Protein AF-A0A558FEP1-F1 (afdb_monomer)

Structure (mmCIF, N/CA/C/O backbone):
data_AF-A0A558FEP1-F1
#
_entry.id   AF-A0A558FEP1-F1
#
loop_
_atom_site.group_PDB
_atom_site.id
_atom_site.type_symbol
_atom_site.label_atom_id
_atom_site.label_alt_id
_atom_site.label_comp_id
_atom_site.label_asym_id
_atom_site.label_entity_id
_atom_site.label_seq_id
_atom_site.pdbx_PDB_ins_code
_atom_site.Cartn_x
_atom_site.Cartn_y
_atom_site.Cartn_z
_atom_site.occupancy
_atom_site.B_iso_or_equiv
_atom_site.auth_seq_id
_atom_site.auth_comp_id
_atom_site.auth_asym_id
_atom_site.auth_atom_id
_atom_site.pdbx_PDB_model_num
ATOM 1 N N . MET A 1 1 ? 17.254 -4.199 7.929 1.00 70.56 1 MET A N 1
ATOM 2 C CA . MET A 1 1 ? 17.731 -4.988 6.774 1.00 70.56 1 MET A CA 1
ATOM 3 C C . MET A 1 1 ? 17.198 -4.313 5.528 1.00 70.56 1 MET A C 1
ATOM 5 O O . MET A 1 1 ? 16.102 -3.773 5.611 1.00 70.56 1 MET A O 1
ATOM 9 N N . SER A 1 2 ? 17.965 -4.272 4.441 1.00 87.31 2 SER A N 1
ATOM 10 C CA . SER A 1 2 ? 17.446 -3.744 3.177 1.00 87.31 2 SER A CA 1
ATOM 11 C C . SER A 1 2 ? 16.485 -4.750 2.550 1.00 87.31 2 SER A C 1
ATOM 13 O O . SER A 1 2 ? 16.811 -5.934 2.494 1.00 87.31 2 SER A O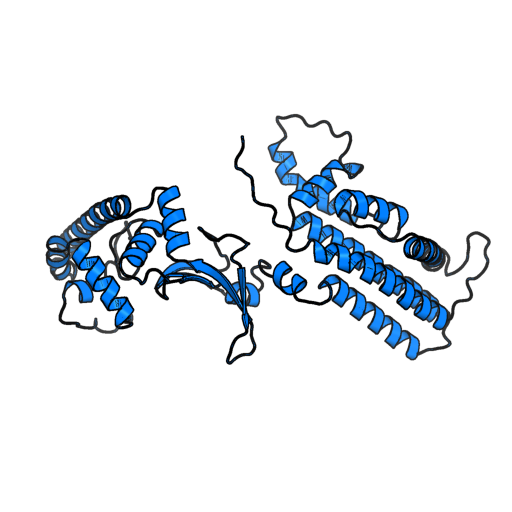 1
ATOM 15 N N . SER A 1 3 ? 15.340 -4.272 2.077 1.00 92.25 3 SER A N 1
ATOM 16 C CA . SER A 1 3 ? 14.379 -5.047 1.289 1.00 92.25 3 SER A CA 1
ATOM 17 C C . SER A 1 3 ? 14.343 -4.504 -0.138 1.00 92.25 3 SER A C 1
ATOM 19 O O . SER A 1 3 ? 14.584 -3.316 -0.347 1.00 92.25 3 SER A O 1
ATOM 21 N N . TRP A 1 4 ? 14.036 -5.351 -1.114 1.00 93.75 4 TRP A N 1
ATOM 22 C CA . TRP A 1 4 ? 13.991 -4.973 -2.526 1.00 93.75 4 TRP A CA 1
ATOM 23 C C . TRP A 1 4 ? 12.617 -5.262 -3.125 1.00 93.75 4 TRP A C 1
ATOM 25 O O . TRP A 1 4 ? 11.918 -6.164 -2.664 1.00 93.75 4 TRP A O 1
ATOM 35 N N . ALA A 1 5 ? 12.247 -4.485 -4.136 1.00 94.88 5 ALA A N 1
ATOM 36 C CA . ALA A 1 5 ? 11.126 -4.752 -5.024 1.00 94.88 5 ALA A CA 1
ATOM 37 C C . ALA A 1 5 ? 11.610 -4.642 -6.470 1.00 94.88 5 ALA A C 1
ATOM 39 O O . ALA A 1 5 ? 12.464 -3.805 -6.772 1.00 94.88 5 ALA A O 1
ATOM 40 N N . ALA A 1 6 ? 11.059 -5.476 -7.345 1.00 94.75 6 ALA A N 1
ATOM 41 C CA . ALA A 1 6 ? 11.411 -5.499 -8.757 1.00 94.75 6 ALA A CA 1
ATOM 42 C C . ALA A 1 6 ? 10.152 -5.530 -9.621 1.00 94.75 6 ALA A C 1
ATOM 44 O O . ALA A 1 6 ? 9.182 -6.220 -9.297 1.00 94.75 6 ALA A O 1
ATOM 45 N N . ILE A 1 7 ? 10.180 -4.768 -10.712 1.00 96.81 7 ILE A N 1
ATOM 46 C CA . ILE A 1 7 ? 9.229 -4.881 -11.814 1.00 96.81 7 ILE A CA 1
ATOM 47 C C . ILE A 1 7 ? 9.850 -5.812 -12.839 1.00 96.81 7 ILE A C 1
ATOM 49 O O . ILE A 1 7 ? 10.879 -5.489 -13.430 1.00 96.81 7 ILE A O 1
ATOM 53 N N . GLU A 1 8 ? 9.195 -6.935 -13.083 1.00 96.12 8 GLU A N 1
ATOM 54 C CA . GLU A 1 8 ? 9.642 -7.953 -14.016 1.00 96.12 8 GLU A CA 1
ATOM 55 C C . GLU A 1 8 ? 8.620 -8.146 -15.131 1.00 96.12 8 GLU A C 1
ATOM 57 O O . GLU A 1 8 ? 7.404 -8.070 -14.930 1.00 96.12 8 GLU A O 1
ATOM 62 N N . LEU A 1 9 ? 9.108 -8.441 -16.330 1.00 95.62 9 LEU A N 1
ATOM 63 C CA . LEU A 1 9 ? 8.271 -8.837 -17.453 1.00 95.62 9 LEU A CA 1
ATOM 64 C C . LEU A 1 9 ? 8.764 -10.168 -17.988 1.00 95.62 9 LEU A C 1
ATOM 66 O O . LEU A 1 9 ? 9.838 -10.249 -18.579 1.00 95.62 9 LEU A O 1
ATOM 70 N N . GLY A 1 10 ? 7.971 -11.214 -17.739 1.00 88.19 10 GLY A N 1
ATOM 71 C CA . GLY A 1 10 ? 8.393 -12.584 -17.987 1.00 88.19 10 GLY A CA 1
ATOM 72 C C . GLY A 1 10 ? 9.762 -12.832 -17.365 1.00 88.19 10 GLY A C 1
ATOM 73 O O . GLY A 1 10 ? 10.696 -13.056 -18.114 1.00 88.19 10 GLY A O 1
ATOM 74 N N . GLY A 1 11 ? 9.888 -12.706 -16.038 1.00 87.06 11 GLY A N 1
ATOM 75 C CA . GLY A 1 11 ? 11.096 -13.014 -15.255 1.00 87.06 11 GLY A CA 1
ATOM 76 C C . GLY A 1 11 ? 12.373 -12.248 -15.616 1.00 87.06 11 GLY A C 1
ATOM 77 O O . GLY A 1 11 ? 13.446 -12.652 -15.188 1.00 87.06 11 GLY A O 1
ATOM 78 N N . MET A 1 12 ? 12.286 -11.194 -16.430 1.00 91.75 12 MET A N 1
ATOM 79 C CA . MET A 1 12 ? 13.390 -10.268 -16.677 1.00 91.75 12 MET A CA 1
ATOM 80 C C . MET A 1 12 ? 13.102 -8.949 -15.968 1.00 91.75 12 MET A C 1
ATOM 82 O O . MET A 1 12 ? 12.062 -8.332 -16.215 1.00 91.75 12 MET A O 1
ATOM 86 N N . SER A 1 13 ? 14.028 -8.532 -15.107 1.00 93.25 13 SER A N 1
ATOM 87 C CA . SER A 1 13 ? 13.945 -7.293 -14.330 1.00 93.25 13 SER A CA 1
ATOM 88 C C . SER A 1 13 ? 14.042 -6.059 -15.232 1.00 93.25 13 SER A C 1
ATOM 90 O O . SER A 1 13 ? 14.907 -5.985 -16.106 1.00 93.25 13 SER A O 1
ATOM 92 N N . ILE A 1 14 ? 13.124 -5.109 -15.045 1.00 94.88 14 ILE A N 1
ATOM 93 C CA . ILE A 1 14 ? 13.068 -3.815 -15.742 1.00 94.88 14 ILE A CA 1
ATOM 94 C C . ILE A 1 14 ? 13.498 -2.696 -14.788 1.00 94.88 14 ILE A C 1
ATOM 96 O O . ILE A 1 14 ? 14.306 -1.845 -15.150 1.00 94.88 14 ILE A O 1
ATOM 100 N N . ILE A 1 15 ? 12.934 -2.676 -13.577 1.00 94.12 15 ILE A N 1
ATOM 101 C CA . ILE A 1 15 ? 13.206 -1.667 -12.546 1.00 94.12 15 ILE A CA 1
ATOM 102 C C . ILE A 1 15 ? 13.380 -2.385 -11.216 1.00 94.12 15 ILE A C 1
ATOM 104 O O . ILE A 1 15 ? 12.524 -3.182 -10.840 1.00 94.12 15 ILE A O 1
ATOM 108 N N . GLU A 1 16 ? 14.422 -2.026 -10.471 1.00 92.81 16 GLU A N 1
ATOM 109 C CA . GLU A 1 16 ? 14.648 -2.491 -9.103 1.00 92.81 16 GLU A CA 1
ATOM 110 C C . GLU A 1 16 ? 14.740 -1.306 -8.150 1.00 92.81 16 GLU A C 1
ATOM 112 O O . GLU A 1 16 ? 15.388 -0.297 -8.436 1.00 92.81 16 GLU A O 1
ATOM 117 N N . THR A 1 17 ? 14.093 -1.426 -6.996 1.00 93.19 17 THR A N 1
ATOM 118 C CA . THR A 1 17 ? 14.078 -0.386 -5.969 1.00 93.19 17 THR A CA 1
ATOM 119 C C . THR A 1 17 ? 14.386 -0.968 -4.599 1.00 93.19 17 THR A C 1
ATOM 121 O O . THR A 1 17 ? 13.957 -2.069 -4.250 1.00 93.19 17 THR A O 1
ATOM 124 N N . GLN A 1 18 ? 15.124 -0.204 -3.792 1.00 93.94 18 GLN A N 1
ATOM 125 C CA . GLN A 1 18 ? 15.519 -0.598 -2.443 1.00 93.94 18 GLN A CA 1
ATOM 126 C C . GLN A 1 18 ? 14.685 0.153 -1.401 1.00 93.94 18 GLN A C 1
ATOM 128 O O . GLN A 1 18 ? 14.630 1.379 -1.410 1.00 93.94 18 GLN A O 1
ATOM 133 N N . ASN A 1 19 ? 14.083 -0.577 -0.461 1.00 90.38 19 ASN A N 1
ATOM 134 C CA . ASN A 1 19 ? 13.304 -0.073 0.681 1.00 90.38 19 ASN A CA 1
ATOM 135 C C . ASN A 1 19 ? 12.057 0.762 0.330 1.00 90.38 19 ASN A C 1
ATOM 137 O O . ASN A 1 19 ? 11.382 1.270 1.221 1.00 90.38 19 ASN A O 1
ATOM 141 N N . HIS A 1 20 ? 11.729 0.892 -0.951 1.00 92.00 20 HIS A N 1
ATOM 142 C CA . HIS A 1 20 ? 10.491 1.472 -1.452 1.00 92.00 20 HIS A CA 1
ATOM 143 C C . HIS A 1 20 ? 10.098 0.758 -2.746 1.00 92.00 20 HIS A C 1
ATOM 145 O O . HIS A 1 20 ? 10.881 -0.020 -3.293 1.00 92.00 20 HIS A O 1
ATOM 151 N N . PHE A 1 21 ? 8.901 1.045 -3.252 1.00 93.19 21 PHE A N 1
ATOM 152 C CA . PHE A 1 21 ? 8.484 0.649 -4.593 1.00 93.19 21 PHE A CA 1
ATOM 153 C C . PHE A 1 21 ? 7.853 1.833 -5.316 1.00 93.19 21 PHE A C 1
ATOM 155 O O . PHE A 1 21 ? 7.385 2.788 -4.695 1.00 93.19 21 PHE A O 1
ATOM 162 N N . TYR A 1 22 ? 7.857 1.764 -6.638 1.00 88.75 22 TYR A N 1
ATOM 163 C CA . TYR A 1 22 ? 7.111 2.660 -7.504 1.00 88.75 22 TYR A CA 1
ATOM 164 C C . TYR A 1 22 ? 6.142 1.807 -8.315 1.00 88.75 22 TYR A C 1
ATOM 166 O O . TYR A 1 22 ? 6.547 0.820 -8.919 1.00 88.75 22 TYR A O 1
ATOM 174 N N . MET A 1 23 ? 4.856 2.163 -8.306 1.00 90.94 23 MET A N 1
ATOM 175 C CA . MET A 1 23 ? 3.837 1.401 -9.033 1.00 90.94 23 MET A CA 1
ATOM 176 C C . MET A 1 23 ? 4.028 1.456 -10.550 1.00 90.94 23 MET A C 1
ATOM 178 O O . MET A 1 23 ? 3.497 0.595 -11.238 1.00 90.94 23 MET A O 1
ATOM 182 N N . TRP A 1 24 ? 4.773 2.433 -11.082 1.00 94.69 24 TRP A N 1
ATOM 183 C CA . TRP A 1 24 ? 4.966 2.594 -12.524 1.00 94.69 24 TRP A CA 1
ATOM 184 C C . TRP A 1 24 ? 3.616 2.608 -13.261 1.00 94.69 24 TRP A C 1
ATOM 186 O O . TRP A 1 24 ? 2.741 3.392 -12.896 1.00 94.69 24 TRP A O 1
ATOM 196 N N . TYR A 1 25 ? 3.407 1.734 -14.247 1.00 95.50 25 TYR A N 1
ATOM 197 C CA . TYR A 1 25 ? 2.122 1.603 -14.939 1.00 95.50 25 TYR A CA 1
ATOM 198 C C . TYR A 1 25 ? 1.085 0.736 -14.211 1.00 95.50 25 TYR A C 1
ATOM 200 O O . TYR A 1 25 ? -0.017 0.598 -14.742 1.00 95.50 25 TYR A O 1
ATOM 208 N N . PHE A 1 26 ? 1.379 0.134 -13.054 1.00 96.44 26 PHE A N 1
ATOM 209 C CA . PHE A 1 26 ? 0.401 -0.654 -12.294 1.00 96.44 26 PHE A CA 1
ATOM 210 C C . PHE A 1 26 ? -0.663 0.223 -11.626 1.00 96.44 26 PHE A C 1
ATOM 212 O O . PHE A 1 26 ? -0.430 1.372 -11.253 1.00 96.44 26 PHE A O 1
ATOM 219 N N . ARG A 1 27 ? -1.844 -0.356 -11.413 1.00 93.12 27 ARG A N 1
ATOM 220 C CA . ARG A 1 27 ? -2.956 0.243 -10.662 1.00 93.12 27 ARG A CA 1
ATOM 221 C C . ARG A 1 27 ? -3.219 -0.527 -9.374 1.00 93.12 27 ARG A C 1
ATOM 223 O O . ARG A 1 27 ? -2.927 -1.713 -9.275 1.00 93.12 27 ARG A O 1
ATOM 230 N N . LYS A 1 28 ? -3.845 0.117 -8.382 1.00 89.50 28 LYS A N 1
ATOM 231 C CA . LYS A 1 28 ? -4.227 -0.551 -7.120 1.00 89.50 28 LYS A CA 1
ATOM 232 C C . LYS A 1 28 ? -5.170 -1.739 -7.335 1.00 89.50 28 LYS A C 1
ATOM 234 O O . LYS A 1 28 ? -5.109 -2.701 -6.574 1.00 89.50 28 LYS A O 1
ATOM 239 N N . SER A 1 29 ? -5.992 -1.686 -8.381 1.00 89.00 29 SER A N 1
ATOM 240 C CA . SER A 1 29 ? -6.892 -2.764 -8.803 1.00 89.00 29 SER A CA 1
ATOM 241 C C . SER A 1 29 ? -6.156 -4.037 -9.251 1.00 89.00 29 SER A C 1
ATOM 243 O O . SER A 1 29 ? -6.759 -5.097 -9.353 1.00 89.00 29 SER A O 1
ATOM 245 N N . GLU A 1 30 ? -4.854 -3.944 -9.541 1.00 94.44 30 GLU A N 1
ATOM 246 C CA . GLU A 1 30 ? -4.020 -5.040 -10.054 1.00 94.44 30 GLU A CA 1
ATOM 247 C C . GLU A 1 30 ? -3.250 -5.765 -8.943 1.00 94.44 30 GLU A C 1
ATOM 249 O O . GLU A 1 30 ? -2.398 -6.606 -9.224 1.00 94.44 30 GLU A O 1
ATOM 254 N N . ARG A 1 31 ? -3.548 -5.452 -7.676 1.00 94.44 31 ARG A N 1
ATOM 255 C CA . ARG A 1 31 ? -3.013 -6.154 -6.507 1.00 94.44 31 ARG A CA 1
ATOM 256 C C . ARG A 1 31 ? -3.566 -7.573 -6.430 1.00 94.44 31 ARG A C 1
ATOM 258 O O . ARG A 1 31 ? -4.775 -7.789 -6.468 1.00 94.44 31 ARG A O 1
ATOM 265 N N . VAL A 1 32 ? -2.675 -8.538 -6.247 1.00 93.81 32 VAL A N 1
ATOM 266 C CA . VAL A 1 32 ? -2.989 -9.956 -6.082 1.00 93.81 32 VAL A CA 1
ATOM 267 C C . VAL A 1 32 ? -2.199 -10.502 -4.897 1.00 93.81 32 VAL A C 1
ATOM 269 O O . VAL A 1 32 ? -0.994 -10.285 -4.782 1.00 93.81 32 VAL A O 1
ATOM 272 N N . ILE A 1 33 ? -2.889 -11.237 -4.023 1.00 92.56 33 ILE A N 1
ATOM 273 C CA . ILE A 1 33 ? -2.266 -12.019 -2.952 1.00 92.56 33 ILE A CA 1
ATOM 274 C C . ILE A 1 33 ? -2.265 -13.475 -3.405 1.00 92.56 33 ILE A C 1
ATOM 276 O O . ILE A 1 33 ? -3.328 -14.074 -3.581 1.00 92.56 33 ILE A O 1
ATOM 280 N N . VAL A 1 34 ? -1.080 -14.041 -3.609 1.00 89.19 34 VAL A N 1
ATOM 281 C CA . VAL A 1 34 ? -0.913 -15.447 -3.997 1.00 89.19 34 VAL A CA 1
ATOM 282 C C . VAL A 1 34 ? -0.415 -16.218 -2.783 1.00 89.19 34 VAL A C 1
ATOM 284 O O . VAL A 1 34 ? 0.594 -15.850 -2.187 1.00 89.19 34 VAL A O 1
ATOM 287 N N . LYS A 1 35 ? -1.124 -17.281 -2.395 1.00 80.62 35 LYS A N 1
ATOM 288 C CA . LYS A 1 35 ? -0.682 -18.167 -1.310 1.00 80.62 35 LYS A CA 1
ATOM 289 C C . LYS A 1 35 ? 0.515 -18.989 -1.788 1.00 80.62 35 LYS A C 1
ATOM 291 O O . LYS A 1 35 ? 0.410 -19.635 -2.831 1.00 80.62 35 LYS A O 1
ATOM 296 N N . GLY A 1 36 ? 1.624 -18.954 -1.050 1.00 69.38 36 GLY A N 1
ATOM 297 C CA . GLY A 1 36 ? 2.808 -19.751 -1.363 1.00 69.38 36 GLY A CA 1
ATOM 298 C C . GLY A 1 36 ? 2.502 -21.251 -1.324 1.00 69.38 36 GLY A C 1
ATOM 299 O O . GLY A 1 36 ? 1.775 -21.716 -0.450 1.00 69.38 36 GLY A O 1
ATOM 300 N N . SER A 1 37 ? 3.043 -22.011 -2.279 1.00 57.25 37 SER A N 1
ATOM 301 C CA . SER A 1 37 ? 2.887 -23.472 -2.333 1.00 57.25 37 SER A CA 1
ATOM 302 C C . SER A 1 37 ? 3.743 -24.213 -1.303 1.00 57.25 37 SER A C 1
ATOM 304 O O . SER A 1 37 ? 3.353 -25.302 -0.891 1.00 57.25 37 SER A O 1
ATOM 306 N N . ASP A 1 38 ? 4.875 -23.627 -0.884 1.00 57.66 38 ASP A N 1
ATOM 307 C CA . ASP A 1 38 ? 5.911 -24.329 -0.105 1.00 57.66 38 ASP A CA 1
ATOM 308 C C . ASP A 1 38 ? 6.181 -23.748 1.294 1.00 57.66 38 ASP A C 1
ATOM 310 O O . ASP A 1 38 ? 6.537 -24.496 2.202 1.00 57.66 38 ASP A O 1
ATOM 314 N N . THR A 1 39 ? 6.018 -22.436 1.501 1.00 59.97 39 THR A N 1
ATOM 315 C CA . THR A 1 39 ? 6.348 -21.763 2.777 1.00 59.97 39 THR A CA 1
ATOM 316 C C . THR A 1 39 ? 5.126 -21.343 3.594 1.00 59.97 39 THR A C 1
ATOM 318 O O . THR A 1 39 ? 5.291 -20.850 4.705 1.00 59.97 39 THR A O 1
ATOM 321 N N . ASP A 1 40 ? 3.912 -21.512 3.056 1.00 66.94 40 ASP A N 1
ATOM 322 C CA . ASP A 1 40 ? 2.640 -20.974 3.585 1.00 66.94 40 ASP A CA 1
ATOM 323 C C . ASP A 1 40 ? 2.624 -19.431 3.748 1.00 66.94 40 ASP A C 1
ATOM 325 O O . ASP A 1 40 ? 1.617 -18.841 4.144 1.00 66.94 40 ASP A O 1
ATOM 329 N N . GLU A 1 41 ? 3.718 -18.746 3.386 1.00 79.00 41 GLU A N 1
ATOM 330 C CA . GLU A 1 41 ? 3.804 -17.291 3.375 1.00 79.00 41 GLU A CA 1
ATOM 331 C C . GLU A 1 41 ? 3.156 -16.738 2.093 1.00 79.00 41 GLU A C 1
ATOM 333 O O . GLU A 1 41 ? 3.464 -17.188 0.982 1.00 79.00 41 GLU A O 1
ATOM 338 N N . PRO A 1 42 ? 2.225 -15.776 2.210 1.00 87.50 42 PRO A N 1
ATOM 339 C CA . PRO A 1 42 ? 1.620 -15.138 1.052 1.00 87.50 42 PRO A CA 1
ATOM 340 C C . PRO A 1 42 ? 2.628 -14.234 0.334 1.00 87.50 42 PRO A C 1
ATOM 342 O O . PRO A 1 42 ? 3.363 -13.477 0.964 1.00 87.50 42 PRO A O 1
ATOM 345 N N . THR A 1 43 ? 2.601 -14.264 -0.996 1.00 91.25 43 THR A N 1
ATOM 346 C CA . THR A 1 43 ? 3.298 -13.287 -1.843 1.00 91.25 43 THR A CA 1
ATOM 347 C C . THR A 1 43 ? 2.339 -12.186 -2.278 1.00 91.25 43 THR A C 1
ATOM 349 O O . THR A 1 43 ? 1.178 -12.454 -2.613 1.00 91.25 43 THR A O 1
ATOM 352 N N . TYR A 1 44 ? 2.837 -10.955 -2.293 1.00 94.38 44 TYR A N 1
ATOM 353 C CA . TYR A 1 44 ? 2.072 -9.744 -2.557 1.00 94.38 44 TYR A CA 1
ATOM 354 C C . TYR A 1 44 ? 2.587 -9.083 -3.830 1.00 94.38 44 TYR A C 1
ATOM 356 O O . TYR A 1 44 ? 3.705 -8.563 -3.867 1.00 94.38 44 TYR A O 1
ATOM 364 N N . LYS A 1 45 ? 1.766 -9.120 -4.882 1.00 95.62 45 LYS A N 1
ATOM 365 C CA . LYS A 1 45 ? 2.177 -8.714 -6.227 1.00 95.62 45 LYS A CA 1
ATOM 366 C C . LYS A 1 45 ? 1.190 -7.751 -6.864 1.00 95.62 45 LYS A C 1
ATOM 368 O O . LYS A 1 45 ? -0.015 -7.883 -6.663 1.00 95.62 45 LYS A O 1
ATOM 373 N N . PHE A 1 46 ? 1.680 -6.837 -7.692 1.00 96.38 46 PHE A N 1
ATOM 374 C CA . PHE A 1 46 ? 0.859 -6.219 -8.733 1.00 96.38 46 PHE A CA 1
ATOM 375 C C . PHE A 1 46 ? 1.054 -6.993 -10.031 1.00 96.38 46 PHE A C 1
ATOM 377 O O . PHE A 1 46 ? 2.184 -7.344 -10.363 1.00 96.38 46 PHE A O 1
ATOM 384 N N . VAL A 1 47 ? -0.028 -7.289 -10.752 1.00 96.56 47 VAL A N 1
ATOM 385 C CA . VAL A 1 47 ? 0.027 -8.122 -11.961 1.00 96.56 47 VAL A CA 1
ATOM 386 C C . VAL A 1 47 ? -0.834 -7.526 -13.068 1.00 96.56 47 VAL A C 1
ATOM 388 O O . VAL A 1 47 ? -2.034 -7.327 -12.894 1.00 96.56 47 VAL A O 1
ATOM 391 N N . MET A 1 48 ? -0.240 -7.313 -14.243 1.00 96.00 48 MET A N 1
ATOM 392 C CA . MET A 1 48 ? -0.951 -6.919 -15.461 1.00 96.00 48 MET A CA 1
ATOM 393 C C . MET A 1 48 ? -0.502 -7.772 -16.652 1.00 96.00 48 MET A C 1
ATOM 395 O O . MET A 1 48 ? 0.580 -8.359 -16.645 1.00 96.00 48 MET A O 1
ATOM 399 N N . SER A 1 49 ? -1.331 -7.849 -17.694 1.00 96.19 49 SER A N 1
ATOM 400 C CA . SER A 1 49 ? -0.937 -8.525 -18.937 1.00 96.19 49 SER A CA 1
ATOM 401 C C . SER A 1 49 ? 0.041 -7.671 -19.751 1.00 96.19 49 SER A C 1
ATOM 403 O O . SER A 1 49 ? -0.015 -6.439 -19.705 1.00 96.19 49 SER A O 1
ATOM 405 N N . GLY A 1 50 ? 0.887 -8.311 -20.558 1.00 96.25 50 GLY A N 1
ATOM 406 C CA . GLY A 1 50 ? 1.773 -7.628 -21.499 1.00 96.25 50 GLY A CA 1
ATOM 407 C C . GLY A 1 50 ? 1.011 -6.769 -22.514 1.00 96.25 50 GLY A C 1
ATOM 408 O O . GLY A 1 50 ? 1.479 -5.696 -22.881 1.00 96.25 50 GLY A O 1
ATOM 409 N N . GLU A 1 51 ? -0.202 -7.170 -22.914 1.00 95.88 51 GLU A N 1
ATOM 410 C CA . GLU A 1 51 ? -1.081 -6.354 -23.766 1.00 95.88 51 GLU A CA 1
ATOM 411 C C . GLU A 1 51 ? -1.540 -5.070 -23.057 1.00 95.88 51 GLU A C 1
ATOM 413 O O . GLU A 1 51 ? -1.523 -3.986 -23.645 1.00 95.88 51 GLU A O 1
ATOM 418 N N . THR A 1 52 ? -1.901 -5.169 -21.774 1.00 96.62 52 THR A N 1
ATOM 419 C CA . THR A 1 52 ? -2.253 -4.008 -20.947 1.00 96.62 52 THR A CA 1
ATOM 420 C C . THR A 1 52 ? -1.067 -3.061 -20.797 1.00 96.62 52 THR A C 1
ATOM 422 O O . THR A 1 52 ? -1.233 -1.858 -21.008 1.00 96.62 52 THR A O 1
ATOM 425 N N . LEU A 1 53 ? 0.120 -3.593 -20.489 1.00 97.31 53 LEU A N 1
ATOM 426 C CA . LEU A 1 53 ? 1.345 -2.803 -20.382 1.00 97.31 53 LEU A CA 1
ATOM 427 C C . LEU A 1 53 ? 1.668 -2.105 -21.708 1.00 97.31 53 LEU A C 1
ATOM 429 O O . LEU A 1 53 ? 1.850 -0.891 -21.728 1.00 97.31 53 LEU A O 1
ATOM 433 N N . ARG A 1 54 ? 1.651 -2.846 -22.825 1.00 97.31 54 ARG A N 1
ATOM 434 C CA . ARG A 1 54 ? 1.888 -2.312 -24.174 1.00 97.31 54 ARG A CA 1
ATOM 435 C C . ARG A 1 54 ? 0.963 -1.144 -24.487 1.00 97.31 54 ARG A C 1
ATOM 437 O O . ARG A 1 54 ? 1.424 -0.108 -24.948 1.00 97.31 54 ARG A O 1
ATOM 444 N N . ARG A 1 55 ? -0.334 -1.291 -24.203 1.00 97.00 55 ARG A N 1
ATOM 445 C CA . ARG A 1 55 ? -1.314 -0.220 -24.408 1.00 97.00 55 ARG A CA 1
ATOM 446 C C . ARG A 1 55 ? -0.996 1.018 -23.565 1.00 97.00 55 ARG A C 1
ATOM 448 O O . ARG A 1 55 ? -1.166 2.127 -24.059 1.00 97.00 55 ARG A O 1
ATOM 455 N N . ARG A 1 56 ? -0.596 0.848 -22.301 1.00 97.56 56 ARG A N 1
ATOM 456 C CA . ARG A 1 56 ? -0.268 1.967 -21.398 1.00 97.56 56 ARG A CA 1
ATOM 457 C C . ARG A 1 56 ? 0.990 2.704 -21.856 1.00 97.56 56 ARG A C 1
ATOM 459 O O . ARG A 1 56 ? 0.941 3.922 -21.963 1.00 97.56 56 ARG A O 1
ATOM 466 N N . LEU A 1 57 ? 2.038 1.965 -22.217 1.00 97.88 57 LEU A N 1
ATOM 467 C CA . LEU A 1 57 ? 3.259 2.509 -22.817 1.00 97.88 57 LEU A CA 1
ATOM 468 C C . LEU A 1 57 ? 2.948 3.292 -24.098 1.00 97.88 57 LEU A C 1
ATOM 470 O O . LEU A 1 57 ? 3.386 4.427 -24.251 1.00 97.88 57 LEU A O 1
ATOM 474 N N . GLU A 1 58 ? 2.129 2.728 -24.989 1.00 97.31 58 GLU A N 1
ATOM 475 C CA . GLU A 1 58 ? 1.785 3.374 -26.259 1.00 97.31 58 GLU A CA 1
ATOM 476 C C . GLU A 1 58 ? 0.983 4.669 -26.062 1.00 97.31 58 GLU A C 1
ATOM 478 O O . GLU A 1 58 ? 1.219 5.648 -26.771 1.00 97.31 58 GLU A O 1
ATOM 483 N N . LEU A 1 59 ? 0.081 4.709 -25.074 1.00 97.19 59 LEU A N 1
ATOM 484 C CA . LEU A 1 59 ? -0.642 5.929 -24.693 1.00 97.19 59 LEU A CA 1
ATOM 485 C C . LEU A 1 59 ? 0.279 7.019 -24.129 1.00 97.19 59 LEU A C 1
ATOM 487 O O . LEU A 1 59 ? -0.036 8.197 -24.280 1.00 97.19 59 LEU A O 1
ATOM 491 N N . ASP A 1 60 ? 1.398 6.629 -23.522 1.00 96.25 60 ASP A N 1
ATOM 492 C CA . ASP A 1 60 ? 2.417 7.530 -22.976 1.00 96.25 60 ASP A CA 1
ATOM 493 C C . ASP A 1 60 ? 3.521 7.873 -24.002 1.00 96.25 60 ASP A C 1
ATOM 495 O O . ASP A 1 60 ? 4.462 8.606 -23.719 1.00 96.25 60 ASP A O 1
ATOM 499 N N . GLY A 1 61 ? 3.395 7.372 -25.238 1.00 96.31 61 GLY A N 1
ATOM 500 C CA . GLY A 1 61 ? 4.308 7.666 -26.347 1.00 96.31 61 GLY A CA 1
ATOM 501 C C . GLY A 1 61 ? 5.459 6.671 -26.526 1.00 96.31 61 GLY A C 1
ATOM 502 O O . GLY A 1 61 ? 6.266 6.846 -27.443 1.00 96.31 61 GLY A O 1
ATOM 503 N N . HIS A 1 62 ? 5.510 5.604 -25.729 1.00 97.62 62 HIS A N 1
ATOM 504 C CA . HIS A 1 62 ? 6.518 4.551 -25.822 1.00 97.62 62 HIS A CA 1
ATOM 505 C C . HIS A 1 62 ? 6.037 3.401 -26.713 1.00 97.62 62 HIS A C 1
ATOM 507 O O . HIS A 1 62 ? 5.052 2.720 -26.437 1.00 97.62 62 HIS A O 1
ATOM 513 N N . ASN A 1 63 ? 6.736 3.173 -27.820 1.00 96.94 63 ASN A N 1
ATOM 514 C CA . ASN A 1 63 ? 6.413 2.141 -28.800 1.00 96.94 63 ASN A CA 1
ATOM 515 C C . ASN A 1 63 ? 7.679 1.690 -29.545 1.00 96.94 63 ASN A C 1
ATOM 517 O O . ASN A 1 63 ? 8.788 2.138 -29.266 1.00 96.94 63 ASN A O 1
ATOM 521 N N . ILE A 1 64 ? 7.529 0.800 -30.527 1.00 96.75 64 ILE A N 1
ATOM 522 C CA . ILE A 1 64 ? 8.674 0.264 -31.275 1.00 96.75 64 ILE A CA 1
ATOM 523 C C . ILE A 1 64 ? 9.485 1.346 -32.013 1.00 96.75 64 ILE A C 1
ATOM 525 O O . ILE A 1 64 ? 10.692 1.197 -32.193 1.00 96.75 64 ILE A O 1
ATOM 529 N N . ALA A 1 65 ? 8.853 2.450 -32.427 1.00 97.56 65 ALA A N 1
ATOM 530 C CA . ALA A 1 65 ? 9.545 3.547 -33.094 1.00 97.56 65 ALA A CA 1
ATOM 531 C C . ALA A 1 65 ? 10.348 4.401 -32.102 1.00 97.56 65 ALA A C 1
ATOM 533 O O . ALA A 1 65 ? 11.478 4.774 -32.419 1.00 97.56 65 ALA A O 1
ATOM 534 N N . SER A 1 66 ? 9.808 4.669 -30.906 1.00 97.38 66 SER A N 1
ATOM 535 C CA . SER A 1 66 ? 10.554 5.368 -29.851 1.00 97.38 66 SER A CA 1
ATOM 536 C C . SER A 1 66 ? 11.717 4.516 -29.339 1.00 97.38 66 SER A C 1
ATOM 538 O O . SER A 1 66 ? 12.832 5.019 -29.246 1.00 97.38 66 SER A O 1
ATOM 540 N N . LEU A 1 67 ? 11.499 3.210 -29.131 1.00 97.81 67 LEU A N 1
ATOM 541 C CA . LEU A 1 67 ? 12.564 2.264 -28.797 1.00 97.81 67 LEU A CA 1
ATOM 542 C C . LEU A 1 67 ? 13.670 2.293 -29.854 1.00 97.81 67 LEU A C 1
ATOM 544 O O . LEU A 1 67 ? 14.846 2.329 -29.515 1.00 97.81 67 LEU A O 1
ATOM 548 N N . ARG A 1 68 ? 13.320 2.300 -31.144 1.00 98.06 68 ARG A N 1
ATOM 549 C CA . ARG A 1 68 ? 14.336 2.345 -32.197 1.00 98.06 68 ARG A CA 1
ATOM 550 C C . ARG A 1 68 ? 15.191 3.610 -32.131 1.00 98.06 68 ARG A C 1
ATOM 552 O O . ARG A 1 68 ? 16.399 3.524 -32.325 1.00 98.06 68 ARG A O 1
ATOM 559 N N . LEU A 1 69 ? 14.579 4.756 -31.842 1.00 97.44 69 LEU A N 1
ATOM 560 C CA . LEU A 1 69 ? 15.308 6.008 -31.662 1.00 97.44 69 LEU A CA 1
ATOM 561 C C . LEU A 1 69 ? 16.263 5.936 -30.462 1.00 97.44 69 LEU A C 1
ATOM 563 O O . LEU A 1 69 ? 17.434 6.279 -30.611 1.00 97.44 69 LEU A O 1
ATOM 567 N N . GLU A 1 70 ? 15.783 5.463 -29.309 1.00 96.62 70 GLU A N 1
ATOM 568 C CA . GLU A 1 70 ? 16.619 5.269 -28.116 1.00 96.62 70 GLU A CA 1
ATOM 569 C C . GLU A 1 70 ? 17.764 4.289 -28.378 1.00 96.62 70 GLU A C 1
ATOM 571 O O . GLU A 1 70 ? 18.897 4.536 -27.974 1.00 96.62 70 GLU A O 1
ATOM 576 N N . PHE A 1 71 ? 17.480 3.197 -29.086 1.00 97.69 71 PHE A N 1
ATOM 577 C CA . PHE A 1 71 ? 18.464 2.188 -29.445 1.00 97.69 71 PHE A CA 1
ATOM 578 C C . PHE A 1 71 ? 19.562 2.767 -30.329 1.00 97.69 71 PHE A C 1
ATOM 580 O O . PHE A 1 71 ? 20.740 2.585 -30.033 1.00 97.69 71 PHE A O 1
ATOM 587 N N . ASP A 1 72 ? 19.202 3.495 -31.387 1.00 97.25 72 ASP A N 1
ATOM 588 C CA . ASP A 1 72 ? 20.185 4.087 -32.295 1.00 97.25 72 ASP A CA 1
ATOM 589 C C . ASP A 1 72 ? 21.064 5.118 -31.559 1.00 97.25 72 ASP A C 1
ATOM 591 O O . ASP A 1 72 ? 22.279 5.162 -31.769 1.00 97.25 72 ASP A O 1
ATOM 595 N N . GLN A 1 73 ? 20.471 5.910 -30.657 1.00 96.19 73 GLN A N 1
ATOM 596 C CA . GLN A 1 73 ? 21.191 6.877 -29.823 1.00 96.19 73 GLN A CA 1
ATOM 597 C C . GLN A 1 73 ? 22.133 6.191 -28.831 1.00 96.19 73 GLN A C 1
ATOM 599 O O . GLN A 1 73 ? 23.315 6.535 -28.771 1.00 96.19 73 GLN A O 1
ATOM 604 N N . GLN A 1 74 ? 21.640 5.199 -28.088 1.00 95.25 74 GLN A N 1
ATOM 605 C CA . GLN A 1 74 ? 22.435 4.503 -27.083 1.00 95.25 74 GLN A CA 1
ATOM 606 C C . GLN A 1 74 ? 23.529 3.652 -27.724 1.00 95.25 74 GLN A C 1
ATOM 608 O O . GLN A 1 74 ? 24.661 3.663 -27.255 1.00 95.25 74 GLN A O 1
ATOM 613 N N . LEU A 1 75 ? 23.254 2.987 -28.847 1.00 95.00 75 LEU A N 1
ATOM 614 C CA . LEU A 1 75 ? 24.263 2.239 -29.593 1.00 95.00 75 LEU A CA 1
ATOM 615 C C . LEU A 1 75 ? 25.355 3.167 -30.151 1.00 95.00 75 LEU A C 1
ATOM 617 O O . LEU A 1 75 ? 26.529 2.795 -30.168 1.00 95.00 75 LEU A O 1
ATOM 621 N N . ALA A 1 76 ? 25.000 4.376 -30.603 1.00 95.19 76 ALA A N 1
ATOM 622 C CA . ALA A 1 76 ? 25.980 5.379 -31.020 1.00 95.19 76 ALA A CA 1
ATOM 623 C C . ALA A 1 76 ? 26.841 5.859 -29.842 1.00 95.19 76 ALA A C 1
ATOM 625 O O . ALA A 1 76 ? 28.058 5.985 -29.994 1.00 95.19 76 ALA A O 1
ATOM 626 N N . GLN A 1 77 ? 26.230 6.066 -28.672 1.00 93.44 77 GLN A N 1
ATOM 627 C CA . GLN A 1 77 ? 26.953 6.403 -27.449 1.00 93.44 77 GLN A CA 1
ATOM 628 C C . GLN A 1 77 ? 27.905 5.272 -27.041 1.00 93.44 77 GLN A C 1
ATOM 630 O O . GLN A 1 77 ? 29.081 5.530 -26.819 1.00 93.44 77 GLN A O 1
ATOM 635 N N . MET A 1 78 ? 27.446 4.017 -27.076 1.00 92.38 78 MET A N 1
ATOM 636 C CA . MET A 1 78 ? 28.268 2.833 -26.806 1.00 92.38 78 MET A CA 1
ATOM 637 C C . MET A 1 78 ? 29.489 2.744 -27.734 1.00 92.38 78 MET A C 1
ATOM 639 O O . MET A 1 78 ? 30.610 2.479 -27.307 1.00 92.38 78 MET A O 1
ATOM 643 N N . LYS A 1 79 ? 29.310 3.015 -29.030 1.00 92.88 79 LYS A N 1
ATOM 644 C CA . LYS A 1 79 ? 30.431 3.041 -29.986 1.00 92.88 79 LYS A CA 1
ATOM 645 C C . LYS A 1 79 ? 31.456 4.117 -29.634 1.00 92.88 79 LYS A C 1
ATOM 647 O O . LYS A 1 79 ? 32.656 3.856 -29.706 1.00 92.88 79 LYS A O 1
ATOM 652 N N . LYS A 1 80 ? 30.988 5.311 -29.261 1.00 92.81 80 LYS A N 1
ATOM 653 C CA . LYS A 1 80 ? 31.846 6.425 -28.845 1.00 92.81 80 LYS A CA 1
ATOM 654 C C . LYS A 1 80 ? 32.635 6.073 -27.578 1.00 92.81 80 LYS A C 1
ATOM 656 O O . LYS A 1 80 ? 33.854 6.170 -27.593 1.00 92.81 80 LYS A O 1
ATOM 661 N N . ASP A 1 81 ? 31.948 5.536 -26.579 1.00 90.19 81 ASP A N 1
ATOM 662 C CA . ASP A 1 81 ? 32.482 4.815 -25.425 1.00 90.19 81 ASP A CA 1
ATOM 663 C C . ASP A 1 81 ? 33.727 3.979 -25.690 1.00 90.19 81 ASP A C 1
ATOM 665 O O . ASP A 1 81 ? 34.813 4.170 -25.143 1.00 90.19 81 ASP A O 1
ATOM 669 N N . CYS A 1 82 ? 33.530 3.000 -26.577 1.00 90.62 82 CYS A N 1
ATOM 670 C CA . CYS A 1 82 ? 34.575 2.072 -26.966 1.00 90.62 82 CYS A CA 1
ATOM 671 C C . CYS A 1 82 ? 35.744 2.793 -27.642 1.00 90.62 82 CYS A C 1
ATOM 673 O O . CYS A 1 82 ? 36.889 2.462 -27.355 1.00 90.62 82 CYS A O 1
ATOM 675 N N . LEU A 1 83 ? 35.484 3.771 -28.515 1.00 92.50 83 LEU A N 1
ATOM 676 C CA . LEU A 1 83 ? 36.539 4.554 -29.166 1.00 92.50 83 LEU A CA 1
ATOM 677 C C . LEU A 1 83 ? 37.363 5.357 -28.153 1.00 92.50 83 LEU A C 1
ATOM 679 O O . LEU A 1 83 ? 38.594 5.336 -28.225 1.00 92.50 83 LEU A O 1
ATOM 683 N N . ASP A 1 84 ? 36.700 6.019 -27.206 1.00 90.88 84 ASP A N 1
ATOM 684 C CA . ASP A 1 84 ? 37.351 6.802 -26.156 1.00 90.88 84 ASP A CA 1
ATOM 685 C C . ASP A 1 84 ? 38.186 5.884 -25.241 1.00 90.88 84 ASP A C 1
ATOM 687 O O . ASP A 1 84 ? 39.342 6.191 -24.940 1.00 90.88 84 ASP A O 1
ATOM 691 N N . MET A 1 85 ? 37.670 4.698 -24.892 1.00 89.56 85 MET A N 1
ATOM 692 C CA . MET A 1 85 ? 38.409 3.705 -24.103 1.00 89.56 85 MET A CA 1
ATOM 693 C C . MET A 1 85 ? 39.622 3.139 -24.853 1.00 89.56 85 MET A C 1
ATOM 695 O O . MET A 1 85 ? 40.700 3.040 -24.276 1.00 89.56 85 MET A O 1
ATOM 699 N N . ILE A 1 86 ? 39.490 2.820 -26.145 1.00 90.81 86 ILE A N 1
ATOM 700 C CA . ILE A 1 86 ? 40.609 2.349 -26.982 1.00 90.81 86 ILE A CA 1
ATOM 701 C C . ILE A 1 86 ? 41.702 3.422 -27.093 1.00 90.81 86 ILE A C 1
ATOM 703 O O . ILE A 1 86 ? 42.886 3.093 -27.168 1.00 90.81 86 ILE A O 1
ATOM 707 N N . ALA A 1 87 ? 41.332 4.706 -27.108 1.00 91.75 87 ALA A N 1
ATOM 708 C CA . ALA A 1 87 ? 42.298 5.801 -27.142 1.00 91.75 87 ALA A CA 1
ATOM 709 C C . ALA A 1 87 ? 43.114 5.913 -25.840 1.00 91.75 87 ALA A C 1
ATOM 711 O O . ALA A 1 87 ? 44.274 6.329 -25.885 1.00 91.75 87 ALA A O 1
ATOM 712 N N . ILE A 1 88 ? 42.524 5.539 -24.700 1.00 90.31 88 ILE A N 1
ATOM 713 C CA . ILE A 1 88 ? 43.178 5.525 -23.383 1.00 90.31 88 ILE A CA 1
ATOM 714 C C . ILE A 1 88 ? 43.991 4.237 -23.187 1.00 90.31 88 ILE A C 1
ATOM 716 O O . ILE A 1 88 ? 45.144 4.298 -22.761 1.00 90.31 88 ILE A O 1
ATOM 720 N N . ASP A 1 89 ? 43.401 3.087 -23.516 1.00 89.12 89 ASP A N 1
ATOM 721 C CA . ASP A 1 89 ? 43.989 1.750 -23.417 1.00 89.12 89 ASP A CA 1
ATOM 722 C C . ASP A 1 89 ? 43.752 0.949 -24.719 1.00 89.12 89 ASP A C 1
ATOM 724 O O . ASP A 1 89 ? 42.700 0.314 -24.894 1.00 89.12 89 ASP A O 1
ATOM 728 N N . PRO A 1 90 ? 44.733 0.951 -25.645 1.00 88.88 90 PRO A N 1
ATOM 729 C CA . PRO A 1 90 ? 44.625 0.285 -26.946 1.00 88.88 90 PRO A CA 1
ATOM 730 C C . PRO A 1 90 ? 44.456 -1.240 -26.902 1.00 88.88 90 PRO A C 1
ATOM 732 O O . PRO A 1 90 ? 44.060 -1.830 -27.916 1.00 88.88 90 PRO A O 1
ATOM 735 N N . ASP A 1 91 ? 44.773 -1.870 -25.768 1.00 86.44 91 ASP A N 1
ATOM 736 C CA . ASP A 1 91 ? 44.671 -3.318 -25.562 1.00 86.44 91 ASP A CA 1
ATOM 737 C C . ASP A 1 91 ? 43.421 -3.710 -24.749 1.00 86.44 91 ASP A C 1
ATOM 739 O O . ASP A 1 91 ? 43.205 -4.891 -24.467 1.00 86.44 91 ASP A O 1
ATOM 743 N N . SER A 1 92 ? 42.555 -2.742 -24.427 1.00 85.50 92 SER A N 1
ATOM 744 C CA . SER A 1 92 ? 41.293 -2.981 -23.724 1.00 85.50 92 SER A CA 1
ATOM 745 C C . SER A 1 92 ? 40.312 -3.855 -24.523 1.00 85.50 92 SER A C 1
ATOM 747 O O . SER A 1 92 ? 40.289 -3.870 -25.761 1.00 85.50 92 SER A O 1
ATOM 749 N N . LYS A 1 93 ? 39.405 -4.540 -23.806 1.00 83.50 93 LYS A N 1
ATOM 750 C CA . LYS A 1 93 ? 38.309 -5.329 -24.405 1.00 83.50 93 LYS A CA 1
ATOM 751 C C . LYS A 1 93 ? 37.377 -4.496 -25.300 1.00 83.50 93 LYS A C 1
ATOM 753 O O . LYS A 1 93 ? 36.750 -5.045 -26.199 1.00 83.50 93 LYS A O 1
ATOM 758 N N . ALA A 1 94 ? 37.335 -3.170 -25.152 1.00 86.81 94 ALA A N 1
ATOM 759 C CA . ALA A 1 94 ? 36.554 -2.292 -26.029 1.00 86.81 94 ALA A CA 1
ATOM 760 C C . ALA A 1 94 ? 36.884 -2.487 -27.525 1.00 86.81 94 ALA A C 1
ATOM 762 O O . ALA A 1 94 ? 36.003 -2.379 -28.380 1.00 86.81 94 ALA A O 1
ATOM 763 N N . LYS A 1 95 ? 38.130 -2.864 -27.847 1.00 88.38 95 LYS A N 1
ATOM 764 C CA . LYS A 1 95 ? 38.572 -3.179 -29.214 1.00 88.38 95 LYS A CA 1
ATOM 765 C C . LYS A 1 95 ? 37.886 -4.407 -29.816 1.00 88.38 95 LYS A C 1
ATOM 767 O O . LYS A 1 95 ? 37.723 -4.464 -31.033 1.00 88.38 95 LYS A O 1
ATOM 772 N N . THR A 1 96 ? 37.498 -5.387 -28.998 1.00 88.31 96 THR A N 1
ATOM 773 C CA . THR A 1 96 ? 36.755 -6.567 -29.466 1.00 88.31 96 THR A CA 1
ATOM 774 C C . THR A 1 96 ? 35.257 -6.286 -29.560 1.00 88.31 96 THR A C 1
ATOM 776 O O . THR A 1 96 ? 34.593 -6.849 -30.427 1.00 88.31 96 THR A O 1
ATOM 779 N N . PHE A 1 97 ? 34.734 -5.377 -28.732 1.00 89.25 97 PHE A N 1
ATOM 780 C CA . PHE A 1 97 ? 33.320 -4.999 -28.722 1.00 89.25 97 PHE A CA 1
ATOM 781 C C . PHE A 1 97 ? 32.931 -4.051 -29.860 1.00 89.25 97 PHE A C 1
ATOM 783 O O . PHE A 1 97 ? 31.873 -4.230 -30.463 1.00 89.25 97 PHE A O 1
ATOM 790 N N . LEU A 1 98 ? 33.780 -3.077 -30.208 1.00 91.69 98 LEU A N 1
ATOM 791 C CA . LEU A 1 98 ? 33.449 -2.052 -31.204 1.00 91.69 98 LEU A CA 1
ATOM 792 C C . LEU A 1 98 ? 32.964 -2.632 -32.557 1.00 91.69 98 LEU A C 1
ATOM 794 O O . LEU A 1 98 ? 31.880 -2.236 -32.993 1.00 91.69 98 LEU A O 1
ATOM 798 N N . PRO A 1 99 ? 33.644 -3.613 -33.191 1.00 94.44 99 PRO A N 1
ATOM 799 C CA . PRO A 1 99 ? 33.169 -4.194 -34.454 1.00 94.44 99 PR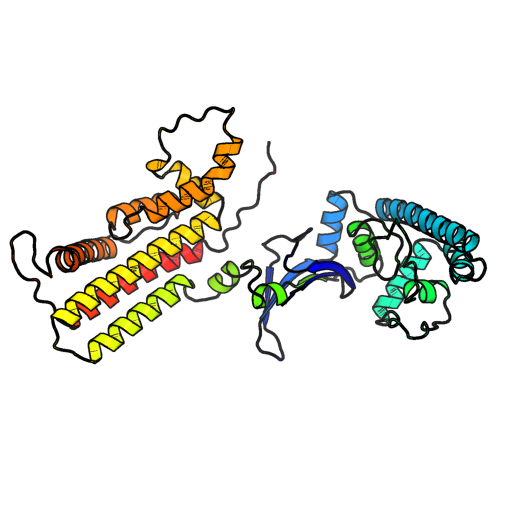O A CA 1
ATOM 800 C C . PRO A 1 99 ? 31.817 -4.920 -34.331 1.00 94.44 99 PRO A C 1
ATOM 802 O O . PRO A 1 99 ? 31.027 -4.954 -35.280 1.00 94.44 99 PRO A O 1
ATOM 805 N N . VAL A 1 100 ? 31.532 -5.500 -33.159 1.00 93.44 100 VAL A N 1
ATOM 806 C CA . VAL A 1 100 ? 30.253 -6.166 -32.866 1.00 93.44 100 VAL A CA 1
ATOM 807 C C . VAL A 1 100 ? 29.133 -5.126 -32.803 1.00 93.44 100 VAL A C 1
ATOM 809 O O . VAL A 1 100 ? 28.105 -5.285 -33.458 1.00 93.44 100 VAL A O 1
ATOM 812 N N . LEU A 1 101 ? 29.359 -4.011 -32.102 1.00 93.50 101 LEU A N 1
ATOM 813 C CA . LEU A 1 101 ? 28.396 -2.910 -32.016 1.00 93.50 101 LEU A CA 1
ATOM 814 C C . LEU A 1 101 ? 28.159 -2.246 -33.382 1.00 93.50 101 LEU A C 1
ATOM 816 O O . LEU A 1 101 ? 27.023 -1.907 -33.721 1.00 93.50 101 LEU A O 1
ATOM 820 N N . GLU A 1 102 ? 29.210 -2.053 -34.184 1.00 94.62 102 GLU A N 1
ATOM 821 C CA . GLU A 1 102 ? 29.140 -1.451 -35.525 1.00 94.62 102 GLU A CA 1
ATOM 822 C C . GLU A 1 102 ? 28.292 -2.252 -36.510 1.00 94.62 102 GLU A C 1
ATOM 824 O O . GLU A 1 102 ? 27.561 -1.653 -37.299 1.00 94.62 102 GLU A O 1
ATOM 829 N N . SER A 1 103 ? 28.366 -3.580 -36.439 1.00 94.44 103 SER A N 1
ATOM 830 C CA . SER A 1 103 ? 27.658 -4.486 -37.349 1.00 94.44 103 SER A CA 1
ATOM 831 C C . SER A 1 103 ? 26.257 -4.890 -36.878 1.00 94.44 103 SER A C 1
ATOM 833 O O . SER A 1 103 ? 25.493 -5.441 -37.669 1.00 94.44 103 SER A O 1
ATOM 835 N N . SER A 1 104 ? 25.903 -4.608 -35.622 1.00 95.88 104 SER A N 1
ATOM 836 C CA . SER A 1 104 ? 24.621 -5.008 -35.031 1.00 95.88 104 SER A CA 1
ATOM 837 C C . SER A 1 104 ? 23.450 -4.079 -35.381 1.00 95.88 104 SER A C 1
ATOM 839 O O . SER A 1 104 ? 23.605 -2.865 -35.526 1.00 95.88 104 SER A O 1
ATOM 841 N N . THR A 1 105 ? 22.246 -4.651 -35.461 1.00 97.31 105 THR A N 1
ATOM 842 C CA . THR A 1 105 ? 20.975 -3.929 -35.640 1.00 97.31 105 THR A CA 1
ATOM 843 C C . THR A 1 105 ? 19.992 -4.250 -34.517 1.00 97.31 105 THR A C 1
ATOM 845 O O . THR A 1 105 ? 20.090 -5.308 -33.905 1.00 97.31 105 THR A O 1
ATOM 848 N N . LEU A 1 106 ? 18.974 -3.412 -34.291 1.00 97.50 106 LEU A N 1
ATOM 849 C CA . LEU A 1 106 ? 17.926 -3.690 -33.294 1.00 97.50 106 LEU A CA 1
ATOM 850 C C . LEU A 1 106 ? 17.337 -5.110 -33.423 1.00 97.50 106 LEU A C 1
ATOM 852 O O . LEU A 1 106 ? 17.123 -5.785 -32.422 1.00 97.50 106 LEU A O 1
ATOM 856 N N . SER A 1 107 ? 17.132 -5.602 -34.650 1.00 97.81 107 SER A N 1
ATOM 857 C CA . SER A 1 107 ? 16.627 -6.962 -34.884 1.00 97.81 107 SER A CA 1
ATOM 858 C C . SER A 1 107 ? 17.588 -8.045 -34.384 1.00 97.81 107 SER A C 1
ATOM 860 O O . SER A 1 107 ? 17.136 -9.079 -33.886 1.00 97.81 107 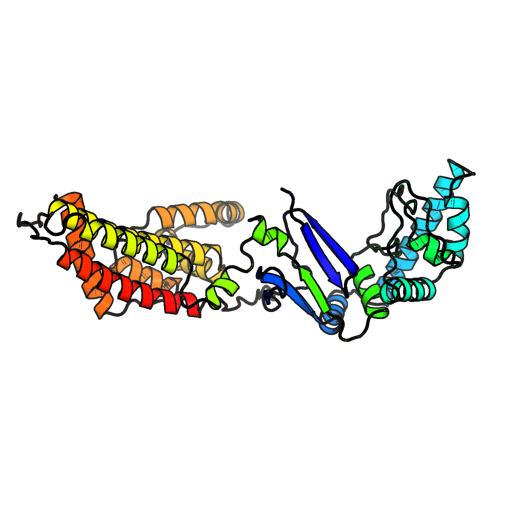SER A O 1
ATOM 862 N N . ASP A 1 108 ? 18.900 -7.830 -34.510 1.00 97.75 108 ASP A N 1
ATOM 863 C CA . ASP A 1 108 ? 19.906 -8.760 -33.997 1.00 97.75 108 ASP A CA 1
ATOM 864 C C . ASP A 1 108 ? 19.834 -8.836 -32.476 1.00 97.75 108 ASP A C 1
ATOM 866 O O . ASP A 1 108 ? 19.771 -9.937 -31.930 1.00 97.75 108 ASP A O 1
ATOM 870 N N . TRP A 1 109 ? 19.760 -7.680 -31.8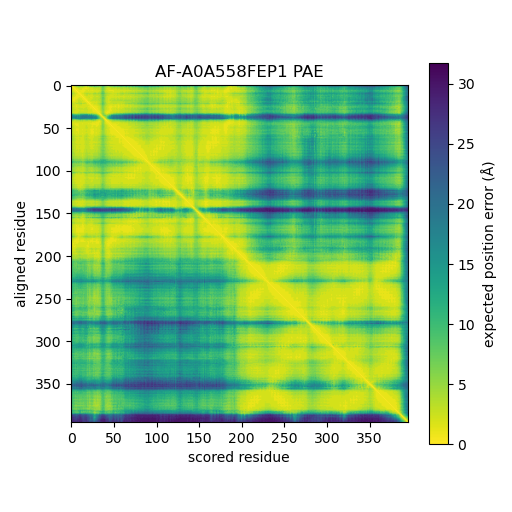14 1.00 97.69 109 TRP A N 1
ATOM 871 C CA . TRP A 1 109 ? 19.650 -7.577 -30.360 1.00 97.69 109 TRP A CA 1
ATOM 872 C C . TRP A 1 109 ? 18.363 -8.207 -29.831 1.00 97.69 109 TRP A C 1
ATOM 874 O O . TRP A 1 109 ? 18.428 -9.015 -28.912 1.00 97.69 109 TRP A O 1
ATOM 884 N N . LEU A 1 110 ? 17.207 -7.931 -30.444 1.00 97.88 110 LEU A N 1
ATOM 885 C CA . LEU A 1 110 ? 15.935 -8.563 -30.063 1.00 97.88 110 LEU A CA 1
ATOM 886 C C . LEU A 1 110 ? 15.990 -10.091 -30.219 1.00 97.88 110 LEU A C 1
ATOM 888 O O . LEU A 1 110 ? 15.488 -10.828 -29.373 1.00 97.88 110 LEU A O 1
ATOM 892 N N . THR A 1 111 ? 16.649 -10.593 -31.265 1.00 97.62 111 THR A N 1
ATOM 893 C CA . THR A 1 111 ? 16.819 -12.042 -31.458 1.00 97.62 111 THR A CA 1
ATOM 894 C C . THR A 1 111 ? 17.632 -12.670 -30.322 1.00 97.62 111 THR A C 1
ATOM 896 O O . THR A 1 111 ? 17.284 -13.748 -29.843 1.00 97.62 111 THR A O 1
ATOM 899 N N . ARG A 1 112 ? 18.697 -12.001 -29.857 1.00 96.69 112 ARG A N 1
ATOM 900 C CA . ARG A 1 112 ? 19.536 -12.510 -28.759 1.00 96.69 112 ARG A CA 1
ATOM 901 C C . ARG A 1 112 ? 18.865 -12.323 -27.407 1.00 96.69 112 ARG A C 1
ATOM 903 O O . ARG A 1 112 ? 18.950 -13.226 -26.591 1.00 96.69 112 ARG A O 1
ATOM 910 N N . LEU A 1 113 ? 18.126 -11.236 -27.207 1.00 96.12 113 LEU A N 1
ATOM 911 C CA . LEU A 1 113 ? 17.319 -11.018 -26.008 1.00 96.12 113 LEU A CA 1
ATOM 912 C C . LEU A 1 113 ? 16.263 -12.120 -25.839 1.00 96.12 113 LEU A C 1
ATOM 914 O O . LEU A 1 113 ? 16.104 -12.659 -24.747 1.00 96.12 113 LEU A O 1
ATOM 918 N N . ARG A 1 114 ? 15.606 -12.529 -26.936 1.00 95.94 114 ARG A N 1
ATOM 919 C CA . ARG A 1 114 ? 14.725 -13.706 -26.934 1.00 95.94 114 ARG A CA 1
ATOM 920 C C . ARG A 1 114 ? 15.473 -14.963 -26.500 1.00 95.94 114 ARG A C 1
ATOM 922 O O . ARG A 1 114 ? 14.997 -15.680 -25.634 1.00 95.94 114 ARG A O 1
ATOM 929 N N . ARG A 1 115 ? 16.645 -15.211 -27.090 1.00 95.38 115 ARG A N 1
ATOM 930 C CA . ARG A 1 115 ? 17.467 -16.386 -26.781 1.00 95.38 115 ARG A CA 1
ATOM 931 C C . ARG A 1 115 ? 17.899 -16.421 -25.314 1.00 95.38 115 ARG A C 1
ATOM 933 O O . ARG A 1 115 ? 17.792 -17.471 -24.696 1.00 95.38 115 ARG A O 1
ATOM 940 N N . ILE A 1 116 ? 18.343 -15.287 -24.767 1.00 94.25 116 ILE A N 1
ATOM 941 C CA . ILE A 1 116 ? 18.690 -15.137 -23.345 1.00 94.25 116 ILE A CA 1
ATOM 942 C C . ILE A 1 116 ? 17.522 -15.589 -22.480 1.00 94.25 116 ILE A C 1
ATOM 944 O O . ILE A 1 116 ? 17.719 -16.355 -21.542 1.00 94.25 116 ILE A O 1
ATOM 948 N N . ARG A 1 117 ? 16.303 -15.168 -22.828 1.00 93.19 117 ARG A N 1
ATOM 949 C CA . ARG A 1 117 ? 15.121 -15.567 -22.079 1.00 93.19 117 ARG A CA 1
ATOM 950 C C . ARG A 1 117 ? 14.766 -17.044 -22.249 1.00 93.19 117 ARG A C 1
ATOM 952 O O . ARG A 1 117 ? 14.538 -17.714 -21.251 1.00 93.19 117 ARG A O 1
ATOM 959 N N . ASP A 1 118 ? 14.684 -17.527 -23.484 1.00 92.81 118 ASP A N 1
ATOM 960 C CA . ASP A 1 118 ? 14.236 -18.891 -23.797 1.00 92.81 118 ASP A CA 1
ATOM 961 C C . ASP A 1 118 ? 15.193 -19.961 -23.241 1.00 92.81 118 ASP A C 1
ATOM 963 O O . ASP A 1 118 ? 14.755 -21.049 -22.870 1.00 92.81 118 ASP A O 1
ATOM 967 N N . GLU A 1 119 ? 16.494 -19.659 -23.191 1.00 93.50 119 GLU A N 1
ATOM 968 C CA . GLU A 1 119 ? 17.541 -20.540 -22.656 1.00 93.50 119 GLU A CA 1
ATOM 969 C C . GLU A 1 119 ? 17.907 -20.225 -21.188 1.00 93.50 119 GLU A C 1
ATOM 971 O O . GLU A 1 119 ? 18.790 -20.889 -20.648 1.00 93.50 119 GLU A O 1
ATOM 976 N N . GLU A 1 120 ? 17.257 -19.238 -20.551 1.00 91.38 120 GLU A N 1
ATOM 977 C CA . GLU A 1 120 ? 17.550 -18.759 -19.182 1.00 91.38 120 GLU A CA 1
ATOM 978 C C . GLU A 1 120 ? 19.052 -18.484 -18.959 1.00 91.38 120 GLU A C 1
ATOM 980 O O . GLU A 1 120 ? 19.689 -18.965 -18.019 1.00 91.38 120 GLU A O 1
ATOM 985 N N . LEU A 1 121 ? 19.657 -17.738 -19.889 1.00 91.38 121 LEU A N 1
ATOM 986 C CA . LEU A 1 121 ? 21.090 -17.459 -19.868 1.00 91.38 121 LEU A CA 1
ATOM 987 C C . LEU A 1 121 ? 21.422 -16.353 -18.868 1.00 91.38 121 LEU A C 1
ATOM 989 O O . LEU A 1 121 ? 21.109 -15.188 -19.089 1.00 91.38 121 LEU A O 1
ATOM 993 N N . GLU A 1 122 ? 22.155 -16.716 -17.823 1.00 84.94 122 GLU A N 1
ATOM 994 C CA . GLU A 1 122 ? 22.642 -15.762 -16.828 1.00 84.94 122 GLU A CA 1
ATOM 995 C C . GLU A 1 122 ? 23.968 -15.101 -17.248 1.00 84.94 122 GLU A C 1
ATOM 997 O O . GLU A 1 122 ? 24.855 -15.800 -17.783 1.00 84.94 122 GLU A O 1
ATOM 1002 N N . PRO A 1 123 ? 24.165 -13.802 -16.932 1.00 81.50 123 PRO A N 1
ATOM 1003 C CA . PRO A 1 123 ? 25.460 -13.136 -17.037 1.00 81.50 123 PRO A CA 1
ATOM 1004 C C . PRO A 1 123 ? 26.576 -13.917 -16.324 1.00 81.50 123 PRO A C 1
ATOM 1006 O O . PRO A 1 123 ? 26.338 -14.830 -15.525 1.00 81.50 123 PRO A O 1
ATOM 1009 N N . GLY A 1 124 ? 27.832 -13.613 -16.644 1.00 73.50 124 GLY A N 1
ATOM 1010 C CA . GLY A 1 124 ? 28.947 -14.150 -15.859 1.00 73.50 124 GLY A CA 1
ATOM 1011 C C . GLY A 1 124 ? 29.030 -13.529 -14.451 1.00 73.50 124 GLY A C 1
ATOM 1012 O O . GLY A 1 124 ? 28.433 -12.489 -14.174 1.00 73.50 124 GLY A O 1
ATOM 1013 N N . ASP A 1 125 ? 29.843 -14.132 -13.584 1.00 76.25 125 ASP A N 1
ATOM 1014 C CA . ASP A 1 125 ? 30.116 -13.614 -12.240 1.00 76.25 125 ASP A CA 1
ATOM 1015 C C . ASP A 1 125 ? 31.366 -12.726 -12.209 1.00 76.25 125 ASP A C 1
ATOM 1017 O O . ASP A 1 125 ? 32.375 -13.017 -12.858 1.00 76.25 125 ASP A O 1
ATOM 1021 N N . PHE A 1 126 ? 31.350 -11.674 -11.384 1.00 73.12 126 PHE A N 1
ATOM 1022 C CA . PHE A 1 126 ? 32.522 -10.813 -11.203 1.00 73.12 126 PHE A CA 1
ATOM 1023 C C . PHE A 1 126 ? 33.733 -11.619 -10.715 1.00 73.12 126 PHE A C 1
ATOM 1025 O O . PHE A 1 126 ? 33.672 -12.326 -9.709 1.00 73.12 126 PHE A O 1
ATOM 1032 N N . GLY A 1 127 ? 34.853 -11.496 -11.432 1.00 71.44 127 GLY A N 1
ATOM 1033 C CA . GLY A 1 127 ? 36.080 -12.244 -11.152 1.00 71.44 127 GLY A CA 1
ATOM 1034 C C . GLY A 1 127 ? 36.137 -13.646 -11.770 1.00 71.44 127 GLY A C 1
ATO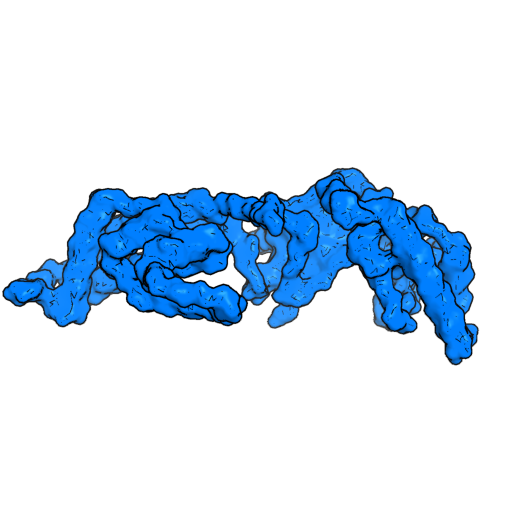M 1035 O O . GLY A 1 127 ? 37.132 -14.343 -11.564 1.00 71.44 127 GLY A O 1
ATOM 1036 N N . GLN A 1 128 ? 35.125 -14.058 -12.540 1.00 76.44 128 GLN A N 1
ATOM 1037 C CA . GLN A 1 128 ? 35.167 -15.261 -13.373 1.00 76.44 128 GLN A CA 1
ATOM 1038 C C . GLN A 1 128 ? 35.340 -14.904 -14.859 1.00 76.44 128 GLN A C 1
ATOM 1040 O O . GLN A 1 128 ? 34.946 -13.816 -15.280 1.00 76.44 128 GLN A O 1
ATOM 1045 N N . PRO A 1 129 ? 35.953 -15.787 -15.672 1.00 74.38 129 PRO A N 1
ATOM 1046 C CA . PRO A 1 129 ? 36.038 -15.571 -17.112 1.00 74.38 129 PRO A CA 1
ATOM 1047 C C . PRO A 1 129 ? 34.643 -15.541 -17.750 1.00 74.38 129 PRO A C 1
ATOM 1049 O O . PRO A 1 129 ? 33.777 -16.341 -17.390 1.00 74.38 129 PRO A O 1
ATOM 1052 N N . ASP A 1 130 ? 34.454 -14.640 -18.720 1.00 74.50 130 ASP A N 1
ATOM 1053 C CA . ASP A 1 130 ? 33.210 -14.528 -19.485 1.00 74.50 130 ASP A CA 1
ATOM 1054 C C . ASP A 1 130 ? 32.859 -15.867 -20.162 1.00 74.50 130 ASP A C 1
ATOM 1056 O O . ASP A 1 130 ? 33.729 -16.599 -20.649 1.00 74.50 130 ASP A O 1
ATOM 1060 N N . LYS A 1 131 ? 31.562 -16.186 -20.199 1.00 79.81 131 LYS A N 1
ATOM 1061 C CA . LYS A 1 131 ? 31.041 -17.372 -20.891 1.00 79.81 131 LYS A CA 1
ATOM 1062 C C . LYS A 1 131 ? 31.079 -17.145 -22.410 1.00 79.81 131 LYS A C 1
ATOM 1064 O O . LYS A 1 131 ? 30.792 -16.053 -22.890 1.00 79.81 131 LYS A O 1
ATOM 1069 N N . GLU A 1 132 ? 31.395 -18.197 -23.161 1.00 83.88 132 GLU A N 1
ATOM 1070 C CA . GLU A 1 132 ? 31.488 -18.179 -24.627 1.00 83.88 132 GLU A CA 1
ATOM 1071 C C . GLU A 1 132 ? 30.330 -18.960 -25.259 1.00 83.88 132 GLU A C 1
ATOM 1073 O O . GLU A 1 132 ? 30.184 -20.165 -25.043 1.00 83.88 132 GLU A O 1
ATOM 1078 N N . PHE A 1 133 ? 29.524 -18.279 -26.073 1.00 86.31 133 PHE A N 1
ATOM 1079 C CA . PHE A 1 133 ? 28.315 -18.821 -26.701 1.00 86.31 133 PHE A CA 1
ATOM 1080 C C . PHE A 1 133 ? 28.420 -18.948 -28.227 1.00 86.31 133 PHE A C 1
ATOM 1082 O O . PHE A 1 133 ? 27.425 -19.258 -28.889 1.00 86.31 133 PHE A O 1
ATOM 1089 N N . GLY A 1 134 ? 29.601 -18.688 -28.804 1.00 87.81 134 GLY A N 1
ATOM 1090 C CA . GLY A 1 134 ? 29.828 -18.718 -30.255 1.00 87.81 134 GLY A CA 1
ATOM 1091 C C . GLY A 1 134 ? 29.093 -17.618 -31.032 1.00 87.81 134 GLY A C 1
ATOM 1092 O O . GLY A 1 134 ? 29.053 -17.656 -32.261 1.00 87.81 134 GLY A O 1
ATOM 1093 N N . ASP A 1 135 ? 28.517 -16.645 -30.328 1.00 92.69 135 ASP A N 1
ATOM 1094 C CA . ASP A 1 135 ? 27.832 -15.482 -30.880 1.00 92.69 135 ASP A CA 1
ATOM 1095 C C . ASP A 1 135 ? 28.437 -14.226 -30.230 1.00 92.69 135 ASP A C 1
ATOM 1097 O O . ASP A 1 135 ? 28.202 -13.987 -29.043 1.00 92.69 135 ASP A O 1
ATOM 1101 N N . PRO A 1 136 ? 29.230 -13.429 -30.973 1.00 92.12 136 PRO A N 1
ATOM 1102 C CA . PRO A 1 136 ? 29.931 -12.278 -30.409 1.00 92.12 136 PRO A CA 1
ATOM 1103 C C . PRO A 1 136 ? 29.011 -11.240 -29.760 1.00 92.12 136 PRO A C 1
ATOM 1105 O O . PRO A 1 136 ? 29.403 -10.611 -28.780 1.00 92.12 136 PRO A O 1
ATOM 1108 N N . LEU A 1 137 ? 27.792 -11.064 -30.284 1.00 93.62 137 LEU A N 1
ATOM 1109 C CA . LEU A 1 137 ? 26.830 -10.123 -29.718 1.00 93.62 137 LEU A CA 1
ATOM 1110 C C . LEU A 1 137 ? 26.212 -10.678 -28.435 1.00 93.62 137 LEU A C 1
ATOM 1112 O O . LEU A 1 137 ? 26.083 -9.952 -27.457 1.00 93.62 137 LEU A O 1
ATOM 1116 N N . LEU A 1 138 ? 25.875 -11.968 -28.408 1.00 93.50 138 LEU A N 1
ATOM 1117 C CA . LEU A 1 138 ? 25.379 -12.603 -27.187 1.00 93.50 138 LEU A CA 1
ATOM 1118 C C . LEU A 1 138 ? 26.438 -12.607 -26.076 1.00 93.50 138 LEU A C 1
ATOM 1120 O O . LEU A 1 138 ? 26.118 -12.315 -24.927 1.00 93.50 138 LEU A O 1
ATOM 1124 N N . ASN A 1 139 ? 27.697 -12.884 -26.426 1.00 90.56 139 ASN A N 1
ATOM 1125 C CA . ASN A 1 139 ? 28.820 -12.784 -25.495 1.00 90.56 139 ASN A CA 1
ATOM 1126 C C . ASN A 1 139 ? 28.929 -11.366 -24.925 1.00 90.56 139 ASN A C 1
ATOM 1128 O O . ASN A 1 139 ? 29.123 -11.211 -23.725 1.00 90.56 139 ASN A O 1
ATOM 1132 N N . PHE A 1 140 ? 28.762 -10.334 -25.763 1.00 90.06 140 PHE A N 1
ATOM 1133 C CA . PHE A 1 140 ? 28.720 -8.946 -25.301 1.00 90.06 140 PHE A CA 1
ATOM 1134 C C . PHE A 1 140 ? 27.570 -8.718 -24.307 1.00 90.06 140 PHE A C 1
ATOM 1136 O O . PHE A 1 140 ? 27.812 -8.229 -23.205 1.00 90.06 140 PHE A O 1
ATOM 1143 N N . MET A 1 141 ? 26.345 -9.125 -24.654 1.00 91.25 141 MET A N 1
ATOM 1144 C CA . MET A 1 141 ? 25.146 -8.945 -23.818 1.00 91.25 141 MET A CA 1
ATOM 1145 C C . MET A 1 141 ? 25.237 -9.623 -22.441 1.00 91.25 141 MET A C 1
ATOM 1147 O O . MET A 1 141 ? 24.651 -9.133 -21.480 1.00 91.25 141 MET A O 1
ATOM 1151 N N . LEU A 1 142 ? 25.972 -10.734 -22.335 1.00 89.62 142 LEU A N 1
ATOM 1152 C CA . LEU A 1 142 ? 26.138 -11.511 -21.097 1.00 89.62 142 LEU A CA 1
ATOM 1153 C C . LEU A 1 142 ? 27.484 -11.287 -20.394 1.00 89.62 142 LEU A C 1
ATOM 1155 O O . LEU A 1 142 ? 27.757 -11.920 -19.370 1.00 89.62 142 LEU A O 1
ATOM 1159 N N . SER A 1 143 ? 28.334 -10.413 -20.936 1.00 86.06 143 SER A N 1
ATOM 1160 C CA . SER A 1 143 ? 29.654 -10.150 -20.368 1.00 86.06 143 SER A CA 1
ATOM 1161 C C . SER A 1 143 ? 29.569 -9.424 -19.026 1.00 86.06 143 SER A C 1
ATOM 1163 O O . SER A 1 143 ? 28.782 -8.487 -18.844 1.00 86.06 143 SER A O 1
ATOM 1165 N N . VAL A 1 144 ? 30.423 -9.845 -18.089 1.00 73.50 144 VAL A N 1
ATOM 1166 C CA . VAL A 1 144 ? 30.528 -9.237 -16.751 1.00 73.50 144 VAL A CA 1
ATOM 1167 C C . VAL A 1 144 ? 31.281 -7.927 -16.827 1.00 73.50 144 VAL A C 1
ATOM 1169 O O . VAL A 1 144 ? 30.892 -6.934 -16.230 1.00 73.50 144 VAL A O 1
ATOM 1172 N N . GLU A 1 145 ? 32.350 -7.929 -17.620 1.00 60.75 145 GLU A N 1
ATOM 1173 C CA . GLU A 1 145 ? 33.118 -6.743 -17.995 1.00 60.75 145 GLU A CA 1
ATOM 1174 C C . GLU A 1 145 ? 32.540 -6.059 -19.235 1.00 60.75 145 GLU A C 1
ATOM 1176 O O . GLU A 1 145 ? 33.256 -5.358 -19.957 1.00 60.75 145 GLU A O 1
ATOM 1181 N N . GLY A 1 146 ? 31.238 -6.222 -19.483 1.00 56.25 146 GLY A N 1
ATOM 1182 C CA . GLY A 1 146 ? 30.523 -5.285 -20.333 1.00 56.25 146 GLY A CA 1
ATOM 1183 C C . GLY A 1 146 ? 30.725 -3.850 -19.837 1.00 56.25 146 GLY A C 1
ATOM 1184 O O . GLY A 1 146 ? 31.475 -3.579 -18.904 1.00 56.25 146 GLY A O 1
ATOM 1185 N N . TYR A 1 147 ? 30.075 -2.900 -20.488 1.00 55.31 147 TYR A N 1
ATOM 1186 C CA . TYR A 1 147 ? 30.360 -1.468 -20.412 1.00 55.31 147 TYR A CA 1
ATOM 1187 C C . TYR A 1 147 ? 30.229 -0.826 -19.002 1.00 55.31 147 TYR A C 1
ATOM 1189 O O . TYR A 1 147 ? 29.320 -0.052 -18.727 1.00 55.31 147 TYR A O 1
ATOM 1197 N N . TYR A 1 148 ? 31.159 -1.121 -18.092 1.00 56.28 148 TYR A N 1
ATOM 1198 C CA . TYR A 1 148 ? 31.133 -0.728 -16.679 1.00 56.28 148 TYR A CA 1
ATOM 1199 C C . TYR A 1 148 ? 31.659 0.692 -16.439 1.00 56.28 148 TYR A C 1
ATOM 1201 O O . TYR A 1 148 ? 31.509 1.234 -15.347 1.00 56.28 148 TYR A O 1
ATOM 1209 N N . PHE A 1 149 ? 32.259 1.309 -17.458 1.00 59.34 149 PHE A N 1
ATOM 1210 C CA . PHE A 1 149 ? 32.868 2.635 -17.383 1.00 59.34 149 PHE A CA 1
ATOM 1211 C C . PHE A 1 149 ? 32.268 3.579 -18.434 1.00 59.34 149 PHE A C 1
ATOM 1213 O O . PHE A 1 149 ? 32.995 4.179 -19.220 1.00 59.34 149 PHE A O 1
ATOM 1220 N N . SER A 1 150 ? 30.933 3.682 -18.470 1.00 71.94 150 SER A N 1
ATOM 1221 C CA . SER A 1 150 ? 30.254 4.804 -19.130 1.00 71.94 150 SER A CA 1
ATOM 1222 C C . SER A 1 150 ? 29.833 5.836 -18.099 1.00 71.94 150 SER A C 1
ATOM 1224 O O . SER A 1 150 ? 29.235 5.475 -17.087 1.00 71.94 150 SER A O 1
ATOM 1226 N N . ASP A 1 151 ? 29.988 7.113 -18.433 1.00 78.31 151 ASP A N 1
ATOM 1227 C CA . ASP A 1 151 ? 29.236 8.190 -17.778 1.00 78.31 151 ASP A CA 1
ATOM 1228 C C . ASP A 1 151 ? 27.770 8.258 -18.278 1.00 78.31 151 ASP A C 1
ATOM 1230 O O . ASP A 1 151 ? 26.979 9.094 -17.833 1.00 78.31 151 ASP A O 1
ATOM 1234 N N . HIS A 1 152 ? 27.395 7.379 -19.215 1.00 81.94 152 HIS A N 1
ATOM 1235 C CA . HIS A 1 152 ? 26.100 7.313 -19.894 1.00 81.94 152 HIS A CA 1
ATOM 1236 C C . HIS A 1 152 ? 25.529 5.878 -19.917 1.00 81.94 152 HIS A C 1
ATOM 1238 O O . HIS A 1 152 ? 25.273 5.329 -20.998 1.00 81.94 152 HIS A O 1
ATOM 1244 N N . PRO A 1 153 ? 25.335 5.234 -18.747 1.00 82.81 153 PRO A N 1
ATOM 1245 C CA . PRO A 1 153 ? 24.787 3.884 -18.687 1.00 82.81 153 PRO A CA 1
ATOM 1246 C C . PRO A 1 153 ? 23.384 3.831 -19.308 1.00 82.81 153 PRO A C 1
ATOM 1248 O O . PRO A 1 153 ? 22.585 4.755 -19.150 1.00 82.81 153 PRO A O 1
ATOM 1251 N N . GLY A 1 154 ? 23.097 2.743 -20.023 1.00 84.88 154 GLY A N 1
ATOM 1252 C CA . GLY A 1 154 ? 21.754 2.466 -20.528 1.00 84.88 154 GLY A CA 1
ATOM 1253 C C . GLY A 1 154 ? 20.812 1.994 -19.417 1.00 84.88 154 GLY A C 1
ATOM 1254 O O . GLY A 1 154 ? 21.240 1.708 -18.300 1.00 84.88 154 GLY A O 1
ATOM 1255 N N . ALA A 1 155 ? 19.529 1.875 -19.746 1.00 86.12 155 ALA A N 1
ATOM 1256 C CA . ALA A 1 155 ? 18.494 1.378 -18.834 1.00 86.12 155 ALA A CA 1
ATOM 1257 C C . ALA A 1 155 ? 18.102 -0.090 -19.088 1.00 86.12 155 ALA A C 1
ATOM 1259 O O . ALA A 1 155 ? 17.277 -0.643 -18.367 1.00 86.12 155 ALA A O 1
ATOM 1260 N N . GLY A 1 156 ? 18.656 -0.716 -20.130 1.00 83.56 156 GLY A N 1
ATOM 1261 C CA . GLY A 1 156 ? 18.334 -2.087 -20.505 1.00 83.56 156 GLY A CA 1
ATOM 1262 C C . GLY A 1 156 ? 19.181 -3.117 -19.768 1.00 83.56 156 GLY A C 1
ATOM 1263 O O . GLY A 1 156 ? 20.408 -3.008 -19.720 1.00 83.56 156 GLY A O 1
ATOM 1264 N N . GLY A 1 157 ? 18.537 -4.167 -19.258 1.00 87.94 157 GLY A N 1
ATOM 1265 C CA . GLY A 1 157 ? 19.242 -5.364 -18.798 1.00 87.94 157 GLY A CA 1
ATOM 1266 C C . GLY A 1 157 ? 20.052 -6.014 -19.929 1.00 87.94 157 GLY A C 1
ATOM 1267 O O . GLY A 1 157 ? 19.763 -5.816 -21.112 1.00 87.94 157 GLY A O 1
ATOM 1268 N N . HIS A 1 158 ? 21.070 -6.804 -19.573 1.00 89.88 158 HIS A N 1
ATOM 1269 C CA . HIS A 1 158 ? 21.937 -7.508 -20.537 1.00 89.88 158 HIS A CA 1
ATOM 1270 C C . HIS A 1 158 ? 22.611 -6.569 -21.557 1.00 89.88 158 HIS A C 1
ATOM 1272 O O . HIS A 1 158 ? 22.756 -6.898 -22.737 1.00 89.88 158 HIS A O 1
ATOM 1278 N N . HIS A 1 159 ? 22.966 -5.359 -21.108 1.00 90.06 159 HIS A N 1
ATOM 1279 C CA . HIS A 1 159 ? 23.556 -4.287 -21.922 1.00 90.06 159 HIS A CA 1
ATOM 1280 C C . HIS A 1 159 ? 22.714 -3.880 -23.139 1.00 90.06 159 HIS A C 1
ATOM 1282 O O . HIS A 1 159 ? 23.254 -3.361 -24.119 1.00 90.06 159 HIS A O 1
ATOM 1288 N N . PHE A 1 160 ? 21.401 -4.127 -23.110 1.00 94.25 160 PHE A N 1
ATOM 1289 C CA . PHE A 1 160 ? 20.527 -3.782 -24.222 1.00 94.25 160 PHE A CA 1
ATOM 1290 C C . PHE A 1 160 ? 20.533 -2.252 -24.451 1.00 94.25 160 PHE A C 1
ATOM 1292 O O . PHE A 1 160 ? 20.283 -1.502 -23.502 1.00 94.25 160 PHE A O 1
ATOM 1299 N N . PRO A 1 161 ? 20.790 -1.751 -25.680 1.00 94.62 161 PRO A N 1
ATOM 1300 C CA . PRO A 1 161 ? 20.892 -0.323 -25.943 1.00 94.62 161 PRO A CA 1
ATOM 1301 C C . PRO A 1 161 ? 19.511 0.332 -25.879 1.00 94.62 161 PRO A C 1
ATOM 1303 O O . PRO A 1 161 ? 18.747 0.320 -26.839 1.00 94.62 161 PRO A O 1
ATOM 1306 N N . CYS A 1 162 ? 19.183 0.907 -24.732 1.00 94.38 162 CYS A N 1
ATOM 1307 C CA . CYS A 1 162 ? 18.070 1.831 -24.552 1.00 94.38 162 CYS A CA 1
ATOM 1308 C C . CYS A 1 162 ? 18.378 2.776 -23.390 1.00 94.38 162 CYS A C 1
ATOM 1310 O O . CYS A 1 162 ? 19.273 2.516 -22.579 1.00 94.38 162 CYS A O 1
ATOM 1312 N N . GLN A 1 163 ? 17.655 3.888 -23.323 1.00 92.94 163 GLN A N 1
ATOM 1313 C CA . GLN A 1 163 ? 17.908 4.951 -22.348 1.00 92.94 163 GLN A CA 1
ATOM 1314 C C . GLN A 1 163 ? 16.871 4.964 -21.231 1.00 92.94 163 GLN A C 1
ATOM 1316 O O . GLN A 1 163 ? 17.129 5.522 -20.168 1.00 92.94 163 GLN A O 1
ATOM 1321 N N . SER A 1 164 ? 15.717 4.338 -21.465 1.00 95.56 164 SER A N 1
ATOM 1322 C CA . SER A 1 164 ? 14.615 4.283 -20.516 1.00 95.56 164 SER A CA 1
ATOM 1323 C C . SER A 1 164 ? 14.210 2.842 -20.158 1.00 95.56 164 SER A C 1
ATOM 1325 O O . SER A 1 164 ? 14.353 1.927 -20.986 1.00 95.56 164 SER A O 1
ATOM 1327 N N . PRO A 1 165 ? 13.684 2.619 -18.937 1.00 95.88 165 PRO A N 1
ATOM 1328 C CA . PRO A 1 165 ? 13.009 1.374 -18.576 1.00 95.88 165 PRO A CA 1
ATOM 1329 C C . PRO A 1 165 ? 11.844 1.043 -19.518 1.00 95.88 165 PRO A C 1
ATOM 1331 O O . PRO A 1 165 ? 11.618 -0.118 -19.847 1.00 95.88 165 PRO A O 1
ATOM 1334 N N . GLU A 1 166 ? 11.129 2.059 -20.003 1.00 97.56 166 GLU A N 1
ATOM 1335 C CA . GLU A 1 166 ? 10.033 1.932 -20.963 1.00 97.56 166 GLU A CA 1
ATOM 1336 C C . GLU A 1 166 ? 10.520 1.370 -22.302 1.00 97.56 166 GLU A C 1
ATOM 1338 O O . GLU A 1 166 ? 9.906 0.454 -22.853 1.00 97.56 166 GLU A O 1
ATOM 1343 N N . GLY A 1 167 ? 11.652 1.870 -22.806 1.00 97.44 167 GLY A N 1
ATOM 1344 C CA . GLY A 1 167 ? 12.317 1.345 -23.993 1.00 97.44 167 GLY A CA 1
ATOM 1345 C C . GLY A 1 167 ? 12.666 -0.132 -23.821 1.00 97.44 167 GLY A C 1
ATOM 1346 O O . GLY A 1 167 ? 12.314 -0.956 -24.672 1.00 97.44 167 GLY A O 1
ATOM 1347 N N . TYR A 1 168 ? 13.270 -0.497 -22.687 1.00 97.44 168 TYR A N 1
ATOM 1348 C CA . TYR A 1 168 ? 13.576 -1.897 -22.396 1.00 97.44 168 TYR A CA 1
ATOM 1349 C C . TYR A 1 168 ? 12.307 -2.754 -22.313 1.00 97.44 168 TYR A C 1
ATOM 1351 O O . TYR A 1 168 ? 12.242 -3.817 -22.926 1.00 97.44 168 TYR A O 1
ATOM 1359 N N . ALA A 1 169 ? 11.254 -2.270 -21.653 1.00 97.62 169 ALA A N 1
ATOM 1360 C CA . ALA A 1 169 ? 9.978 -2.970 -21.569 1.00 97.62 169 ALA A CA 1
ATOM 1361 C C . ALA A 1 169 ? 9.362 -3.226 -22.955 1.00 97.62 169 ALA A C 1
ATOM 1363 O O . ALA A 1 169 ? 8.879 -4.329 -23.210 1.00 97.62 169 ALA A O 1
ATOM 1364 N N . ILE A 1 170 ? 9.427 -2.259 -23.882 1.00 98.06 170 ILE A N 1
ATOM 1365 C CA . ILE A 1 170 ? 9.009 -2.470 -25.277 1.00 98.06 170 ILE A CA 1
ATOM 1366 C C . ILE A 1 170 ? 9.859 -3.560 -25.939 1.00 98.06 170 ILE A C 1
ATOM 1368 O O . ILE A 1 170 ? 9.296 -4.438 -26.592 1.00 98.06 170 ILE A O 1
ATOM 1372 N N . ALA A 1 171 ? 11.183 -3.556 -25.751 1.00 97.81 171 ALA A N 1
ATOM 1373 C CA . ALA A 1 171 ? 12.062 -4.580 -26.320 1.00 97.81 171 ALA A CA 1
ATOM 1374 C C . ALA A 1 171 ? 11.683 -5.986 -25.827 1.00 97.81 171 ALA A C 1
ATOM 1376 O O . ALA A 1 171 ? 11.557 -6.912 -26.630 1.00 97.81 171 ALA A O 1
ATOM 1377 N N . LEU A 1 172 ? 11.418 -6.128 -24.527 1.00 97.44 172 LEU A N 1
ATOM 1378 C CA . LEU A 1 172 ? 10.943 -7.376 -23.932 1.00 97.44 172 LEU A CA 1
ATOM 1379 C C . LEU A 1 172 ? 9.570 -7.787 -24.497 1.00 97.44 172 LEU A C 1
ATOM 1381 O O . LEU A 1 172 ? 9.374 -8.942 -24.872 1.00 97.44 172 LEU A O 1
ATOM 1385 N N . LEU A 1 173 ? 8.629 -6.848 -24.639 1.00 97.50 173 LEU A N 1
ATOM 1386 C CA . LEU A 1 173 ? 7.301 -7.108 -25.211 1.00 97.50 173 LEU A CA 1
ATOM 1387 C C . LEU A 1 173 ? 7.337 -7.554 -26.684 1.00 97.50 173 LEU A C 1
ATOM 1389 O O . LEU A 1 173 ? 6.379 -8.183 -27.137 1.00 97.50 173 LEU A O 1
ATOM 1393 N N . GLU A 1 174 ? 8.381 -7.217 -27.449 1.00 96.81 174 GLU A N 1
ATOM 1394 C CA . GLU A 1 174 ? 8.571 -7.702 -28.828 1.00 96.81 174 GLU A CA 1
ATOM 1395 C C . GLU A 1 174 ? 9.095 -9.143 -28.893 1.00 96.81 174 GLU A C 1
ATOM 1397 O O . GLU A 1 174 ? 8.881 -9.854 -29.883 1.00 96.81 174 GLU A O 1
ATOM 1402 N N . VAL A 1 175 ? 9.805 -9.592 -27.856 1.00 96.19 175 VAL A N 1
ATOM 1403 C CA . VAL A 1 175 ? 10.435 -10.919 -27.844 1.00 96.19 175 VAL A CA 1
ATOM 1404 C C . VAL A 1 175 ? 9.625 -11.956 -27.079 1.00 96.19 175 VAL A C 1
ATOM 1406 O O . VAL A 1 175 ? 9.713 -13.137 -27.413 1.00 96.19 175 VAL A O 1
ATOM 1409 N N . LEU A 1 176 ? 8.818 -11.521 -26.112 1.00 95.56 176 LEU A N 1
ATOM 1410 C CA . LEU A 1 176 ? 8.014 -12.375 -25.244 1.00 95.56 176 LEU A CA 1
ATOM 1411 C C . LEU A 1 176 ? 6.644 -12.737 -25.855 1.00 95.56 176 LEU A C 1
ATOM 1413 O O . LEU A 1 176 ? 6.127 -12.028 -26.725 1.00 95.56 176 LEU A O 1
ATOM 1417 N N . PRO A 1 177 ? 6.012 -13.834 -25.392 1.00 93.12 177 PRO A N 1
ATOM 1418 C CA . PRO A 1 177 ? 4.639 -14.182 -25.753 1.00 93.12 177 PRO A CA 1
ATOM 1419 C C . PRO A 1 177 ? 3.630 -13.079 -25.403 1.00 93.12 177 PRO A C 1
ATOM 1421 O O . PRO A 1 177 ? 3.808 -12.332 -24.445 1.00 93.12 177 PRO A O 1
ATOM 1424 N N . LYS A 1 178 ? 2.517 -13.000 -26.144 1.00 87.81 178 LYS A N 1
ATOM 1425 C CA . LYS A 1 178 ? 1.488 -11.961 -25.930 1.00 87.81 178 LYS A CA 1
ATOM 1426 C C . LYS A 1 178 ? 0.793 -12.047 -24.568 1.00 87.81 178 LYS A C 1
ATOM 1428 O O . LYS A 1 178 ? 0.343 -11.031 -24.051 1.00 87.81 178 LYS A O 1
ATOM 1433 N N . ASP A 1 179 ? 0.683 -13.250 -24.019 1.00 90.19 179 ASP A N 1
ATOM 1434 C CA . ASP A 1 179 ? 0.058 -13.554 -22.731 1.00 90.19 179 ASP A CA 1
ATOM 1435 C C . ASP A 1 179 ? 1.028 -13.436 -21.546 1.00 90.19 179 ASP A C 1
ATOM 1437 O O . ASP A 1 179 ? 0.657 -13.754 -20.413 1.00 90.19 179 ASP A O 1
ATOM 1441 N N . VAL A 1 180 ? 2.255 -12.954 -21.782 1.00 95.81 180 VAL A N 1
ATOM 1442 C CA . VAL A 1 180 ? 3.228 -12.713 -20.718 1.00 95.81 180 VAL A CA 1
ATOM 1443 C C . VAL A 1 180 ? 2.664 -11.757 -19.667 1.00 95.81 180 VAL A C 1
ATOM 1445 O O . VAL A 1 180 ? 1.931 -10.815 -19.977 1.00 95.81 180 VAL A O 1
ATOM 1448 N N . LYS A 1 181 ? 3.013 -11.995 -18.404 1.00 96.25 181 LYS A N 1
ATOM 1449 C CA . LYS A 1 181 ? 2.644 -11.128 -17.286 1.00 96.25 181 LYS A CA 1
ATOM 1450 C C . LYS A 1 181 ? 3.783 -10.175 -16.959 1.00 96.25 181 LYS A C 1
ATOM 1452 O O . LYS A 1 181 ? 4.946 -10.582 -16.935 1.00 96.25 181 LYS A O 1
ATOM 1457 N N . CYS A 1 182 ? 3.419 -8.927 -16.691 1.00 97.19 182 CYS A N 1
ATOM 1458 C CA . CYS A 1 182 ? 4.265 -7.997 -15.964 1.00 97.19 182 CYS A CA 1
ATOM 1459 C C . CYS A 1 182 ? 3.890 -8.090 -14.488 1.00 97.19 182 CYS A C 1
ATOM 1461 O O . CYS A 1 182 ? 2.707 -7.974 -14.151 1.00 97.19 182 CYS A O 1
ATOM 1463 N N . GLU A 1 183 ? 4.878 -8.308 -13.630 1.00 97.25 183 GLU A N 1
ATOM 1464 C CA . GLU A 1 183 ? 4.692 -8.471 -12.195 1.00 97.25 183 GLU A CA 1
ATOM 1465 C C . GLU A 1 183 ? 5.573 -7.480 -11.436 1.00 97.25 183 GLU A C 1
ATOM 1467 O O . GLU A 1 183 ? 6.718 -7.246 -11.806 1.00 97.25 183 GLU A O 1
ATOM 1472 N N . LEU A 1 184 ? 5.035 -6.902 -10.369 1.00 97.00 184 LEU A N 1
ATOM 1473 C CA . LEU A 1 184 ? 5.801 -6.177 -9.363 1.00 97.00 184 LEU A CA 1
ATOM 1474 C C . LEU A 1 184 ? 5.638 -6.911 -8.040 1.00 97.00 184 LEU A C 1
ATOM 1476 O O . LEU A 1 184 ? 4.547 -6.891 -7.465 1.00 97.00 184 LEU A O 1
ATOM 1480 N N . ASP A 1 185 ? 6.701 -7.560 -7.572 1.00 95.00 185 ASP A N 1
ATOM 1481 C CA . ASP A 1 185 ? 6.716 -8.250 -6.281 1.00 95.00 185 ASP A CA 1
ATOM 1482 C C . ASP A 1 185 ? 7.217 -7.308 -5.182 1.00 95.00 185 ASP A C 1
ATOM 1484 O O . ASP A 1 185 ? 8.329 -6.779 -5.252 1.00 95.00 185 ASP A O 1
ATOM 1488 N N . ILE A 1 186 ? 6.381 -7.087 -4.163 1.00 94.88 186 ILE A N 1
ATOM 1489 C CA . ILE A 1 186 ? 6.716 -6.246 -3.007 1.00 94.88 186 ILE A CA 1
ATOM 1490 C C . ILE A 1 186 ? 6.702 -7.021 -1.686 1.00 94.88 186 ILE A C 1
ATOM 1492 O O . ILE A 1 186 ? 6.694 -6.416 -0.611 1.00 94.88 186 ILE A O 1
ATOM 1496 N N . SER A 1 187 ? 6.713 -8.354 -1.736 1.00 93.44 187 SER A N 1
ATOM 1497 C CA . SER A 1 187 ? 6.594 -9.214 -0.552 1.00 93.44 187 SER A CA 1
ATOM 1498 C C . SER A 1 187 ? 7.680 -8.906 0.483 1.00 93.44 187 SER A C 1
ATOM 1500 O O . SER A 1 187 ? 7.391 -8.760 1.669 1.00 93.44 187 SER A O 1
ATOM 1502 N N . ALA A 1 188 ? 8.922 -8.693 0.035 1.00 91.62 188 ALA A N 1
ATOM 1503 C CA . ALA A 1 188 ? 10.036 -8.344 0.916 1.00 91.62 188 ALA A CA 1
ATOM 1504 C C . ALA A 1 188 ? 9.875 -6.969 1.594 1.00 91.62 188 ALA A C 1
ATOM 1506 O O . ALA A 1 188 ? 10.398 -6.763 2.694 1.00 91.62 188 ALA A O 1
ATOM 1507 N N . LEU A 1 189 ? 9.173 -6.021 0.960 1.00 92.06 189 LEU A N 1
ATOM 1508 C CA . LEU A 1 189 ? 8.879 -4.714 1.552 1.00 92.06 189 LEU A CA 1
ATOM 1509 C C . LEU A 1 189 ? 7.826 -4.833 2.656 1.00 92.06 189 LEU A C 1
ATOM 1511 O O . LEU A 1 189 ? 8.011 -4.249 3.722 1.00 92.06 189 LEU A O 1
ATOM 1515 N N . ILE A 1 190 ? 6.774 -5.622 2.431 1.00 90.50 190 ILE A N 1
ATOM 1516 C CA . ILE A 1 190 ? 5.728 -5.881 3.432 1.00 90.50 190 ILE A CA 1
ATOM 1517 C C . ILE A 1 190 ? 6.316 -6.623 4.633 1.00 90.50 190 ILE A C 1
ATOM 1519 O O . ILE A 1 190 ? 6.205 -6.145 5.759 1.00 90.50 190 ILE A O 1
ATOM 1523 N N . SER A 1 191 ? 7.035 -7.728 4.408 1.00 88.50 191 SER A N 1
ATOM 1524 C CA . SER A 1 191 ? 7.695 -8.477 5.489 1.00 88.50 191 SER A CA 1
ATOM 1525 C C . SER A 1 191 ? 8.742 -7.639 6.232 1.00 88.50 191 SER A C 1
ATOM 1527 O O . SER A 1 191 ? 8.978 -7.841 7.422 1.00 88.50 191 SER A O 1
ATOM 1529 N N . GLY A 1 192 ? 9.362 -6.675 5.544 1.00 87.50 192 GLY A N 1
ATOM 1530 C CA . GLY A 1 192 ? 10.289 -5.709 6.132 1.00 87.50 192 GLY A CA 1
ATOM 1531 C C . GLY A 1 192 ? 9.624 -4.544 6.876 1.00 87.50 192 GLY A C 1
ATOM 1532 O O . GLY A 1 192 ? 10.341 -3.748 7.479 1.00 87.50 192 GLY A O 1
ATOM 1533 N N . GLY A 1 193 ? 8.292 -4.424 6.840 1.00 86.75 193 GLY A N 1
ATOM 1534 C CA . GLY A 1 193 ? 7.544 -3.321 7.451 1.00 86.75 193 GLY A CA 1
ATOM 1535 C C . GLY A 1 193 ? 7.711 -1.974 6.739 1.00 86.75 193 GLY A C 1
ATOM 1536 O O . GLY A 1 193 ? 7.480 -0.930 7.345 1.00 86.75 193 GLY A O 1
ATOM 1537 N N . TRP A 1 194 ? 8.139 -1.976 5.473 1.00 87.62 194 TRP A N 1
ATOM 1538 C CA . TRP A 1 194 ? 8.353 -0.759 4.683 1.00 87.62 194 TRP A CA 1
ATOM 1539 C C . TRP A 1 194 ? 7.057 -0.177 4.111 1.00 87.62 194 TRP A C 1
ATOM 1541 O O . TRP A 1 194 ? 7.025 0.995 3.739 1.00 87.62 194 TRP A O 1
ATOM 1551 N N . THR A 1 195 ? 5.998 -0.980 3.997 1.00 88.50 195 THR A N 1
ATOM 1552 C CA . THR A 1 195 ? 4.724 -0.559 3.406 1.00 88.50 195 THR A CA 1
ATOM 1553 C C . THR A 1 195 ? 3.553 -1.410 3.894 1.00 88.50 195 THR A C 1
ATOM 1555 O O . THR A 1 195 ? 3.722 -2.588 4.193 1.00 88.50 195 THR A O 1
ATOM 1558 N N . ASP A 1 196 ? 2.369 -0.800 3.913 1.00 88.00 196 ASP A N 1
ATOM 1559 C CA . ASP A 1 196 ? 1.049 -1.357 4.229 1.00 88.00 196 ASP A CA 1
ATOM 1560 C C . ASP A 1 196 ? 0.152 -1.457 2.974 1.00 88.00 196 ASP A C 1
ATOM 1562 O O . ASP A 1 196 ? -1.072 -1.547 3.060 1.00 88.00 196 ASP A O 1
ATOM 1566 N N . ALA A 1 197 ? 0.748 -1.441 1.773 1.00 88.38 197 ALA A N 1
ATOM 1567 C CA . ALA A 1 197 ? 0.040 -1.325 0.493 1.00 88.38 197 ALA A CA 1
ATOM 1568 C C . ALA A 1 197 ? -0.964 -2.455 0.177 1.00 88.38 197 ALA A C 1
ATOM 1570 O O . ALA A 1 197 ? -1.674 -2.367 -0.828 1.00 88.38 197 ALA A O 1
ATOM 1571 N N . PHE A 1 198 ? -1.013 -3.515 0.986 1.00 91.25 198 PHE A N 1
ATOM 1572 C CA . PHE A 1 198 ? -1.951 -4.634 0.866 1.00 91.25 198 PHE A CA 1
ATOM 1573 C C . PHE A 1 198 ? -2.806 -4.840 2.123 1.00 91.25 198 PHE A C 1
ATOM 1575 O O . PHE A 1 198 ? -3.646 -5.740 2.120 1.00 91.25 198 PHE A O 1
ATOM 1582 N N . ASP A 1 199 ? -2.637 -4.034 3.175 1.00 87.75 199 ASP A N 1
ATOM 1583 C CA . ASP A 1 199 ? -3.344 -4.212 4.449 1.00 87.75 199 ASP A CA 1
ATOM 1584 C C . ASP A 1 199 ? -4.862 -4.139 4.268 1.00 87.75 199 ASP A C 1
ATOM 1586 O O . ASP A 1 199 ? -5.596 -4.927 4.854 1.00 87.75 199 ASP A O 1
ATOM 1590 N N . ASP A 1 200 ? -5.345 -3.238 3.412 1.00 86.75 200 ASP A N 1
ATOM 1591 C CA . ASP A 1 200 ? -6.758 -3.128 3.040 1.00 86.75 200 ASP A CA 1
ATOM 1592 C C . ASP A 1 200 ? -7.280 -4.397 2.348 1.00 86.75 200 ASP A C 1
ATOM 1594 O O . ASP A 1 200 ? -8.370 -4.874 2.666 1.00 86.75 200 ASP A O 1
ATOM 1598 N N . LEU A 1 201 ? -6.497 -4.974 1.433 1.00 87.62 201 LEU A N 1
ATOM 1599 C CA . LEU A 1 201 ? -6.849 -6.202 0.728 1.00 87.62 201 LEU A CA 1
ATOM 1600 C C . LEU A 1 201 ? -6.825 -7.411 1.668 1.00 87.62 201 LEU A C 1
ATOM 1602 O O . LEU A 1 201 ? -7.748 -8.224 1.626 1.00 87.62 201 LEU A O 1
ATOM 1606 N N . VAL A 1 202 ? -5.836 -7.503 2.558 1.00 87.12 202 VAL A N 1
ATOM 1607 C CA . VAL A 1 202 ? -5.773 -8.534 3.604 1.00 87.12 202 VAL A CA 1
ATOM 1608 C C . VAL A 1 202 ? -6.972 -8.409 4.546 1.00 87.12 202 VAL A C 1
ATOM 1610 O O . VAL A 1 202 ? -7.684 -9.389 4.764 1.00 87.12 202 VAL A O 1
ATOM 1613 N N . GLU A 1 203 ? -7.253 -7.209 5.057 1.00 85.88 203 GLU A N 1
ATOM 1614 C CA . GLU A 1 203 ? -8.388 -6.944 5.951 1.00 85.88 203 GLU A CA 1
ATOM 1615 C C . GLU A 1 203 ? -9.735 -7.232 5.280 1.00 85.88 203 GLU A C 1
ATOM 1617 O O . GLU A 1 203 ? -10.640 -7.775 5.915 1.00 85.88 203 GLU A O 1
ATOM 1622 N N . SER A 1 204 ? -9.872 -6.942 3.982 1.00 84.81 204 SER A N 1
ATOM 1623 C CA . SER A 1 204 ? -11.102 -7.230 3.235 1.00 84.81 204 SER A CA 1
ATOM 1624 C C . SER A 1 204 ? -11.430 -8.730 3.175 1.00 84.81 204 SER A C 1
ATOM 1626 O O . SER A 1 204 ? -12.605 -9.104 3.165 1.00 84.81 204 SER A O 1
ATOM 1628 N N . GLN A 1 205 ? -10.403 -9.590 3.187 1.00 85.81 205 GLN A N 1
ATOM 1629 C CA . GLN A 1 205 ? -10.538 -11.049 3.132 1.00 85.81 205 GLN A CA 1
ATOM 1630 C C . GLN A 1 205 ? -10.813 -11.683 4.504 1.00 85.81 205 GLN A C 1
ATOM 1632 O O . GLN A 1 205 ? -11.271 -12.826 4.567 1.00 85.81 205 GLN A O 1
ATOM 1637 N N . GLN A 1 206 ? -10.553 -10.969 5.602 1.00 86.69 206 GLN A N 1
ATOM 1638 C CA . GLN A 1 206 ? -10.876 -11.427 6.958 1.00 86.69 206 GLN A CA 1
ATOM 1639 C C . GLN A 1 206 ? -12.360 -11.223 7.270 1.00 86.69 206 GLN A C 1
ATOM 1641 O O . GLN A 1 206 ? -13.063 -10.585 6.503 1.00 86.69 206 GLN A O 1
ATOM 1646 N N . GLU A 1 207 ? -12.895 -11.764 8.371 1.00 87.50 207 GLU A N 1
ATOM 1647 C CA . GLU A 1 207 ? -14.294 -11.488 8.751 1.00 87.50 207 GLU A CA 1
ATOM 1648 C C . GLU A 1 207 ? -14.470 -10.033 9.225 1.00 87.50 207 GLU A C 1
ATOM 1650 O O . GLU A 1 207 ? -15.457 -9.390 8.855 1.00 87.50 207 GLU A O 1
ATOM 1655 N N . PHE A 1 208 ? -13.479 -9.515 9.954 1.00 91.06 208 PHE A N 1
ATOM 1656 C CA . PHE A 1 208 ? -13.454 -8.211 10.622 1.00 91.06 208 PHE A CA 1
ATOM 1657 C C . PHE A 1 208 ? -12.124 -7.482 10.369 1.00 91.06 208 PHE A C 1
ATOM 1659 O O . PHE A 1 208 ? -11.162 -8.105 9.925 1.00 91.06 208 PHE A O 1
ATOM 1666 N N . THR A 1 209 ? -12.058 -6.183 10.670 1.00 92.69 209 THR A N 1
ATOM 1667 C CA . THR A 1 209 ? -10.821 -5.390 10.528 1.00 92.69 209 THR A CA 1
ATOM 1668 C C . THR A 1 209 ? -9.775 -5.716 11.606 1.00 92.69 209 THR A C 1
ATOM 1670 O O . THR A 1 209 ? -10.085 -6.274 12.664 1.00 92.69 209 THR A O 1
ATOM 1673 N N . SER A 1 210 ? -8.520 -5.309 11.382 1.00 90.62 210 SER A N 1
ATOM 1674 C CA . SER A 1 210 ? -7.426 -5.489 12.351 1.00 90.62 210 SER A CA 1
ATOM 1675 C C . SER A 1 210 ? -7.696 -4.799 13.694 1.00 90.62 210 SER A C 1
ATOM 1677 O O . SER A 1 210 ? -7.477 -5.391 14.754 1.00 90.62 210 SER A O 1
ATOM 1679 N N . PHE A 1 211 ? -8.249 -3.582 13.684 1.00 93.81 211 PHE A N 1
ATOM 1680 C CA . PHE A 1 211 ? -8.615 -2.883 14.918 1.00 93.81 211 PHE A CA 1
ATOM 1681 C C . PHE A 1 211 ? -9.741 -3.582 15.670 1.00 93.81 211 PHE A C 1
ATOM 1683 O O . PHE A 1 211 ? -9.735 -3.579 16.902 1.00 93.81 211 PHE A O 1
ATOM 1690 N N . TYR A 1 212 ? -10.677 -4.222 14.966 1.00 96.31 212 TYR A N 1
ATOM 1691 C CA . TYR A 1 212 ? -11.684 -5.047 15.623 1.00 96.31 212 TYR A CA 1
ATOM 1692 C C . TYR A 1 212 ? -11.047 -6.247 16.329 1.00 96.31 212 TYR A C 1
ATOM 1694 O O . TYR A 1 212 ? -11.417 -6.549 17.463 1.00 96.31 212 TYR A O 1
ATOM 1702 N N . ALA A 1 213 ? -10.064 -6.901 15.704 1.00 93.88 213 ALA A N 1
ATOM 1703 C CA . ALA A 1 213 ? -9.340 -8.009 16.325 1.00 93.88 213 ALA A CA 1
ATOM 1704 C C . ALA A 1 213 ? -8.598 -7.569 17.604 1.00 93.88 213 ALA A C 1
ATOM 1706 O O . ALA A 1 213 ? -8.715 -8.229 18.637 1.00 93.88 213 ALA A O 1
ATOM 1707 N N . LEU A 1 214 ? -7.914 -6.416 17.577 1.00 94.19 214 LEU A N 1
ATOM 1708 C CA . LEU A 1 214 ? -7.257 -5.838 18.760 1.00 94.19 214 LEU A CA 1
ATOM 1709 C C . LEU A 1 214 ? -8.260 -5.499 19.870 1.00 94.19 214 LEU A C 1
ATOM 1711 O O . LEU A 1 214 ? -8.056 -5.844 21.036 1.00 94.19 214 LEU A O 1
ATOM 1715 N N . PHE A 1 215 ? -9.377 -4.871 19.504 1.00 97.88 215 PHE A N 1
ATOM 1716 C CA . PHE A 1 215 ? -10.481 -4.600 20.418 1.00 97.88 215 PHE A CA 1
ATOM 1717 C C . PHE A 1 215 ? -11.019 -5.891 21.050 1.00 97.88 215 PHE A C 1
ATOM 1719 O O . PHE A 1 215 ? -11.207 -5.952 22.266 1.00 97.88 215 PHE A O 1
ATOM 1726 N N . LYS A 1 216 ? -11.218 -6.944 20.249 1.00 97.31 216 LYS A N 1
ATOM 1727 C CA . LYS A 1 216 ? -11.731 -8.229 20.726 1.00 97.31 216 LYS A CA 1
ATOM 1728 C C . LYS A 1 216 ? -10.771 -8.895 21.713 1.00 97.31 216 LYS A C 1
ATOM 1730 O O . LYS A 1 216 ? -11.232 -9.334 22.764 1.00 97.31 216 LYS A O 1
ATOM 1735 N N . SER A 1 217 ? -9.467 -8.877 21.430 1.00 96.75 217 SER A N 1
ATOM 1736 C CA . SER A 1 217 ? -8.428 -9.357 22.355 1.00 96.75 217 SER A CA 1
ATOM 1737 C C . SER A 1 217 ? -8.488 -8.622 23.696 1.00 96.75 217 SER A C 1
ATOM 1739 O O . SER A 1 217 ? -8.491 -9.249 24.753 1.00 96.75 217 SER A O 1
ATOM 1741 N N . SER A 1 218 ? -8.640 -7.292 23.675 1.00 97.06 218 SER A N 1
ATOM 1742 C CA . SER A 1 218 ? -8.768 -6.498 24.904 1.00 97.06 218 SER A CA 1
ATOM 1743 C C . SER A 1 218 ? -10.002 -6.890 25.732 1.00 97.06 218 SER A C 1
ATOM 1745 O O . SER A 1 218 ? -9.928 -6.983 26.959 1.00 97.06 218 SER A O 1
ATOM 1747 N N . LEU A 1 219 ? -11.136 -7.184 25.084 1.00 97.44 219 LEU A N 1
ATOM 1748 C CA . LEU A 1 219 ? -12.323 -7.684 25.785 1.00 97.44 219 LEU A CA 1
ATOM 1749 C C . LEU A 1 219 ? -12.103 -9.072 26.404 1.00 97.44 219 LEU A C 1
ATOM 1751 O O . LEU A 1 219 ? -12.582 -9.334 27.509 1.00 97.44 219 LEU A O 1
ATOM 1755 N N . GLU A 1 220 ? -11.389 -9.960 25.716 1.00 96.62 220 GLU A N 1
ATOM 1756 C CA . GLU A 1 220 ? -11.059 -11.298 26.219 1.00 96.62 220 GLU A CA 1
ATOM 1757 C C . GLU A 1 220 ? -10.131 -11.229 27.439 1.00 96.62 220 GLU A C 1
ATOM 1759 O O . GLU A 1 220 ? -10.372 -11.912 28.438 1.00 96.62 220 GLU A O 1
ATOM 1764 N N . GLU A 1 221 ? -9.144 -10.332 27.421 1.00 95.31 221 GLU A N 1
ATOM 1765 C CA . GLU A 1 221 ? -8.285 -10.043 28.571 1.00 95.31 221 GLU A CA 1
ATOM 1766 C C . GLU A 1 221 ? -9.095 -9.528 29.768 1.00 95.31 221 GLU A C 1
ATOM 1768 O O . GLU A 1 221 ? -8.956 -10.050 30.879 1.00 95.31 221 GLU A O 1
ATOM 1773 N N . VAL A 1 222 ? -10.003 -8.569 29.554 1.00 94.62 222 VAL A N 1
ATOM 1774 C CA . VAL A 1 222 ? -10.911 -8.066 30.600 1.00 94.62 222 VAL A CA 1
ATOM 1775 C C . VAL A 1 222 ? -11.739 -9.202 31.208 1.00 94.62 222 VAL A C 1
ATOM 1777 O O . VAL A 1 222 ? -11.849 -9.309 32.434 1.00 94.62 222 VAL A O 1
ATOM 1780 N N . MET A 1 223 ? -12.291 -10.082 30.371 1.00 94.06 223 MET A N 1
ATOM 1781 C CA . MET A 1 223 ? -13.071 -11.230 30.832 1.00 94.06 223 MET A CA 1
ATOM 1782 C C . MET A 1 223 ? -12.215 -12.241 31.597 1.00 94.06 223 MET A C 1
ATOM 1784 O O . MET A 1 223 ? -12.683 -12.800 32.589 1.00 94.06 223 MET A O 1
ATOM 1788 N N . SER A 1 224 ? -10.957 -12.443 31.202 1.00 94.88 224 SER A N 1
ATOM 1789 C CA . SER A 1 224 ? -10.032 -13.309 31.937 1.00 94.88 224 SER A CA 1
ATOM 1790 C C . SER A 1 224 ? -9.758 -12.786 33.354 1.00 94.88 224 SER A C 1
ATOM 1792 O O . SER A 1 224 ? -9.770 -13.558 34.314 1.00 94.88 224 SER A O 1
ATOM 1794 N N . LEU A 1 225 ? -9.617 -11.464 33.515 1.00 93.38 225 LEU A N 1
ATOM 1795 C CA . LEU A 1 225 ? -9.420 -10.819 34.814 1.00 93.38 225 LEU A CA 1
ATOM 1796 C C . LEU A 1 225 ? -10.667 -10.908 35.698 1.00 93.38 225 LEU A C 1
ATOM 1798 O O . LEU A 1 225 ? -10.544 -11.109 36.909 1.00 93.38 225 LEU A O 1
ATOM 1802 N N . ALA A 1 226 ? -11.864 -10.809 35.111 1.00 91.94 226 ALA A N 1
ATOM 1803 C CA . ALA A 1 226 ? -13.123 -10.950 35.843 1.00 91.94 226 ALA A CA 1
ATOM 1804 C C . ALA A 1 226 ? -13.234 -12.313 36.556 1.00 91.94 226 ALA A C 1
ATOM 1806 O O . ALA A 1 226 ? -13.785 -12.396 37.656 1.00 91.94 226 ALA A O 1
ATOM 1807 N N . LEU A 1 227 ? -12.666 -13.374 35.965 1.00 92.00 227 LEU A N 1
ATOM 1808 C CA . LEU A 1 227 ? -12.673 -14.729 36.528 1.00 92.00 227 LEU A CA 1
ATOM 1809 C C . LEU A 1 227 ? -11.761 -14.887 37.753 1.00 92.00 227 LEU A C 1
ATOM 1811 O O . LEU A 1 227 ? -12.020 -15.750 38.591 1.00 92.00 227 LEU A O 1
ATOM 1815 N N . LEU A 1 228 ? -10.716 -14.064 37.886 1.00 93.38 228 LEU A N 1
ATOM 1816 C CA . LEU A 1 228 ? -9.748 -14.171 38.984 1.00 93.38 228 LEU A CA 1
ATOM 1817 C C . LEU A 1 228 ? -10.322 -13.715 40.334 1.00 93.38 228 LEU A C 1
ATOM 1819 O O . LEU A 1 228 ? -9.869 -14.176 41.381 1.00 93.38 228 LEU A O 1
ATOM 1823 N N . ALA A 1 229 ? -11.304 -12.809 40.329 1.00 91.81 229 ALA A N 1
ATOM 1824 C CA . ALA A 1 229 ? -11.911 -12.277 41.550 1.00 91.81 229 ALA A CA 1
ATOM 1825 C C . ALA A 1 229 ? -13.414 -11.974 41.361 1.00 91.81 229 ALA A C 1
ATOM 1827 O O . ALA A 1 229 ? -13.817 -10.807 41.355 1.00 91.81 229 ALA A O 1
ATOM 1828 N N . PRO A 1 230 ? -14.271 -13.009 41.264 1.00 89.00 230 PRO A N 1
ATOM 1829 C CA . PRO A 1 230 ? -15.657 -12.893 40.793 1.00 89.00 230 PRO A CA 1
ATOM 1830 C C . PRO A 1 230 ? -16.579 -12.032 41.675 1.00 89.00 230 PRO A C 1
ATOM 1832 O O . PRO A 1 230 ? -17.637 -11.597 41.226 1.00 89.00 230 PRO A O 1
ATOM 1835 N N . THR A 1 231 ? -16.197 -11.773 42.928 1.00 91.94 231 THR A N 1
ATOM 1836 C CA . THR A 1 231 ? -16.984 -10.991 43.898 1.00 91.94 231 THR A CA 1
ATOM 1837 C C . THR A 1 231 ? -16.369 -9.625 44.225 1.00 91.94 231 THR A C 1
ATOM 1839 O O . THR A 1 231 ? -16.804 -8.966 45.167 1.00 91.94 231 THR A O 1
ATOM 1842 N N . ASN A 1 232 ? -15.324 -9.196 43.510 1.00 93.12 232 ASN A N 1
ATOM 1843 C CA . ASN A 1 232 ? -14.601 -7.957 43.805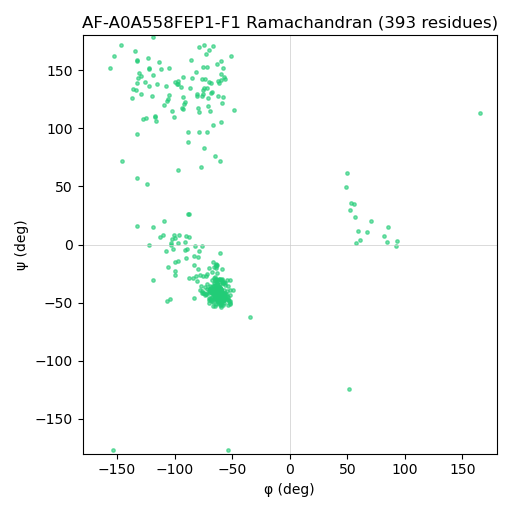 1.00 93.12 232 ASN A CA 1
ATOM 1844 C C . ASN A 1 232 ? -15.238 -6.750 43.088 1.00 93.12 232 ASN A C 1
ATOM 1846 O O . ASN A 1 232 ? -14.955 -6.490 41.921 1.00 93.12 232 ASN A O 1
ATOM 1850 N N . GLU A 1 233 ? -16.089 -5.993 43.790 1.00 91.25 233 GLU A N 1
ATOM 1851 C CA . GLU A 1 233 ? -16.794 -4.826 43.223 1.00 91.25 233 GLU A CA 1
ATOM 1852 C C . GLU A 1 233 ? -15.867 -3.682 42.751 1.00 91.25 233 GLU A C 1
ATOM 1854 O O . GLU A 1 233 ? -16.132 -3.096 41.698 1.00 91.25 233 GLU A O 1
ATOM 1859 N N . PRO A 1 234 ? -14.786 -3.298 43.471 1.00 91.75 234 PRO A N 1
ATOM 1860 C CA . PRO A 1 234 ? -13.790 -2.370 42.925 1.00 91.75 234 PRO A CA 1
ATOM 1861 C C . PRO A 1 234 ? -13.205 -2.827 41.587 1.00 91.75 234 PRO A C 1
ATOM 1863 O O . PRO A 1 234 ? -13.124 -2.022 40.660 1.00 91.75 234 PRO A O 1
ATOM 1866 N N . LEU A 1 235 ? -12.850 -4.110 41.470 1.00 93.50 235 LEU A N 1
ATOM 1867 C CA . LEU A 1 235 ? -12.348 -4.662 40.215 1.00 93.50 235 LEU A CA 1
ATOM 1868 C C . LEU A 1 235 ? -13.428 -4.619 39.130 1.00 93.50 235 LEU A C 1
ATOM 1870 O O . LEU A 1 235 ? -13.132 -4.177 38.028 1.00 93.50 235 LEU A O 1
ATOM 1874 N N . ALA A 1 236 ? -14.677 -4.976 39.440 1.00 93.81 236 ALA A N 1
ATOM 1875 C CA . ALA A 1 236 ? -15.784 -4.895 38.484 1.00 93.81 236 ALA A CA 1
ATOM 1876 C C . ALA A 1 236 ? -15.944 -3.479 37.900 1.00 93.81 236 ALA A C 1
ATOM 1878 O O . ALA A 1 236 ? -16.076 -3.323 36.688 1.00 93.81 236 ALA A O 1
ATOM 1879 N N . ARG A 1 237 ? -15.836 -2.436 38.739 1.00 93.81 237 ARG A N 1
ATOM 1880 C CA . ARG A 1 237 ? -15.848 -1.030 38.292 1.00 93.81 237 ARG A CA 1
ATOM 1881 C C . ARG A 1 237 ? -14.667 -0.697 37.378 1.00 93.81 237 ARG A C 1
ATOM 1883 O O . ARG A 1 237 ? -14.854 -0.027 36.365 1.00 93.81 237 ARG A O 1
ATOM 1890 N N . MET A 1 238 ? -13.463 -1.158 37.715 1.00 93.50 238 MET A N 1
ATOM 1891 C CA . MET A 1 238 ? -12.281 -0.949 36.872 1.00 93.50 238 MET A CA 1
ATOM 1892 C C . MET A 1 238 ? -12.427 -1.642 35.516 1.00 93.50 238 MET A C 1
ATOM 1894 O O . MET A 1 238 ? -12.221 -0.999 34.493 1.00 93.50 238 MET A O 1
ATOM 1898 N N . LEU A 1 239 ? -12.855 -2.907 35.501 1.00 95.75 239 LEU A N 1
ATOM 1899 C CA . LEU A 1 239 ? -13.085 -3.669 34.274 1.00 95.75 239 LEU A CA 1
ATOM 1900 C C . LEU A 1 239 ? -14.165 -3.014 33.406 1.00 95.75 239 LEU A C 1
ATOM 1902 O O . LEU A 1 239 ? -13.969 -2.867 32.205 1.00 95.75 239 LEU A O 1
ATOM 1906 N N . TYR A 1 240 ? -15.256 -2.528 34.006 1.00 96.25 240 TYR A N 1
ATOM 1907 C CA . TYR A 1 240 ? -16.290 -1.774 33.294 1.00 96.25 240 TYR A CA 1
ATOM 1908 C C . TYR A 1 240 ? -15.718 -0.538 32.585 1.00 96.25 240 TYR A C 1
ATOM 1910 O O . TYR A 1 240 ? -16.007 -0.296 31.413 1.00 96.25 240 TYR A O 1
ATOM 1918 N N . ALA A 1 241 ? -14.877 0.241 33.275 1.00 95.56 241 ALA A N 1
ATOM 1919 C CA . ALA A 1 241 ? -14.201 1.383 32.667 1.00 95.56 241 ALA A CA 1
ATOM 1920 C C . ALA A 1 241 ? -13.251 0.947 31.535 1.00 95.56 241 ALA A C 1
ATOM 1922 O O . ALA A 1 241 ? -13.261 1.574 30.476 1.00 95.56 241 ALA A O 1
ATOM 1923 N N . SER A 1 242 ? -12.503 -0.148 31.716 1.00 96.31 242 SER A N 1
ATOM 1924 C CA . SER A 1 242 ? -11.601 -0.706 30.699 1.00 96.31 242 SER A CA 1
ATOM 1925 C C . SER A 1 242 ? -12.323 -1.135 29.419 1.00 96.31 242 SER A C 1
ATOM 1927 O O . SER A 1 242 ? -11.812 -0.874 28.334 1.00 96.31 242 SER A O 1
ATOM 1929 N N . VAL A 1 243 ? -13.526 -1.715 29.508 1.00 97.69 243 VAL A N 1
ATOM 1930 C CA . VAL A 1 243 ? -14.332 -2.069 28.320 1.00 97.69 243 VAL A CA 1
ATOM 1931 C C . VAL A 1 243 ? -14.680 -0.828 27.493 1.00 97.69 243 VAL A C 1
ATOM 1933 O O . VAL A 1 243 ? -14.574 -0.843 26.267 1.00 97.69 243 VAL A O 1
ATOM 1936 N N . ILE A 1 244 ? -15.065 0.269 28.154 1.00 97.06 244 ILE A N 1
ATOM 1937 C CA . ILE A 1 244 ? -15.331 1.541 27.469 1.00 97.06 244 ILE A CA 1
ATOM 1938 C C . ILE A 1 244 ? -14.045 2.096 26.847 1.00 97.06 244 ILE A C 1
ATOM 1940 O O . ILE A 1 244 ? -14.080 2.542 25.706 1.00 97.06 244 ILE A O 1
ATOM 1944 N N . THR A 1 245 ? -12.905 2.012 27.537 1.00 95.75 245 THR A N 1
ATOM 1945 C CA . THR A 1 245 ? -11.606 2.423 26.980 1.00 95.75 245 THR A CA 1
ATOM 1946 C C . THR A 1 245 ? -11.224 1.624 25.730 1.00 95.75 245 THR A C 1
ATOM 1948 O O . THR A 1 245 ? -10.763 2.221 24.758 1.00 95.75 245 THR A O 1
ATOM 1951 N N . ALA A 1 246 ? -11.460 0.309 25.705 1.00 97.44 246 ALA A N 1
ATOM 1952 C CA . ALA A 1 246 ? -11.213 -0.517 24.521 1.00 97.44 246 ALA A CA 1
ATOM 1953 C C . ALA A 1 246 ? -12.056 -0.048 23.320 1.00 97.44 246 ALA A C 1
ATOM 1955 O O . ALA A 1 246 ? -11.546 0.089 22.209 1.00 97.44 246 ALA A O 1
ATOM 1956 N N . MET A 1 247 ? -13.332 0.279 23.550 1.00 97.62 247 MET A N 1
ATOM 1957 C CA . MET A 1 247 ? -14.211 0.851 22.526 1.00 97.62 247 MET A CA 1
ATOM 1958 C C . MET A 1 247 ? -13.752 2.239 22.060 1.00 97.62 247 MET A C 1
ATOM 1960 O O . MET A 1 247 ? -13.736 2.496 20.860 1.00 97.62 247 MET A O 1
ATOM 1964 N N . GLU A 1 248 ? -13.389 3.139 22.981 1.00 95.81 248 GLU A N 1
ATOM 1965 C CA . GLU A 1 248 ? -12.869 4.474 22.641 1.00 95.81 248 GLU A CA 1
ATOM 1966 C C . GLU A 1 248 ? -11.629 4.365 21.742 1.00 95.81 248 GLU A C 1
ATOM 1968 O O . GLU A 1 248 ? -11.532 5.071 20.739 1.00 95.81 248 GLU A O 1
ATOM 1973 N N . THR A 1 249 ? -10.729 3.435 22.070 1.00 95.62 249 THR A N 1
ATOM 1974 C CA . THR A 1 249 ? -9.504 3.163 21.306 1.00 95.62 249 THR A CA 1
ATOM 1975 C C . THR A 1 249 ? -9.840 2.680 19.896 1.00 95.62 249 THR A C 1
ATOM 1977 O O . THR A 1 249 ? -9.402 3.292 18.926 1.00 95.62 249 THR A O 1
ATOM 1980 N N . TYR A 1 250 ? -10.719 1.676 19.767 1.00 97.38 250 TYR A N 1
ATOM 1981 C CA . TYR A 1 250 ? -11.203 1.206 18.464 1.00 97.38 250 TYR A CA 1
ATOM 1982 C C . TYR A 1 250 ? -11.777 2.347 17.613 1.00 97.38 250 TYR A C 1
ATOM 1984 O O . TYR A 1 250 ? -11.436 2.482 16.436 1.00 97.38 250 TYR A O 1
ATOM 1992 N N . LEU A 1 251 ? -12.639 3.186 18.201 1.00 96.81 251 LEU A N 1
ATOM 1993 C CA . LEU A 1 251 ? -13.295 4.280 17.485 1.00 96.81 251 LEU A CA 1
ATOM 1994 C C . LEU A 1 251 ? -12.303 5.373 17.052 1.00 96.81 251 LEU A C 1
ATOM 1996 O O . LEU A 1 251 ? -12.440 5.936 15.962 1.00 96.81 251 LEU A O 1
ATOM 2000 N N . SER A 1 252 ? -11.317 5.685 17.891 1.00 95.56 252 SER A N 1
ATOM 2001 C CA . SER A 1 252 ? -10.261 6.650 17.576 1.00 95.56 252 SER A CA 1
ATOM 2002 C C . SER A 1 252 ? -9.366 6.148 16.448 1.00 95.56 252 SER A C 1
ATOM 2004 O O . SER A 1 252 ? -9.197 6.831 15.433 1.00 95.56 252 SER A O 1
ATOM 2006 N N . ASP A 1 253 ? -8.830 4.939 16.598 1.00 95.19 253 ASP A N 1
ATOM 2007 C CA . ASP A 1 253 ? -7.835 4.389 15.678 1.00 95.19 253 ASP A CA 1
ATOM 2008 C C . ASP A 1 253 ? -8.447 4.098 14.309 1.00 95.19 253 ASP A C 1
ATOM 2010 O O . ASP A 1 253 ? -7.861 4.440 13.278 1.00 95.19 253 ASP A O 1
ATOM 2014 N N . THR A 1 254 ? -9.684 3.589 14.286 1.00 95.00 254 THR A N 1
ATOM 2015 C CA . THR A 1 254 ? -10.440 3.383 13.046 1.00 95.00 254 THR A CA 1
ATOM 2016 C C . THR A 1 254 ? -10.657 4.699 12.307 1.00 95.00 254 THR A C 1
ATOM 2018 O O . THR A 1 254 ? -10.355 4.784 11.116 1.00 95.00 254 THR A O 1
ATOM 2021 N N . LEU A 1 255 ? -11.124 5.753 12.991 1.00 95.12 255 LEU A N 1
ATOM 2022 C CA . LEU A 1 255 ? -11.314 7.058 12.354 1.00 95.12 255 LEU A CA 1
ATOM 2023 C C . LEU A 1 255 ? -9.988 7.598 11.809 1.00 95.12 255 LEU A C 1
ATOM 2025 O O . LEU A 1 255 ? -9.940 8.039 10.660 1.00 95.12 255 LEU A O 1
ATOM 2029 N N . ARG A 1 256 ? -8.916 7.539 12.609 1.00 94.56 256 ARG A N 1
ATOM 2030 C CA . ARG A 1 256 ? -7.587 8.014 12.215 1.00 94.56 256 ARG A CA 1
ATOM 2031 C C . ARG A 1 256 ? -7.096 7.304 10.957 1.00 94.56 256 ARG A C 1
ATOM 2033 O O . ARG A 1 256 ? -6.758 7.981 9.988 1.00 94.56 256 ARG A O 1
ATOM 2040 N N . LYS A 1 257 ? -7.107 5.966 10.937 1.00 92.06 257 LYS A N 1
ATOM 2041 C CA . LYS A 1 257 ? -6.681 5.180 9.769 1.00 92.06 257 LYS A CA 1
ATOM 2042 C C . LYS A 1 257 ? -7.492 5.554 8.535 1.00 92.06 257 LYS A C 1
ATOM 2044 O O . LYS A 1 257 ? -6.911 5.884 7.509 1.00 92.06 257 LYS A O 1
ATOM 2049 N N . GLN A 1 258 ? -8.822 5.580 8.633 1.00 92.00 258 GLN A N 1
ATOM 2050 C CA . GLN A 1 258 ? -9.673 5.911 7.486 1.00 92.00 258 GLN A CA 1
ATOM 2051 C C . GLN A 1 258 ? -9.413 7.332 6.957 1.00 92.00 258 GLN A C 1
ATOM 2053 O O . GLN A 1 258 ? -9.401 7.537 5.746 1.00 92.00 258 GLN A O 1
ATOM 2058 N N . VAL A 1 259 ? -9.157 8.306 7.837 1.00 93.69 259 VAL A N 1
ATOM 2059 C CA . VAL A 1 259 ? -8.829 9.689 7.452 1.00 93.69 259 VAL A CA 1
ATOM 2060 C C . VAL A 1 259 ? -7.489 9.787 6.721 1.00 93.69 259 VAL A C 1
ATOM 2062 O O . VAL A 1 259 ? -7.405 10.524 5.745 1.00 93.69 259 VAL A O 1
ATOM 2065 N N . PHE A 1 260 ? -6.451 9.068 7.152 1.00 90.12 260 PHE A N 1
ATOM 2066 C CA . PHE A 1 260 ? -5.123 9.184 6.534 1.00 90.12 260 PHE A CA 1
ATOM 2067 C C . PHE A 1 260 ? -4.915 8.266 5.327 1.00 90.12 260 PHE A C 1
ATOM 2069 O O . PHE A 1 260 ? -4.190 8.641 4.411 1.00 90.12 260 PHE A O 1
ATOM 2076 N N . VAL A 1 261 ? -5.591 7.116 5.278 1.00 84.88 261 VAL A N 1
ATOM 2077 C CA . VAL A 1 261 ? -5.479 6.163 4.162 1.00 84.88 261 VAL A CA 1
ATOM 2078 C C . VAL A 1 261 ? -6.335 6.584 2.961 1.00 84.88 261 VAL A C 1
ATOM 2080 O O . VAL A 1 261 ? -5.962 6.318 1.820 1.00 84.88 261 VAL A O 1
ATOM 2083 N N . LYS A 1 262 ? -7.477 7.260 3.179 1.00 86.69 262 LYS A N 1
ATOM 2084 C CA . LYS A 1 262 ? -8.429 7.606 2.107 1.00 86.69 262 LYS A CA 1
ATOM 2085 C C . LYS A 1 262 ? -8.563 9.123 1.920 1.00 86.69 262 LYS A C 1
ATOM 2087 O O . LYS A 1 262 ? -9.276 9.768 2.698 1.00 86.69 262 LYS A O 1
ATOM 2092 N N . PRO A 1 263 ? -7.997 9.706 0.843 1.00 87.81 263 PRO A N 1
ATOM 2093 C CA . PRO A 1 263 ? -8.088 11.142 0.556 1.00 87.81 263 PRO A CA 1
ATOM 2094 C C . PRO A 1 263 ? -9.517 11.708 0.574 1.00 87.81 263 PRO A C 1
ATOM 2096 O O . PRO A 1 263 ? -9.757 12.785 1.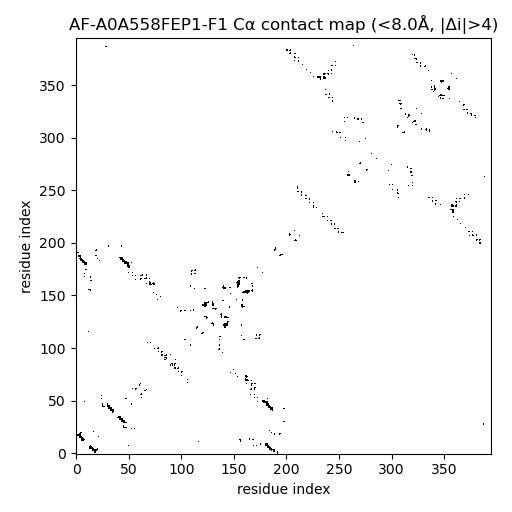123 1.00 87.81 263 PRO A O 1
ATOM 2099 N N . ALA A 1 264 ? -10.499 10.964 0.053 1.00 89.88 264 ALA A N 1
ATOM 2100 C CA . ALA A 1 264 ? -11.903 11.377 0.077 1.00 89.88 264 ALA A CA 1
ATOM 2101 C C . ALA A 1 264 ? -12.474 11.472 1.506 1.00 89.88 264 ALA A C 1
ATOM 2103 O O . ALA A 1 264 ? -13.270 12.363 1.811 1.00 89.88 264 ALA A O 1
ATOM 2104 N N . ILE A 1 265 ? -12.057 10.580 2.410 1.00 93.25 265 ILE A N 1
ATOM 2105 C CA . ILE A 1 265 ? -12.450 10.630 3.823 1.00 93.25 265 ILE A CA 1
ATOM 2106 C C . ILE A 1 265 ? -11.745 11.787 4.528 1.00 93.25 265 ILE A C 1
ATOM 2108 O O . ILE A 1 265 ? -12.407 12.537 5.246 1.00 93.25 265 ILE A O 1
ATOM 2112 N N . LYS A 1 266 ? -10.450 12.002 4.265 1.00 94.62 266 LYS A N 1
ATOM 2113 C CA . LYS A 1 266 ? -9.702 13.171 4.752 1.00 94.62 266 LYS A CA 1
ATOM 2114 C C . LYS A 1 266 ? -10.416 14.477 4.426 1.00 94.62 266 LYS A C 1
ATOM 2116 O O . LYS A 1 266 ? -10.642 15.310 5.302 1.00 94.62 266 LYS A O 1
ATOM 2121 N N . ARG A 1 267 ? -10.835 14.621 3.167 1.00 93.62 267 ARG A N 1
ATOM 2122 C CA . ARG A 1 267 ? -11.604 15.771 2.694 1.00 93.62 267 ARG A CA 1
ATOM 2123 C C . ARG A 1 267 ? -12.924 15.914 3.449 1.00 93.62 267 ARG A C 1
ATOM 2125 O O . ARG A 1 267 ? -13.176 16.976 4.014 1.00 93.62 267 ARG A O 1
ATOM 2132 N N . ARG A 1 268 ? -13.730 14.846 3.536 1.00 94.56 268 ARG A N 1
ATOM 2133 C CA . ARG A 1 268 ? -14.995 14.863 4.295 1.00 94.56 268 ARG A CA 1
ATOM 2134 C C . ARG A 1 268 ? -14.785 15.253 5.756 1.00 94.56 268 ARG A C 1
ATOM 2136 O O . ARG A 1 268 ? -15.594 16.009 6.291 1.00 94.56 268 ARG A O 1
ATOM 2143 N N . PHE A 1 269 ? -13.714 14.780 6.391 1.00 95.56 269 PHE A N 1
ATOM 2144 C CA . PHE A 1 269 ? -13.364 15.150 7.760 1.00 95.56 269 PHE A CA 1
ATOM 2145 C C . PHE A 1 269 ? -13.123 16.658 7.887 1.00 95.56 269 PHE A C 1
ATOM 2147 O O . PHE A 1 269 ? -13.775 17.309 8.703 1.00 95.56 269 PHE A O 1
ATOM 2154 N N . VAL A 1 270 ? -12.267 17.230 7.035 1.00 94.44 270 VAL A N 1
ATOM 2155 C CA . VAL A 1 270 ? -11.964 18.672 7.028 1.00 94.44 270 VAL A CA 1
ATOM 2156 C C . VAL A 1 270 ? -13.212 19.516 6.739 1.00 94.44 270 VAL A C 1
ATOM 2158 O O . VAL A 1 270 ? -13.434 20.530 7.396 1.00 94.44 270 VAL A O 1
ATOM 2161 N N . GLU A 1 271 ? -14.064 19.100 5.802 1.00 92.69 271 GLU A N 1
ATOM 2162 C CA . GLU A 1 271 ? -15.271 19.849 5.422 1.00 92.69 271 GLU A CA 1
ATOM 2163 C C . GLU A 1 271 ? -16.371 19.813 6.503 1.00 92.69 271 GLU A C 1
ATOM 2165 O O . GLU A 1 271 ? -17.113 20.785 6.694 1.00 92.69 271 GLU A O 1
ATOM 2170 N N . ASN A 1 272 ? -16.491 18.702 7.238 1.00 91.88 272 ASN A N 1
ATOM 2171 C CA . ASN A 1 272 ? -17.597 18.488 8.174 1.00 91.88 272 ASN A CA 1
ATOM 2172 C C . ASN A 1 272 ? -17.242 18.773 9.636 1.00 91.88 272 ASN A C 1
ATOM 2174 O O . ASN A 1 272 ? -18.146 19.072 10.426 1.00 91.88 272 ASN A O 1
ATOM 2178 N N . HIS A 1 273 ? -15.965 18.725 10.015 1.00 92.19 273 HIS A N 1
ATOM 2179 C CA . HIS A 1 273 ? -15.558 18.887 11.405 1.00 92.19 273 HIS A CA 1
ATOM 2180 C C . HIS A 1 273 ? -15.508 20.365 11.833 1.00 92.19 273 HIS A C 1
ATOM 2182 O O . HIS A 1 273 ? -14.891 21.218 11.195 1.00 92.19 273 HIS A O 1
ATOM 2188 N N . GLY A 1 274 ? -16.150 20.690 12.962 1.00 88.62 274 GLY A N 1
ATOM 2189 C CA . GLY A 1 274 ? -16.374 22.076 13.397 1.00 88.62 274 GLY A CA 1
ATOM 2190 C C . GLY A 1 274 ? -15.099 22.904 13.600 1.00 88.62 274 GLY A C 1
ATOM 2191 O O . GLY A 1 274 ? -15.115 24.101 13.338 1.00 88.62 274 GLY A O 1
ATOM 2192 N N . LYS A 1 275 ? -13.984 22.272 13.994 1.00 90.31 275 LYS A N 1
ATOM 2193 C CA . LYS A 1 275 ? -12.674 22.932 14.200 1.00 90.31 275 LYS A CA 1
ATOM 2194 C C . LYS A 1 275 ? -12.064 23.533 12.923 1.00 90.31 275 LYS A C 1
ATOM 2196 O O . LYS A 1 275 ? -11.182 24.380 13.020 1.00 90.31 275 LYS A O 1
ATOM 2201 N N . PHE A 1 276 ? -12.524 23.111 11.746 1.00 88.62 276 PHE A N 1
ATOM 2202 C CA . PHE A 1 276 ? -12.037 23.615 10.459 1.00 88.62 276 PHE A CA 1
ATOM 2203 C C . PHE A 1 276 ? -12.930 24.722 9.886 1.00 88.62 276 PHE A C 1
ATOM 2205 O O . PHE A 1 276 ? -12.507 25.445 8.982 1.00 88.62 276 PHE A O 1
ATOM 2212 N N . LYS A 1 277 ? -14.144 24.898 10.425 1.00 85.38 277 LYS A N 1
ATOM 2213 C CA . LYS A 1 277 ? -15.094 25.911 9.958 1.00 85.38 277 LYS A CA 1
ATOM 2214 C C . LYS A 1 277 ? -14.697 27.304 10.447 1.00 85.38 277 LYS A C 1
ATOM 2216 O O . LYS A 1 277 ? -14.269 27.477 11.582 1.00 85.38 277 LYS A O 1
ATOM 2221 N N . GLY A 1 278 ? -14.901 28.306 9.591 1.00 75.19 278 GLY A N 1
ATOM 2222 C CA . GLY A 1 278 ? -14.701 29.719 9.938 1.00 75.19 278 GLY A CA 1
ATOM 2223 C C . GLY A 1 278 ? -13.255 30.217 9.858 1.00 75.19 278 GLY A C 1
ATOM 2224 O O . GLY A 1 278 ? -12.997 31.360 10.225 1.00 75.19 278 GLY A O 1
ATOM 2225 N N . ASN A 1 279 ? -12.321 29.406 9.356 1.00 73.88 279 ASN A N 1
ATOM 2226 C CA . ASN A 1 279 ? -10.948 29.842 9.113 1.00 73.88 279 ASN A CA 1
ATOM 2227 C C . ASN A 1 279 ? -10.869 30.629 7.796 1.00 73.88 279 ASN A C 1
ATOM 2229 O O . ASN A 1 279 ? -11.132 30.078 6.728 1.00 73.88 279 ASN A O 1
ATOM 2233 N N . GLN A 1 280 ? -10.500 31.911 7.858 1.00 77.25 280 GLN A N 1
ATOM 2234 C CA . GLN A 1 280 ? -10.214 32.700 6.659 1.00 77.25 280 GLN A CA 1
ATOM 2235 C C . GLN A 1 280 ? -8.895 32.211 6.045 1.00 77.25 280 GLN A C 1
ATOM 2237 O O . GLN A 1 280 ? -7.849 32.248 6.696 1.00 77.25 280 GLN A O 1
ATOM 2242 N N . LEU A 1 281 ? -8.952 31.731 4.802 1.00 82.75 281 LEU A N 1
ATOM 2243 C CA . LEU A 1 281 ? -7.780 31.293 4.052 1.00 82.75 281 LEU A CA 1
ATOM 2244 C C . LEU A 1 281 ? -7.363 32.398 3.080 1.00 82.75 281 LEU A C 1
ATOM 2246 O O . LEU A 1 281 ? -8.055 32.657 2.099 1.00 82.75 281 LEU A O 1
ATOM 2250 N N . ASP A 1 282 ? -6.234 33.045 3.358 1.00 89.44 282 ASP A N 1
ATOM 2251 C CA . ASP A 1 282 ? -5.556 33.876 2.364 1.00 89.44 282 ASP A CA 1
ATOM 2252 C C . ASP A 1 282 ? -4.836 32.962 1.363 1.00 89.44 282 ASP A C 1
ATOM 2254 O O . ASP A 1 282 ? -4.095 32.060 1.769 1.00 89.44 282 ASP A O 1
ATOM 2258 N N . LEU A 1 283 ? -5.052 33.195 0.065 1.00 89.56 283 LEU A N 1
ATOM 2259 C CA . LEU A 1 283 ? -4.450 32.419 -1.019 1.00 89.56 283 LEU A CA 1
ATOM 2260 C C . LEU A 1 283 ? -2.920 32.415 -0.947 1.00 89.56 283 LEU A C 1
ATOM 2262 O O . LEU A 1 283 ? -2.314 31.402 -1.290 1.00 89.56 283 LEU A O 1
ATOM 2266 N N . CYS A 1 284 ? -2.287 33.488 -0.454 1.00 92.31 284 CYS A N 1
ATOM 2267 C CA . CYS A 1 284 ? -0.827 33.515 -0.324 1.00 92.31 284 CYS A CA 1
ATOM 2268 C C . CYS A 1 284 ? -0.286 32.471 0.671 1.00 92.31 284 CYS A C 1
ATOM 2270 O O . CYS A 1 284 ? 0.873 32.079 0.574 1.00 92.31 284 CYS A O 1
ATOM 2272 N N . ASN A 1 285 ? -1.129 31.969 1.581 1.00 90.75 285 ASN A N 1
ATOM 2273 C CA . ASN A 1 285 ? -0.764 30.980 2.594 1.00 90.75 285 ASN A CA 1
ATOM 2274 C C . ASN A 1 285 ? -1.190 29.547 2.229 1.00 90.75 285 ASN A C 1
ATOM 2276 O O . ASN A 1 285 ? -1.102 28.658 3.078 1.00 90.75 285 ASN A O 1
ATOM 2280 N N . ILE A 1 286 ? -1.678 29.298 1.005 1.00 92.19 286 ILE A N 1
ATOM 2281 C CA . ILE A 1 286 ? -2.267 28.001 0.636 1.00 92.19 286 ILE A CA 1
ATOM 2282 C C . ILE A 1 286 ? -1.286 26.836 0.817 1.00 92.19 286 ILE A C 1
ATOM 2284 O O . ILE A 1 286 ? -1.639 25.845 1.453 1.00 92.19 286 ILE A O 1
ATOM 2288 N N . TYR A 1 287 ? -0.043 26.979 0.351 1.00 91.19 287 TYR A N 1
ATOM 2289 C CA . TYR A 1 287 ? 0.965 25.920 0.444 1.00 91.19 287 TYR A CA 1
ATOM 2290 C C . TYR A 1 287 ? 1.349 25.623 1.896 1.00 91.19 287 TYR A C 1
ATOM 2292 O O . TYR A 1 287 ? 1.279 24.474 2.318 1.00 91.19 287 TYR A O 1
ATOM 2300 N N . THR A 1 288 ? 1.601 26.649 2.714 1.00 90.69 288 THR A N 1
ATOM 2301 C CA . THR A 1 288 ? 1.887 26.473 4.150 1.00 90.69 288 THR A CA 1
ATOM 2302 C C . THR A 1 288 ? 0.727 25.806 4.899 1.00 90.69 288 THR A C 1
ATOM 2304 O O . THR A 1 288 ? 0.927 25.042 5.847 1.00 90.69 288 THR A O 1
ATOM 2307 N N . ARG A 1 289 ? -0.520 26.074 4.494 1.00 89.19 289 ARG A N 1
ATOM 2308 C CA . ARG A 1 289 ? -1.702 25.428 5.082 1.00 89.19 289 ARG A CA 1
ATOM 2309 C C . ARG A 1 289 ? -1.850 23.978 4.649 1.00 89.19 289 ARG A C 1
ATOM 2311 O O . ARG A 1 289 ? -2.237 23.172 5.484 1.00 89.19 289 ARG A O 1
ATOM 2318 N N . LEU A 1 290 ? -1.518 23.649 3.403 1.00 89.75 290 LEU A N 1
ATOM 2319 C CA . LEU A 1 290 ? -1.489 22.266 2.927 1.00 89.75 290 LEU A CA 1
ATOM 2320 C C . LEU A 1 290 ? -0.406 21.453 3.646 1.00 89.75 290 LEU A C 1
ATOM 2322 O O . LEU A 1 290 ? -0.706 20.379 4.153 1.00 89.75 290 LEU A O 1
ATOM 2326 N N . GLU A 1 291 ? 0.803 22.000 3.788 1.00 90.81 291 GLU A N 1
ATOM 2327 C CA . GLU A 1 291 ? 1.913 21.356 4.509 1.00 90.81 291 GLU A CA 1
ATOM 2328 C C . GLU A 1 291 ? 1.583 21.087 5.986 1.00 90.81 291 GLU A C 1
ATOM 2330 O O . GLU A 1 291 ? 1.960 20.058 6.544 1.00 90.81 291 GLU A O 1
ATOM 2335 N N . SER A 1 292 ? 0.849 21.997 6.636 1.00 92.00 292 SER A N 1
ATOM 2336 C CA . SER A 1 292 ? 0.468 21.865 8.050 1.00 92.00 292 SER A CA 1
ATOM 2337 C C . SER A 1 292 ? -0.867 21.151 8.285 1.00 92.00 292 SER A C 1
ATOM 2339 O O . SER A 1 292 ? -1.219 20.895 9.439 1.00 92.00 292 SER A O 1
ATOM 2341 N N . LEU A 1 293 ? -1.612 20.800 7.232 1.00 92.81 293 LEU A N 1
ATOM 2342 C CA . LEU A 1 293 ? -2.962 20.252 7.361 1.00 92.81 293 LEU A CA 1
ATOM 2343 C C . LEU A 1 293 ? -2.973 18.935 8.145 1.00 92.81 293 LEU A C 1
ATOM 2345 O O . LEU A 1 293 ? -3.813 18.751 9.021 1.00 92.81 293 LEU A O 1
ATOM 2349 N N . ASP A 1 294 ? -2.015 18.051 7.883 1.00 93.88 294 ASP A N 1
ATOM 2350 C CA . ASP A 1 294 ? -1.998 16.693 8.441 1.00 93.88 294 ASP A CA 1
ATOM 2351 C C . ASP A 1 294 ? -1.671 16.693 9.930 1.00 93.88 294 ASP A C 1
ATOM 2353 O O . ASP A 1 294 ? -2.302 15.981 10.718 1.00 93.88 294 ASP A O 1
ATOM 2357 N N . SER A 1 295 ? -0.751 17.568 10.344 1.00 93.94 295 SER A N 1
ATOM 2358 C CA . SER A 1 295 ? -0.462 17.779 11.764 1.00 93.94 295 SER A CA 1
ATOM 2359 C C . SER A 1 295 ? -1.658 18.398 12.492 1.00 93.94 295 SER A C 1
ATOM 2361 O O . SER A 1 295 ? -1.962 18.018 13.625 1.00 93.94 295 SER A O 1
ATOM 2363 N N . PHE A 1 296 ? -2.403 19.292 11.834 1.00 94.19 296 PHE A N 1
ATOM 2364 C CA . PHE A 1 296 ? -3.613 19.864 12.411 1.00 94.19 296 PHE A CA 1
ATOM 2365 C C . PHE A 1 296 ? -4.759 18.846 12.508 1.00 94.19 296 PHE A C 1
ATOM 2367 O O . PHE A 1 296 ? -5.414 18.779 13.547 1.00 94.19 296 PHE A O 1
ATOM 2374 N N . ILE A 1 297 ? -4.967 18.009 11.485 1.00 95.38 297 ILE A N 1
ATOM 2375 C CA . ILE A 1 297 ? -5.923 16.889 11.523 1.00 95.38 297 ILE A CA 1
ATOM 2376 C C . ILE A 1 297 ? -5.593 15.951 12.683 1.00 95.38 297 ILE A C 1
ATOM 2378 O O . ILE A 1 297 ? -6.483 15.635 13.470 1.00 95.38 297 ILE A O 1
ATOM 2382 N N . THR A 1 298 ? -4.321 15.569 12.826 1.00 93.38 298 THR A N 1
ATOM 2383 C CA . THR A 1 298 ? -3.840 14.715 13.923 1.00 93.38 298 THR A CA 1
ATOM 2384 C C . THR A 1 298 ? -4.235 15.299 15.275 1.00 93.38 298 THR A C 1
ATOM 2386 O O . THR A 1 298 ? -4.918 14.639 16.053 1.00 93.38 298 THR A O 1
ATOM 2389 N N . LYS A 1 299 ? -3.916 16.578 15.507 1.00 94.56 299 LYS A N 1
ATOM 2390 C CA . LYS A 1 299 ? -4.266 17.277 16.746 1.00 94.56 299 LYS A CA 1
ATOM 2391 C C . LYS A 1 299 ? -5.774 17.300 17.010 1.00 94.56 299 LYS A C 1
ATOM 2393 O O . LYS A 1 299 ? -6.196 17.130 18.148 1.00 94.56 299 LYS A O 1
ATOM 2398 N N . VAL A 1 300 ? -6.590 17.537 15.982 1.00 94.06 300 VAL A N 1
ATOM 2399 C CA . VAL A 1 300 ? -8.051 17.565 16.138 1.00 94.06 300 VAL A CA 1
ATOM 2400 C C . VAL A 1 300 ? -8.593 16.191 16.536 1.00 94.06 300 VAL A C 1
ATOM 2402 O O . VAL A 1 300 ? -9.462 16.133 17.398 1.00 94.06 300 VAL A O 1
ATOM 2405 N N . ILE A 1 301 ? -8.080 15.108 15.944 1.00 93.50 301 ILE A N 1
ATOM 2406 C CA . ILE A 1 301 ? -8.470 13.740 16.313 1.00 93.50 301 ILE A CA 1
ATOM 2407 C C . ILE A 1 301 ? -8.022 13.422 17.748 1.00 93.50 301 ILE A C 1
ATOM 2409 O O . ILE A 1 301 ? -8.813 12.878 18.511 1.00 93.50 301 ILE A O 1
ATOM 2413 N N . ASP A 1 302 ? -6.801 13.801 18.141 1.00 89.81 302 ASP A N 1
ATOM 2414 C CA . ASP A 1 302 ? -6.265 13.562 19.494 1.00 89.81 302 ASP A CA 1
ATOM 2415 C C . ASP A 1 302 ? -7.064 14.286 20.594 1.00 89.81 302 ASP A C 1
ATOM 2417 O O . ASP A 1 302 ? -7.181 13.795 21.716 1.00 89.81 302 ASP A O 1
ATOM 2421 N N . GLU A 1 303 ? -7.608 15.468 20.289 1.00 91.50 303 GLU A N 1
ATOM 2422 C CA . GLU A 1 303 ? -8.451 16.248 21.205 1.00 91.50 303 GLU A CA 1
ATOM 2423 C C . GLU A 1 303 ? -9.909 15.748 21.262 1.00 91.50 303 GLU A C 1
ATOM 2425 O O . GLU A 1 303 ? -10.680 16.198 22.120 1.00 91.50 303 GLU A O 1
ATOM 2430 N N . GLU A 1 304 ? -10.319 14.852 20.359 1.00 91.50 304 GLU A N 1
ATOM 2431 C CA . GLU A 1 304 ? -11.707 14.410 20.253 1.00 91.50 304 GLU A CA 1
ATOM 2432 C C . GLU A 1 304 ? -12.073 13.432 21.380 1.00 91.50 304 GLU A C 1
ATOM 2434 O O . GLU A 1 304 ? -11.371 12.473 21.698 1.00 91.50 304 GLU A O 1
ATOM 2439 N N . SER A 1 305 ? -13.225 13.664 22.009 1.00 88.69 305 SER A N 1
ATOM 2440 C CA . SER A 1 305 ? -13.705 12.828 23.112 1.00 88.69 305 SER A CA 1
ATOM 2441 C C . SER A 1 305 ? -14.532 11.654 22.590 1.00 88.69 305 SER A C 1
ATOM 2443 O O . SER A 1 305 ? -15.760 11.737 22.519 1.00 88.69 305 SER A O 1
ATOM 2445 N N . PHE A 1 306 ? -13.874 10.535 22.281 1.00 90.12 306 PHE A N 1
ATOM 2446 C CA . PHE A 1 306 ? -14.529 9.338 21.727 1.00 90.12 306 PHE A CA 1
ATOM 2447 C C . PHE A 1 306 ? -15.504 8.633 22.683 1.00 90.12 306 PHE A C 1
ATOM 2449 O O . PHE A 1 306 ? -16.368 7.882 22.235 1.00 90.12 306 PHE A O 1
ATOM 2456 N N . HIS A 1 307 ? -15.472 8.928 23.985 1.00 84.44 307 HIS A N 1
ATOM 2457 C CA . HIS A 1 307 ? -16.546 8.505 24.886 1.00 84.44 307 HIS A CA 1
ATOM 2458 C C . HIS A 1 307 ? -17.866 9.255 24.641 1.00 84.44 307 HIS A C 1
ATOM 2460 O O . HIS A 1 307 ? -18.923 8.767 25.030 1.00 84.44 307 HIS A O 1
ATOM 2466 N N . SER A 1 308 ? -17.870 10.429 23.995 1.00 91.06 308 SER A N 1
ATOM 2467 C CA . SER A 1 308 ? -19.113 11.125 23.637 1.00 91.06 308 SER A CA 1
ATOM 2468 C C . SER A 1 308 ? -19.795 10.431 22.456 1.00 91.06 308 SER A C 1
ATOM 2470 O O . SER A 1 308 ? -19.678 10.853 21.307 1.00 91.06 308 SER A O 1
ATOM 2472 N N . ILE A 1 309 ? -20.563 9.377 22.736 1.00 91.69 309 ILE A N 1
ATOM 2473 C CA . ILE A 1 309 ? -21.208 8.539 21.709 1.00 91.69 309 ILE A CA 1
ATOM 2474 C C . ILE A 1 309 ? -22.106 9.354 20.766 1.00 91.69 309 ILE A C 1
ATOM 2476 O O . ILE A 1 309 ? -22.187 9.073 19.575 1.00 91.69 309 ILE A O 1
ATOM 2480 N N . VAL A 1 310 ? -22.747 10.415 21.265 1.00 90.31 310 VAL A N 1
ATOM 2481 C CA . VAL A 1 310 ? -23.562 11.319 20.435 1.00 90.31 310 VAL A CA 1
ATOM 2482 C C . VAL A 1 310 ? -22.701 12.109 19.444 1.00 90.31 310 VAL A C 1
ATOM 2484 O O . VAL A 1 310 ? -23.115 12.303 18.299 1.00 90.31 310 VAL A O 1
ATOM 2487 N N . SER A 1 311 ? -21.522 12.574 19.868 1.00 91.06 311 SER A N 1
ATOM 2488 C CA . SER A 1 311 ? -20.564 13.243 18.981 1.00 91.06 311 SER A CA 1
ATOM 2489 C C . SER A 1 311 ? -19.990 12.254 17.972 1.00 91.06 311 SER A C 1
ATOM 2491 O O . SER A 1 311 ? -20.038 12.526 16.774 1.00 91.06 311 SER A O 1
ATOM 2493 N N . VAL A 1 312 ? -19.556 11.079 18.441 1.00 92.69 312 VAL A N 1
ATOM 2494 C CA . VAL A 1 312 ? -19.031 9.996 17.600 1.00 92.69 312 VAL A CA 1
ATOM 2495 C C . VAL A 1 312 ? -20.038 9.602 16.528 1.00 92.69 312 VAL A C 1
ATOM 2497 O O . VAL A 1 312 ? -19.673 9.565 15.362 1.00 92.69 312 VAL A O 1
ATOM 2500 N N . GLN A 1 313 ? -21.313 9.404 16.871 1.00 93.38 313 GLN A N 1
ATOM 2501 C CA . GLN A 1 313 ? -22.356 9.072 15.897 1.00 93.38 313 GLN A CA 1
ATOM 2502 C C . GLN A 1 313 ? -22.470 10.121 14.785 1.00 93.38 313 GLN A C 1
ATOM 2504 O O . GLN A 1 313 ? -22.610 9.774 13.615 1.00 93.38 313 GLN A O 1
ATOM 2509 N N . LYS A 1 314 ? -22.425 11.415 15.128 1.00 92.81 314 LYS A N 1
ATOM 2510 C CA . LYS A 1 314 ? -22.466 12.492 14.124 1.00 92.81 314 LYS A CA 1
ATOM 2511 C C . LYS A 1 314 ? -21.213 12.479 13.255 1.00 92.81 314 LYS A C 1
ATOM 2513 O O . LYS A 1 314 ? -21.313 12.660 12.045 1.00 92.81 314 LYS A O 1
ATOM 2518 N N . LEU A 1 315 ? -20.053 12.277 13.872 1.00 93.25 315 LEU A N 1
ATOM 2519 C CA . LEU A 1 315 ? -18.766 12.254 13.194 1.00 93.25 315 LEU A CA 1
ATOM 2520 C C . LEU A 1 315 ? -18.671 11.076 12.219 1.00 93.25 315 LEU A C 1
ATOM 2522 O O . LEU A 1 315 ? -18.446 11.288 11.032 1.00 93.25 315 LEU A O 1
ATOM 2526 N N . TYR A 1 316 ? -18.940 9.861 12.692 1.00 95.19 316 TYR A N 1
ATOM 2527 C CA . TYR A 1 316 ? -18.943 8.633 11.896 1.00 95.19 316 TYR A CA 1
ATOM 2528 C C . TYR A 1 316 ? -19.948 8.704 10.750 1.00 95.19 316 TYR A C 1
ATOM 2530 O O . TYR A 1 316 ? -19.601 8.386 9.615 1.00 95.19 316 TYR A O 1
ATOM 2538 N N . LYS A 1 317 ? -21.155 9.217 11.002 1.00 94.75 317 LYS A N 1
ATOM 2539 C CA . LYS A 1 317 ? -22.157 9.400 9.950 1.00 94.75 317 LYS A CA 1
ATOM 2540 C C . LYS A 1 317 ? -21.702 10.384 8.872 1.00 94.75 317 LYS A C 1
ATOM 2542 O O . LYS A 1 317 ? -21.872 10.108 7.692 1.00 94.75 317 LYS A O 1
ATOM 2547 N N . ASN A 1 318 ? -21.138 11.530 9.252 1.00 93.69 318 ASN A N 1
ATOM 2548 C CA . ASN A 1 318 ? -20.797 12.584 8.291 1.00 93.69 318 ASN A CA 1
ATOM 2549 C C . ASN A 1 318 ? -19.471 12.334 7.556 1.00 93.69 318 ASN A C 1
ATOM 2551 O O . ASN A 1 318 ? -19.288 12.828 6.446 1.00 93.69 318 ASN A O 1
ATOM 2555 N N . VAL A 1 319 ? -18.540 11.605 8.174 1.00 93.94 319 VAL A N 1
ATOM 2556 C CA . VAL A 1 319 ? -17.183 11.395 7.644 1.00 93.94 319 VAL A CA 1
ATOM 2557 C C . VAL A 1 319 ? -17.019 10.006 7.037 1.00 93.94 319 VAL A C 1
ATOM 2559 O O . VAL A 1 319 ? -16.506 9.886 5.925 1.00 93.94 319 VAL A O 1
ATOM 2562 N N . LEU A 1 320 ? -17.478 8.972 7.746 1.00 93.44 320 LEU A N 1
ATOM 2563 C CA . LEU A 1 320 ? -17.319 7.562 7.371 1.00 93.44 320 LEU A CA 1
ATOM 2564 C C . LEU A 1 320 ? -18.597 6.949 6.784 1.00 93.44 320 LEU A C 1
ATOM 2566 O O . LEU A 1 320 ? -18.600 5.769 6.455 1.00 93.44 320 LEU A O 1
ATOM 2570 N N . LEU A 1 321 ? -19.688 7.719 6.685 1.00 93.31 321 LEU A N 1
ATOM 2571 C CA . LEU A 1 321 ? -21.008 7.239 6.251 1.00 93.31 321 LEU A CA 1
ATOM 2572 C C . LEU A 1 321 ? -21.498 6.007 7.033 1.00 93.31 321 LEU A C 1
ATOM 2574 O O . LEU A 1 321 ? -22.253 5.191 6.518 1.00 93.31 321 LEU A O 1
ATOM 2578 N N . THR A 1 322 ? -21.070 5.889 8.289 1.00 93.81 322 THR A N 1
ATOM 2579 C CA . THR A 1 322 ? -21.364 4.749 9.159 1.00 93.81 322 THR A CA 1
ATOM 2580 C C . THR A 1 322 ? -22.369 5.156 10.226 1.00 93.81 322 THR A C 1
ATOM 2582 O O . THR A 1 322 ? -22.234 6.217 10.843 1.00 93.81 322 THR A O 1
ATOM 2585 N N . GLU A 1 323 ? -23.367 4.313 10.480 1.00 93.00 323 GLU A N 1
ATOM 2586 C CA . GLU A 1 323 ? -24.378 4.566 11.505 1.00 93.00 323 GLU A CA 1
ATOM 2587 C C . GLU A 1 323 ? -24.321 3.540 12.641 1.00 93.00 323 GLU A C 1
ATOM 2589 O O . GLU A 1 323 ? -24.212 2.336 12.423 1.00 93.00 323 GLU A O 1
ATOM 2594 N N . ILE A 1 324 ? -24.456 4.019 13.878 1.00 92.38 324 ILE A N 1
ATOM 2595 C CA . ILE A 1 324 ? -24.714 3.189 15.051 1.00 92.38 324 ILE A CA 1
ATOM 2596 C C . ILE A 1 324 ? -26.230 3.093 15.227 1.00 92.38 324 ILE A C 1
ATOM 2598 O O . ILE A 1 324 ? -26.925 4.104 15.376 1.00 92.38 324 ILE A O 1
ATOM 2602 N N . SER A 1 325 ? -26.761 1.869 15.234 1.00 91.31 325 SER A N 1
ATOM 2603 C CA . SER A 1 325 ? -28.200 1.663 15.401 1.00 91.31 325 SER A CA 1
ATOM 2604 C C . SER A 1 325 ? -28.706 2.234 16.733 1.00 91.31 325 SER A C 1
ATOM 2606 O O . SER A 1 325 ? -28.023 2.198 17.761 1.00 91.31 325 SER A O 1
ATOM 2608 N N . LYS A 1 326 ? -29.947 2.739 16.741 1.00 90.81 326 LYS A N 1
ATOM 2609 C CA . LYS A 1 326 ? -30.563 3.336 17.939 1.00 90.81 326 LYS A CA 1
ATOM 2610 C C . LYS A 1 326 ? -30.500 2.423 19.183 1.00 90.81 326 LYS A C 1
ATOM 2612 O O . LYS A 1 326 ? -30.132 2.921 20.245 1.00 90.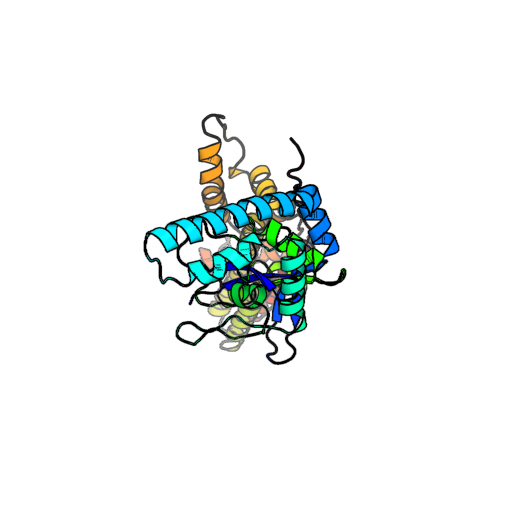81 326 LYS A O 1
ATOM 2617 N N . PRO A 1 327 ? -30.770 1.104 19.093 1.00 93.00 327 PRO A N 1
ATOM 2618 C CA . PRO A 1 327 ? -30.622 0.209 20.241 1.00 93.00 327 PRO A CA 1
ATOM 2619 C C . PRO A 1 327 ? -29.196 0.139 20.806 1.00 93.00 327 PRO A C 1
ATOM 2621 O O . PRO A 1 327 ? -29.034 0.064 22.026 1.00 93.00 327 PRO A O 1
ATOM 2624 N N . HIS A 1 328 ? -28.167 0.163 19.949 1.00 93.12 328 HIS A N 1
ATOM 2625 C CA . HIS A 1 328 ? -26.771 0.205 20.394 1.00 93.12 328 HIS A CA 1
ATOM 2626 C C . HIS A 1 328 ? -26.446 1.559 21.027 1.00 93.12 328 HIS A C 1
ATOM 2628 O O . HIS A 1 328 ? -25.938 1.593 22.145 1.00 93.12 328 HIS A O 1
ATOM 2634 N N . MET A 1 329 ? -26.833 2.661 20.379 1.00 93.06 329 MET A N 1
ATOM 2635 C CA . MET A 1 329 ? -26.662 4.024 20.897 1.00 93.06 329 MET A CA 1
ATOM 2636 C C . MET A 1 329 ? -27.209 4.180 22.316 1.00 93.06 329 MET A C 1
ATOM 2638 O O . MET A 1 329 ? -26.491 4.624 23.210 1.00 93.06 329 MET A O 1
ATOM 2642 N N . ASP A 1 330 ? -28.459 3.770 22.545 1.00 92.56 330 ASP A N 1
ATOM 2643 C CA . ASP A 1 330 ? -29.117 3.917 23.845 1.00 92.56 330 ASP A CA 1
ATOM 2644 C C . ASP A 1 330 ? -28.369 3.153 24.952 1.00 92.56 330 ASP A C 1
ATOM 2646 O O . ASP A 1 330 ? -28.275 3.627 26.087 1.00 92.56 330 ASP A O 1
ATOM 2650 N N . LYS A 1 331 ? -27.818 1.971 24.638 1.00 94.19 331 LYS A N 1
ATOM 2651 C CA . LYS A 1 331 ? -27.005 1.183 25.576 1.00 94.19 331 LYS A CA 1
ATOM 2652 C C . LYS A 1 331 ? -25.656 1.849 25.854 1.00 94.19 331 LYS A C 1
ATOM 2654 O O . LYS A 1 331 ? -25.295 1.995 27.020 1.00 94.19 331 LYS A O 1
ATOM 2659 N N . LEU A 1 332 ? -24.950 2.285 24.811 1.00 94.62 332 LEU A N 1
ATOM 2660 C CA . LEU A 1 332 ? -23.623 2.893 24.932 1.00 94.62 332 LEU A CA 1
ATOM 2661 C C . LEU A 1 332 ? -23.663 4.231 25.679 1.00 94.62 332 LEU A C 1
ATOM 2663 O O . LEU A 1 332 ? -22.830 4.467 26.548 1.00 94.62 332 LEU A O 1
ATOM 2667 N N . VAL A 1 333 ? -24.658 5.084 25.412 1.00 94.38 333 VAL A N 1
ATOM 2668 C CA . VAL A 1 333 ? -24.824 6.368 26.119 1.00 94.38 333 VAL A CA 1
ATOM 2669 C C . VAL A 1 333 ? -25.013 6.150 27.622 1.00 94.38 333 VAL A C 1
ATOM 2671 O O . VAL A 1 333 ? -24.382 6.834 28.429 1.00 94.38 333 VAL A O 1
ATOM 2674 N N . ARG A 1 334 ? -25.840 5.170 28.016 1.00 92.75 334 ARG A N 1
ATOM 2675 C CA . ARG A 1 334 ? -25.999 4.810 29.434 1.00 92.75 334 ARG A CA 1
ATOM 2676 C C . ARG A 1 334 ? -24.693 4.295 30.031 1.00 92.75 334 ARG A C 1
ATOM 2678 O O . ARG A 1 334 ? -24.327 4.711 31.127 1.00 92.75 334 ARG A O 1
ATOM 2685 N N . ALA A 1 335 ? -23.988 3.431 29.308 1.00 94.50 335 ALA A N 1
ATOM 2686 C CA . ALA A 1 335 ? -22.750 2.841 29.791 1.00 94.50 335 ALA A CA 1
ATOM 2687 C C . ALA A 1 335 ? -21.633 3.873 29.996 1.00 94.50 335 ALA A C 1
ATOM 2689 O O . ALA A 1 335 ? -20.972 3.881 31.034 1.00 94.50 335 ALA A O 1
ATOM 2690 N N . VAL A 1 336 ? -21.472 4.811 29.062 1.00 94.06 336 VAL A N 1
ATOM 2691 C CA . VAL A 1 336 ? -20.511 5.909 29.206 1.00 94.06 336 VAL A CA 1
ATOM 2692 C C . VAL A 1 336 ? -20.836 6.779 30.419 1.00 94.06 336 VAL A C 1
ATOM 2694 O O . VAL A 1 336 ? -19.924 7.131 31.165 1.00 94.06 336 VAL A O 1
ATOM 2697 N N . SER A 1 337 ? -22.117 7.075 30.669 1.00 92.06 337 SER A N 1
ATOM 2698 C CA . SER A 1 337 ? -22.516 7.834 31.861 1.00 92.06 337 SER A CA 1
ATOM 2699 C C . SER A 1 337 ? -22.087 7.131 33.154 1.00 92.06 337 SER A C 1
ATOM 2701 O O . SER A 1 337 ? -21.602 7.784 34.075 1.00 92.06 337 SER A O 1
ATOM 2703 N N . ILE A 1 338 ? -22.224 5.803 33.219 1.00 92.81 338 ILE A N 1
ATOM 2704 C CA . ILE A 1 338 ? -21.767 5.007 34.367 1.00 92.81 338 ILE A CA 1
ATOM 2705 C C . ILE A 1 338 ? -20.236 5.045 34.467 1.00 92.81 338 ILE A C 1
ATOM 2707 O O . ILE A 1 338 ? -19.692 5.245 35.551 1.00 92.81 338 ILE A O 1
ATOM 2711 N N . ARG A 1 339 ? -19.518 4.938 33.343 1.00 93.25 339 ARG A N 1
ATOM 2712 C CA . ARG A 1 339 ? -18.053 5.075 33.310 1.00 93.25 339 ARG A CA 1
ATOM 2713 C C . ARG A 1 339 ? -17.584 6.448 33.798 1.00 93.25 339 ARG A C 1
ATOM 2715 O O . ARG A 1 339 ? -16.569 6.517 34.492 1.00 93.25 339 ARG A O 1
ATOM 2722 N N . HIS A 1 340 ? -18.288 7.540 33.488 1.00 90.88 340 HIS A N 1
ATOM 2723 C CA . HIS A 1 340 ? -17.971 8.865 34.043 1.00 90.88 340 HIS A CA 1
ATOM 2724 C C . HIS A 1 340 ? -18.093 8.885 35.567 1.00 90.88 340 HIS A C 1
ATOM 2726 O O . HIS A 1 340 ? -17.193 9.395 36.235 1.00 90.88 340 HIS A O 1
ATOM 2732 N N . ASP A 1 341 ? -19.154 8.293 36.116 1.00 91.75 341 ASP A N 1
ATOM 2733 C CA . ASP A 1 341 ? -19.334 8.169 37.566 1.00 91.75 341 ASP A CA 1
ATOM 2734 C C . ASP A 1 341 ? -18.242 7.291 38.201 1.00 91.75 341 ASP A C 1
ATOM 2736 O O . ASP A 1 341 ? -17.701 7.633 39.253 1.00 91.75 341 ASP A O 1
ATOM 2740 N N . ILE A 1 342 ? -17.850 6.190 37.555 1.00 91.62 342 ILE A N 1
ATOM 2741 C CA . ILE A 1 342 ? -16.749 5.330 38.017 1.00 91.62 342 ILE A CA 1
ATOM 2742 C C . ILE A 1 342 ? -15.439 6.119 38.102 1.00 91.62 342 ILE A C 1
ATOM 2744 O O . ILE A 1 342 ? -14.820 6.157 39.165 1.00 91.62 342 ILE A O 1
ATOM 2748 N N . VAL A 1 343 ? -15.042 6.778 37.012 1.00 90.12 343 VAL A N 1
ATOM 2749 C CA . VAL A 1 343 ? -13.725 7.422 36.898 1.00 90.12 343 VAL A CA 1
ATOM 2750 C C . VAL A 1 343 ? -13.639 8.720 37.701 1.00 90.12 343 VAL A C 1
ATOM 2752 O O . VAL A 1 343 ? -12.638 8.959 38.370 1.00 90.12 343 VAL A O 1
ATOM 2755 N N . HIS A 1 344 ? -14.676 9.562 37.675 1.00 90.44 344 HIS A N 1
ATOM 2756 C CA . HIS A 1 344 ? -14.617 10.893 38.294 1.00 90.44 344 HIS A CA 1
ATOM 2757 C C . HIS A 1 344 ? -15.266 10.967 39.677 1.00 90.44 344 HIS A C 1
ATOM 2759 O O . HIS A 1 344 ? -15.053 11.941 40.398 1.00 90.44 344 HIS A O 1
ATOM 2765 N N . ARG A 1 345 ? -16.067 9.968 40.062 1.00 89.50 345 ARG A N 1
ATOM 2766 C CA . ARG A 1 345 ? -16.824 9.967 41.327 1.00 89.50 345 ARG A CA 1
ATOM 2767 C C . ARG A 1 345 ? -16.706 8.658 42.100 1.00 89.50 345 ARG A C 1
ATOM 2769 O O . ARG A 1 345 ? -17.492 8.412 43.013 1.00 89.50 345 ARG A O 1
ATOM 2776 N N . ASN A 1 346 ? -15.725 7.821 41.759 1.00 86.44 346 ASN A N 1
ATOM 2777 C CA . ASN A 1 346 ? -15.480 6.524 42.393 1.00 86.44 346 ASN A CA 1
ATOM 2778 C C . ASN A 1 346 ? -16.730 5.616 42.413 1.00 86.44 346 ASN A C 1
ATOM 2780 O O . ASN A 1 346 ? -16.970 4.876 43.366 1.00 86.44 346 ASN A O 1
ATOM 2784 N N . GLY A 1 347 ? -17.550 5.686 41.363 1.00 84.56 347 GLY A N 1
ATOM 2785 C CA . GLY A 1 347 ? -18.772 4.893 41.212 1.00 84.56 347 GLY A CA 1
ATOM 2786 C C . GLY A 1 347 ? -20.008 5.494 41.880 1.00 84.56 347 GLY A C 1
ATOM 2787 O O . GLY A 1 347 ? -20.993 4.781 42.046 1.00 84.56 347 GLY A O 1
ATOM 2788 N N . LYS A 1 348 ? -19.979 6.777 42.260 1.00 86.38 348 LYS A N 1
ATOM 2789 C CA . LYS A 1 348 ? -21.153 7.501 42.769 1.00 86.38 348 LYS A CA 1
ATOM 2790 C C . LYS A 1 348 ? -21.823 8.329 41.682 1.00 86.38 348 LYS A C 1
ATOM 2792 O O . LYS A 1 348 ? -21.143 9.029 40.935 1.00 86.38 348 LYS A O 1
ATOM 2797 N N . SER A 1 349 ? -23.149 8.308 41.647 1.00 87.12 349 SER A N 1
ATOM 2798 C CA . SER A 1 349 ? -23.943 9.191 40.793 1.00 87.12 349 SER A CA 1
ATOM 2799 C C . SER A 1 349 ? -23.814 10.663 41.219 1.00 87.12 349 SER A C 1
ATOM 2801 O O . SER A 1 349 ? -23.308 10.980 42.299 1.00 87.12 349 SER A O 1
ATOM 2803 N N . LEU A 1 350 ? -24.346 11.585 40.402 1.00 80.75 350 LEU A N 1
ATOM 2804 C CA . LEU A 1 350 ? -24.514 13.005 40.769 1.00 80.75 350 LEU A CA 1
ATOM 2805 C C . LEU A 1 350 ? -25.246 13.206 42.105 1.00 80.75 350 LEU A C 1
ATOM 2807 O O . LEU A 1 350 ? -25.013 14.199 42.789 1.00 80.75 350 LEU A O 1
ATOM 2811 N N . GLN A 1 351 ? -26.150 12.288 42.446 1.00 82.81 351 GLN A N 1
ATOM 2812 C CA . GLN A 1 351 ? -26.996 12.352 43.638 1.00 82.81 351 GLN A CA 1
ATOM 2813 C C . GLN A 1 351 ? -26.328 11.694 44.859 1.00 82.81 351 GLN A C 1
ATOM 2815 O O . GLN A 1 351 ? -26.854 11.777 45.964 1.00 82.81 351 GLN A O 1
ATOM 2820 N N . GLY A 1 352 ? -25.143 11.095 44.682 1.00 80.62 352 GLY A N 1
ATOM 2821 C CA . GLY A 1 352 ? -24.366 10.451 45.742 1.00 80.62 352 GLY A CA 1
ATOM 2822 C C . GLY A 1 352 ? -24.632 8.953 45.913 1.00 80.62 352 GLY A C 1
ATOM 2823 O O . GLY A 1 352 ? -23.967 8.325 46.740 1.00 80.62 352 GLY A O 1
ATOM 2824 N N . ASP A 1 353 ? -25.541 8.376 45.124 1.00 82.06 353 ASP A N 1
ATOM 2825 C CA . ASP A 1 353 ? -25.863 6.948 45.162 1.00 82.06 353 ASP A CA 1
ATOM 2826 C C . ASP A 1 353 ? -24.727 6.109 44.574 1.00 82.06 353 ASP A C 1
ATOM 2828 O O . ASP A 1 353 ? -24.193 6.426 43.510 1.00 82.06 353 ASP A O 1
ATOM 2832 N N . ASN A 1 354 ? -24.363 5.018 45.250 1.00 77.75 354 ASN A N 1
ATOM 2833 C CA . ASN A 1 354 ? -23.363 4.084 44.739 1.00 77.75 354 ASN A CA 1
ATOM 2834 C C . ASN A 1 354 ? -23.967 3.208 43.635 1.00 77.75 354 ASN A C 1
ATOM 2836 O O . ASN A 1 354 ? -24.956 2.507 43.867 1.00 77.75 354 ASN A O 1
ATOM 2840 N N . HIS A 1 355 ? -23.299 3.150 42.484 1.00 79.62 355 HIS A N 1
ATOM 2841 C CA . HIS A 1 355 ? -23.502 2.083 41.509 1.00 79.62 355 HIS A CA 1
ATOM 2842 C C . HIS A 1 355 ? -23.007 0.772 42.125 1.00 79.62 355 HIS A C 1
ATOM 2844 O O . HIS A 1 355 ? -21.800 0.539 42.221 1.00 79.62 355 HIS A O 1
ATOM 2850 N N . LYS A 1 356 ? -23.929 -0.079 42.589 1.00 81.56 356 LYS A N 1
ATOM 2851 C CA . LYS A 1 356 ? -23.590 -1.464 42.934 1.00 81.56 356 LYS A CA 1
ATOM 2852 C C . LYS A 1 356 ? -23.287 -2.193 41.637 1.00 81.56 356 LYS A C 1
ATOM 2854 O O . LYS A 1 356 ? -24.176 -2.330 40.806 1.00 81.56 356 LYS A O 1
ATOM 2859 N N . MET A 1 357 ? -22.038 -2.610 41.487 1.00 87.44 357 MET A N 1
ATOM 2860 C CA . MET A 1 357 ? -21.538 -3.216 40.265 1.00 87.44 357 MET A CA 1
ATOM 2861 C C . MET A 1 357 ? -20.835 -4.523 40.590 1.00 87.44 357 MET A C 1
ATOM 2863 O O . MET A 1 357 ? -19.964 -4.571 41.459 1.00 87.44 357 MET A O 1
ATOM 2867 N N . ASN A 1 358 ? -21.216 -5.574 39.881 1.00 90.81 358 ASN A N 1
ATOM 2868 C CA . ASN A 1 358 ? -20.626 -6.898 39.976 1.00 90.81 358 ASN A CA 1
ATOM 2869 C C . ASN A 1 358 ? -20.021 -7.313 38.620 1.00 90.81 358 ASN A C 1
ATOM 2871 O O . ASN A 1 358 ? -20.074 -6.575 37.636 1.00 90.81 358 ASN A O 1
ATOM 2875 N N . MET A 1 359 ? -19.416 -8.501 38.565 1.00 92.75 359 MET A N 1
ATOM 2876 C CA . MET A 1 359 ? -18.782 -8.991 37.335 1.00 92.75 359 MET A CA 1
ATOM 2877 C C . MET A 1 359 ? -19.771 -9.297 36.206 1.00 92.75 359 MET A C 1
ATOM 2879 O O . MET A 1 359 ? -19.389 -9.251 35.039 1.00 92.75 359 MET A O 1
ATOM 2883 N N . GLU A 1 360 ? -21.035 -9.576 36.525 1.00 92.50 360 GLU A N 1
ATOM 2884 C CA . GLU A 1 360 ? -22.079 -9.782 35.520 1.00 92.50 360 GLU A CA 1
ATOM 2885 C C . GLU A 1 360 ? -22.417 -8.467 34.801 1.00 92.50 360 GLU A C 1
ATOM 2887 O O . GLU A 1 360 ? -22.588 -8.469 33.586 1.00 92.50 360 GLU A O 1
ATOM 2892 N N . ASP A 1 361 ? -22.397 -7.326 35.498 1.00 93.12 361 ASP A N 1
ATOM 2893 C CA . ASP A 1 361 ? -22.571 -6.011 34.863 1.00 93.12 361 ASP A CA 1
ATOM 2894 C C . ASP A 1 361 ? -21.443 -5.709 33.859 1.00 93.12 361 ASP A C 1
ATOM 2896 O O . ASP A 1 361 ? -21.690 -5.189 32.768 1.00 93.12 361 ASP A O 1
ATOM 2900 N N . ALA A 1 362 ? -20.199 -6.060 34.206 1.00 93.50 362 ALA A N 1
ATOM 2901 C CA . ALA A 1 362 ? -19.057 -5.926 33.302 1.00 93.50 362 ALA A CA 1
ATOM 2902 C C . ALA A 1 362 ? -19.193 -6.860 32.087 1.00 93.50 362 ALA A C 1
ATOM 2904 O O . ALA A 1 362 ? -18.981 -6.427 30.955 1.00 93.50 362 ALA A O 1
ATOM 2905 N N . ARG A 1 363 ? -19.621 -8.112 32.294 1.00 94.19 363 ARG A N 1
ATOM 2906 C CA . ARG A 1 363 ? -19.877 -9.075 31.213 1.00 94.19 363 ARG A CA 1
ATOM 2907 C C . ARG A 1 363 ? -20.980 -8.605 30.261 1.00 94.19 363 ARG A C 1
ATOM 2909 O O . ARG A 1 363 ? -20.806 -8.643 29.047 1.00 94.19 363 ARG A O 1
ATOM 2916 N N . GLN A 1 364 ? -22.092 -8.106 30.794 1.00 95.31 364 GLN A N 1
ATOM 2917 C CA . GLN A 1 364 ? -23.183 -7.564 29.982 1.00 95.31 364 GLN A CA 1
ATOM 2918 C C . GLN A 1 364 ? -22.746 -6.338 29.181 1.00 95.31 364 GLN A C 1
ATOM 2920 O O . GLN A 1 364 ? -23.206 -6.136 28.052 1.00 95.31 364 GLN A O 1
ATOM 2925 N N . LEU A 1 365 ? -21.849 -5.520 29.743 1.00 96.62 365 LEU A N 1
ATOM 2926 C CA . LEU A 1 365 ? -21.244 -4.424 29.002 1.00 96.62 365 LEU A CA 1
ATOM 2927 C C . LEU A 1 365 ? -20.372 -4.941 27.852 1.00 96.62 365 LEU A C 1
ATOM 2929 O O . LEU A 1 365 ? -20.517 -4.431 26.744 1.00 96.62 365 LEU A O 1
ATOM 2933 N N . VAL A 1 366 ? -19.518 -5.944 28.090 1.00 97.38 366 VAL A N 1
ATOM 2934 C CA . VAL A 1 366 ? -18.699 -6.584 27.043 1.00 97.38 366 VAL A CA 1
ATOM 2935 C C . VAL A 1 366 ? -19.576 -7.014 25.869 1.00 97.38 366 VAL A C 1
ATOM 2937 O O . VAL A 1 366 ? -19.304 -6.619 24.739 1.00 97.38 366 VAL A O 1
ATOM 2940 N N . ASP A 1 367 ? -20.675 -7.725 26.131 1.00 96.94 367 ASP A N 1
ATOM 2941 C CA . ASP A 1 367 ? -21.589 -8.187 25.079 1.00 96.94 367 ASP A CA 1
ATOM 2942 C C . ASP A 1 367 ? -22.248 -7.018 24.323 1.00 96.94 367 ASP A C 1
ATOM 2944 O O . ASP A 1 367 ? -22.380 -7.037 23.096 1.00 96.94 367 ASP A O 1
ATOM 2948 N N . ALA A 1 368 ? -22.668 -5.971 25.042 1.00 96.88 368 ALA A N 1
ATOM 2949 C CA . ALA A 1 368 ? -23.316 -4.807 24.442 1.00 96.88 368 ALA A CA 1
ATOM 2950 C C . ALA A 1 368 ? -22.361 -3.979 23.567 1.00 96.88 368 ALA A C 1
ATOM 2952 O O . ALA A 1 368 ? -22.768 -3.511 22.498 1.00 96.88 368 ALA A O 1
ATOM 2953 N N . VAL A 1 369 ? -21.123 -3.793 24.028 1.00 97.50 369 VAL A N 1
ATOM 2954 C CA . VAL A 1 369 ? -20.081 -3.039 23.327 1.00 97.50 369 VAL A CA 1
ATOM 2955 C C . VAL A 1 369 ? -19.552 -3.844 22.144 1.00 97.50 369 VAL A C 1
ATOM 2957 O O . VAL A 1 369 ? -19.472 -3.288 21.052 1.00 97.50 369 VAL A O 1
ATOM 2960 N N . ASP A 1 370 ? -19.299 -5.147 22.302 1.00 97.94 370 ASP A N 1
ATOM 2961 C CA . ASP A 1 370 ? -18.894 -6.023 21.196 1.00 97.94 370 ASP A CA 1
ATOM 2962 C C . ASP A 1 370 ? -19.935 -6.006 20.074 1.00 97.94 370 ASP A C 1
ATOM 2964 O O . ASP A 1 370 ? -19.596 -5.793 18.915 1.00 97.94 370 ASP A O 1
ATOM 2968 N N . ALA A 1 371 ? -21.224 -6.130 20.402 1.00 97.12 371 ALA A N 1
ATOM 2969 C CA . ALA A 1 371 ? -22.279 -6.087 19.395 1.00 97.12 371 ALA A CA 1
ATOM 2970 C C . ALA A 1 371 ? -22.334 -4.746 18.638 1.00 97.12 371 ALA A C 1
ATOM 2972 O O . ALA A 1 371 ? -22.550 -4.734 17.425 1.00 97.12 371 ALA A O 1
ATOM 2973 N N . ALA A 1 372 ? -22.130 -3.621 19.332 1.00 96.75 372 ALA A N 1
ATOM 2974 C CA . ALA A 1 372 ? -22.116 -2.302 18.705 1.00 96.75 372 ALA A CA 1
ATOM 2975 C C . ALA A 1 372 ? -20.877 -2.099 17.819 1.00 96.75 372 ALA A C 1
ATOM 2977 O O . ALA A 1 372 ? -21.006 -1.657 16.679 1.00 96.75 372 ALA A O 1
ATOM 2978 N N . VAL A 1 373 ? -19.694 -2.465 18.315 1.00 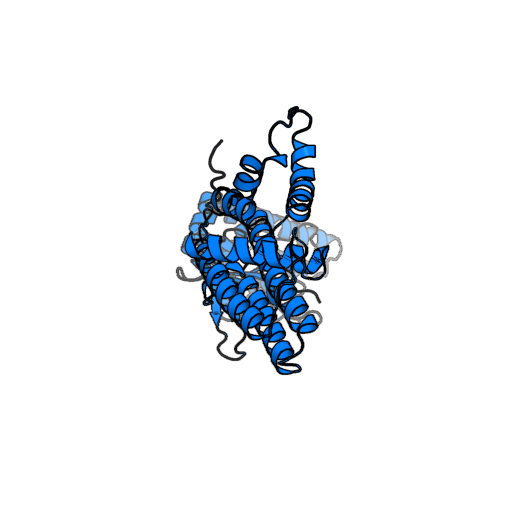97.62 373 VAL A N 1
ATOM 2979 C CA . VAL A 1 373 ? -18.429 -2.347 17.582 1.00 97.62 373 VAL A CA 1
ATOM 2980 C C . VAL A 1 373 ? -18.411 -3.284 16.372 1.00 97.62 373 VAL A C 1
ATOM 2982 O O . VAL A 1 373 ? -18.090 -2.832 15.282 1.00 97.62 373 VAL A O 1
ATOM 2985 N N . ARG A 1 374 ? -18.898 -4.530 16.492 1.00 96.50 374 ARG A N 1
ATOM 2986 C CA . ARG A 1 374 ? -19.116 -5.443 15.347 1.00 96.50 374 ARG A CA 1
ATOM 2987 C C . ARG A 1 374 ? -20.001 -4.829 14.262 1.00 96.50 374 ARG A C 1
ATOM 2989 O O . ARG A 1 374 ? -19.771 -5.054 13.078 1.00 96.50 374 ARG A O 1
ATOM 2996 N N . HIS A 1 375 ? -21.054 -4.109 14.650 1.00 95.38 375 HIS A N 1
ATOM 2997 C CA . HIS A 1 375 ? -21.974 -3.478 13.701 1.00 95.38 375 HIS A CA 1
ATOM 2998 C C . HIS A 1 375 ? -21.323 -2.313 12.942 1.00 95.38 375 HIS A C 1
ATOM 3000 O O . HIS A 1 375 ? -21.576 -2.143 11.750 1.00 95.38 375 HIS A O 1
ATOM 3006 N N . ILE A 1 376 ? -20.486 -1.531 13.625 1.00 96.12 376 ILE A N 1
ATOM 3007 C CA . ILE A 1 376 ? -19.683 -0.461 13.020 1.00 96.12 376 ILE A CA 1
ATOM 3008 C C . ILE A 1 376 ? -18.633 -1.073 12.090 1.00 96.12 376 ILE A C 1
ATOM 3010 O O . ILE A 1 376 ? -18.539 -0.682 10.931 1.00 96.12 376 ILE A O 1
ATOM 3014 N N . ASP A 1 377 ? -17.903 -2.080 12.568 1.00 96.31 377 ASP A N 1
ATOM 3015 C CA . ASP A 1 377 ? -16.779 -2.683 11.854 1.00 96.31 377 ASP A CA 1
ATOM 3016 C C . ASP A 1 377 ? -17.168 -3.243 10.491 1.00 96.31 377 ASP A C 1
ATOM 3018 O O . ASP A 1 377 ? -16.489 -2.999 9.500 1.00 96.31 377 ASP A O 1
ATOM 3022 N N . LYS A 1 378 ? -18.320 -3.916 10.414 1.00 93.50 378 LYS A N 1
ATOM 3023 C CA . LYS A 1 378 ? -18.838 -4.442 9.147 1.00 93.50 378 LYS A CA 1
ATOM 3024 C C . LYS A 1 378 ? -19.081 -3.347 8.106 1.00 93.50 378 LYS A C 1
ATOM 3026 O O . LYS A 1 378 ? -18.787 -3.565 6.940 1.00 93.50 378 LYS A O 1
ATOM 3031 N N . GLN A 1 379 ? -19.574 -2.178 8.522 1.00 94.00 379 GLN A N 1
ATOM 3032 C CA . GLN A 1 379 ? -19.779 -1.038 7.617 1.00 94.00 379 GLN A CA 1
ATOM 3033 C C . GLN A 1 379 ? -18.444 -0.435 7.159 1.00 94.00 379 GLN A C 1
ATOM 3035 O O . GLN A 1 379 ? -18.292 -0.096 5.990 1.00 94.00 379 GLN A O 1
ATOM 3040 N N . ILE A 1 380 ? -17.463 -0.332 8.062 1.00 92.62 380 ILE A N 1
ATOM 3041 C CA . ILE A 1 380 ? -16.115 0.149 7.723 1.00 92.62 380 ILE A CA 1
ATOM 3042 C C . ILE A 1 380 ? -15.430 -0.799 6.738 1.00 92.62 380 ILE A C 1
ATOM 3044 O O . ILE A 1 380 ? -14.805 -0.347 5.777 1.00 92.62 380 ILE A O 1
ATOM 3048 N N . LYS A 1 381 ? -15.571 -2.105 6.972 1.00 90.62 381 LYS A N 1
ATOM 3049 C CA . LYS A 1 381 ? -15.002 -3.154 6.138 1.00 90.62 381 LYS A CA 1
ATOM 3050 C C . LYS A 1 381 ? -15.581 -3.150 4.723 1.00 90.62 381 LYS A C 1
ATOM 3052 O O . LYS A 1 381 ? -14.811 -3.259 3.774 1.00 90.62 381 LYS A O 1
ATOM 3057 N N . ASP A 1 382 ? -16.899 -2.989 4.585 1.00 87.06 382 ASP A N 1
ATOM 3058 C CA . ASP A 1 382 ? -17.576 -2.931 3.278 1.00 87.06 382 ASP A CA 1
ATOM 3059 C C . ASP A 1 382 ? -16.960 -1.864 2.362 1.00 87.06 382 ASP A C 1
ATOM 3061 O O . ASP A 1 382 ? -16.812 -2.096 1.169 1.00 87.06 382 ASP A O 1
ATOM 3065 N N . GLY A 1 383 ? -16.525 -0.733 2.925 1.00 81.44 383 GLY A N 1
ATOM 3066 C CA . GLY A 1 383 ? -15.900 0.343 2.160 1.00 81.44 383 GLY A CA 1
ATOM 3067 C C . GLY A 1 383 ? -14.378 0.255 2.017 1.00 81.44 383 GLY A C 1
ATOM 3068 O O . GLY A 1 383 ? -13.774 1.241 1.595 1.00 81.44 383 GLY A O 1
ATOM 3069 N N . LEU A 1 384 ? -13.700 -0.829 2.434 1.00 80.25 384 LEU A N 1
ATOM 3070 C CA . LEU A 1 384 ? -12.225 -0.919 2.407 1.00 80.25 384 LEU A CA 1
ATOM 3071 C C . LEU A 1 384 ? -11.643 -0.824 0.995 1.00 80.25 384 LEU A C 1
ATOM 3073 O O . LEU A 1 384 ? -10.654 -0.117 0.818 1.00 80.25 384 LEU A O 1
ATOM 3077 N N . LEU A 1 385 ? -12.275 -1.497 0.031 1.00 75.50 385 LEU A N 1
ATOM 3078 C CA . LEU A 1 385 ? -11.803 -1.611 -1.352 1.00 75.50 385 LEU A CA 1
ATOM 3079 C C . LEU A 1 385 ? -12.488 -0.647 -2.325 1.00 75.50 385 LEU A C 1
ATOM 3081 O O . LEU A 1 385 ? -12.242 -0.746 -3.524 1.00 75.50 385 LEU A O 1
ATOM 3085 N N . ASP A 1 386 ? -13.338 0.261 -1.837 1.00 70.94 386 ASP A N 1
ATOM 3086 C CA . ASP A 1 386 ? -13.970 1.271 -2.685 1.00 70.94 386 ASP A CA 1
ATOM 3087 C C . ASP A 1 386 ? -12.872 2.123 -3.334 1.00 70.94 386 ASP A C 1
ATOM 3089 O O . ASP A 1 386 ? -12.212 2.933 -2.670 1.00 70.94 386 ASP A O 1
ATOM 3093 N N . GLU A 1 387 ? -12.634 1.891 -4.627 1.00 57.25 387 GLU A N 1
ATOM 3094 C CA . GLU A 1 387 ? -11.633 2.614 -5.397 1.00 57.25 387 GLU A CA 1
ATOM 3095 C C . GLU A 1 387 ? -11.972 4.105 -5.367 1.00 57.25 387 GLU A C 1
ATOM 3097 O O . GLU A 1 387 ? -13.040 4.542 -5.797 1.00 57.25 387 GLU A O 1
ATOM 3102 N N . ILE A 1 388 ? -11.033 4.911 -4.878 1.00 50.28 388 ILE A N 1
ATOM 3103 C CA . ILE A 1 388 ? -10.911 6.265 -5.394 1.00 50.28 388 ILE A CA 1
ATOM 3104 C C . ILE A 1 388 ? -10.162 6.051 -6.704 1.00 50.28 388 ILE A C 1
ATOM 3106 O O . ILE A 1 388 ? -8.943 5.876 -6.686 1.00 50.28 388 ILE A O 1
ATOM 3110 N N . GLU A 1 389 ? -10.887 5.972 -7.824 1.00 40.72 389 GLU A N 1
ATOM 3111 C CA . GLU A 1 389 ? -10.280 6.338 -9.100 1.00 40.72 389 GLU A CA 1
ATOM 3112 C C . GLU A 1 389 ? -9.610 7.690 -8.838 1.00 40.72 389 GLU A C 1
ATOM 3114 O O . GLU A 1 389 ? -10.284 8.646 -8.441 1.00 40.72 389 GLU A O 1
ATOM 3119 N N . ASP A 1 390 ? -8.279 7.742 -8.932 1.00 38.53 390 ASP A N 1
ATOM 3120 C CA . ASP A 1 390 ? -7.531 8.995 -8.939 1.00 38.53 390 ASP A CA 1
ATOM 3121 C C . ASP A 1 390 ? -7.934 9.735 -10.219 1.00 38.53 390 ASP A C 1
ATOM 3123 O O . ASP A 1 390 ? -7.221 9.754 -11.220 1.00 38.53 390 ASP A O 1
ATOM 3127 N N . ASP A 1 391 ? -9.131 10.314 -10.201 1.00 34.47 391 ASP A N 1
ATOM 3128 C CA . ASP A 1 391 ? -9.654 11.186 -11.231 1.00 34.47 391 ASP A CA 1
ATOM 3129 C C . ASP A 1 391 ? -8.981 12.551 -11.038 1.00 34.47 391 ASP A C 1
ATOM 3131 O O . ASP A 1 391 ? -9.577 13.547 -10.636 1.00 34.47 391 ASP A O 1
ATOM 3135 N N . PHE A 1 392 ? -7.669 12.573 -11.278 1.00 36.88 392 PHE A N 1
ATOM 3136 C CA . PHE A 1 392 ? -6.928 13.787 -11.602 1.00 36.88 392 PHE A CA 1
ATOM 3137 C C . PHE A 1 392 ? -6.943 14.041 -13.119 1.00 36.88 392 PHE A C 1
ATOM 3139 O O . PHE A 1 392 ? -6.072 14.722 -13.654 1.00 36.88 392 PHE A O 1
ATOM 3146 N N . SER A 1 393 ? -7.971 13.552 -13.820 1.00 35.19 393 SER A N 1
ATOM 3147 C CA . SER A 1 393 ? -8.335 13.978 -15.173 1.00 35.19 393 SER A CA 1
ATOM 3148 C C . SER A 1 393 ? -9.450 15.032 -15.156 1.00 35.19 393 SER A C 1
ATOM 3150 O O . SER A 1 393 ? -10.550 14.800 -15.638 1.00 35.19 393 SER A O 1
ATOM 3152 N N . SER A 1 394 ? -9.173 16.206 -14.583 1.00 33.84 394 SER A N 1
ATOM 3153 C CA . SER A 1 394 ? -9.756 17.531 -14.913 1.00 33.84 394 SER A CA 1
ATOM 3154 C C . SER A 1 394 ? -9.418 18.485 -13.761 1.00 33.84 394 SER A C 1
ATOM 3156 O O . SER A 1 394 ? -9.808 18.260 -12.621 1.00 33.84 394 SER A O 1
ATOM 3158 N N . VAL A 1 395 ? -8.588 19.510 -13.952 1.00 32.72 395 VAL A N 1
ATOM 3159 C CA . VAL A 1 395 ? -8.795 20.720 -14.767 1.00 32.72 395 VAL A CA 1
ATOM 3160 C C . VAL A 1 395 ? -7.451 21.286 -15.207 1.00 32.72 395 VAL A C 1
ATOM 3162 O O . VAL A 1 395 ? -6.521 21.276 -14.368 1.00 32.72 395 VAL A O 1
#

Secondary structure (DSSP, 8-state):
---EEEEEETTEEEEEEES----TT--GGGEEEEE-SSS-PEEEEEEEEHHHHHHHHHHTT-SHHHHHHHHHHHHHHHHHHHHHHHHH-TTSTHHHHHHHHHH--HHHHHHHHHHHHHTT-PPPPTTSPPP--S-HHHHHHH-TTSS-S-SS--SSGGG-S-SSHHHHHHHHHHHS-TTPEEEEE-HHHHHTTS--TTHHHHHHHSSS-HHHHHHHHHHHHHHHHHHH-TT-HHHHHHHHHHHHHHHHHHHHHHHHHHHHH-HHHHHHHHHH-GGGTT----GGGHHHHHHHHHHHHHHHHHT--TT-HHHHHHHHHHHS-----HHHHHHHHHHHHHHHHHHHHTTB-TTS-B----HHHHHHHHHHHHHHHHHHHHHHHHTTT----------

Solvent-accessible surface area (backbone atoms only — not comparable to full-atom values): 22261 Å² total; per-residue (Å²): 133,91,26,53,24,41,35,24,52,67,91,40,69,54,49,76,34,73,63,48,83,76,65,78,94,60,55,84,88,29,58,44,79,45,76,38,92,85,78,74,51,67,41,40,31,36,55,46,46,39,58,58,51,49,51,53,37,45,76,72,64,45,42,76,68,50,30,48,53,34,23,57,52,36,47,52,50,51,48,49,51,24,52,56,47,31,74,75,38,76,84,42,70,38,64,70,46,41,62,49,60,72,73,56,48,74,70,58,52,43,53,43,53,32,46,35,61,80,67,67,60,73,59,39,53,90,96,53,81,65,67,84,73,94,38,74,60,55,29,50,36,33,32,58,86,36,90,82,85,55,100,73,72,58,36,22,63,57,75,36,50,13,71,36,46,65,34,32,51,47,54,49,63,73,52,47,65,74,83,32,46,33,38,35,45,40,38,47,28,44,79,65,68,63,50,67,93,52,50,55,62,56,35,58,74,42,96,57,40,68,57,54,51,55,35,49,52,53,52,51,52,49,54,57,56,43,68,77,47,63,84,42,41,74,56,21,47,51,47,41,40,48,53,52,49,41,51,29,48,39,56,49,53,51,52,51,49,48,34,74,75,32,70,71,32,33,48,33,40,55,75,67,40,73,91,57,59,91,68,86,78,57,76,93,47,46,65,66,48,60,74,45,40,61,63,50,52,50,52,54,59,73,71,51,63,56,73,41,52,74,58,42,45,53,48,35,37,68,37,67,70,37,72,72,53,66,75,44,46,60,51,50,53,54,50,44,55,51,36,49,22,35,75,79,46,76,27,22,47,100,87,64,49,70,64,87,47,43,44,65,59,32,50,53,45,49,55,52,50,49,56,39,51,53,55,44,43,54,55,56,48,72,55,54,78,65,75,75,73,83,73,79,86,74,133

Nearest PDB structures (foldseek):
  4kik-assembly1_B  TM=1.902E-01  e=4.408E-01  Homo sapiens
  8omv-assembly1_B  TM=1.880E-01  e=4.213E-01  Homo sapiens
  8omv-assembly2_D  TM=1.867E-01  e=5.284E-01  Homo sapiens
  3qa8-assembly1_A  TM=2.092E-01  e=2.580E+00  Xenopus laevis

Mean predicted aligned error: 9.0 Å

Foldseek 3Di:
DKFKKFWDWLNHTLDIDILDDDCVLFDLVQWDWDQDPPPRAIWIKRKDFLVSLQVSLVVVVQAPVVLQVQQVVQLVLLLVLLVVVCVVPVPDCSVLVNVVSVPDDLVNLLVLVLVCSVVVPAADDPPDDQDDDVRSVNSQLRYPPHPPDDPQQASAHSSRRGNHSSSNSNSCSVNDDRRIMTMMTCSRSVVVVSDCSCQLVVQLPDLFHPLLVVLVVQLVVLLVVCVVCQFDQLSLLVSLLSNLVSLLSSLLVLLLCCLVVDVQLVVLLLVPPPVNPPDDDDPVCVVVCVVCVNVVVVVVSVPDDSLPLVVSQSNCCRRVVFHQDPVLSVLSVVSSQQSCCCPVVVQADPVRDHDRGGNVNSVVSSVSSSVRSSRRRVSNSVCSPVDPPPPPVDD

Sequence (395 aa):
MSSWAAIELGGMSIIETQNHFYMWYFRKSERVIVKGSDTDEPTYKFVMSGETLRRRLELDGHNIASLRLEFDQQLAQMKKDCLDMIAIDPDSKAKTFLPVLESSTLSDWLTRLRRIRDEELEPGDFGQPDKEFGDPLLNFMLSVEGYYFSDHPGAGGHHFPCQSPEGYAIALLEVLPKDVKCELDISALISGGWTDAFDDLVESQQEFTSFYALFKSSLEEVMSLALLAPTNEPLARMLYASVITAMETYLSDTLRKQVFVKPAIKRRFVENHGKFKGNQLDLCNIYTRLESLDSFITKVIDEESFHSIVSVQKLYKNVLLTEISKPHMDKLVRAVSIRHDIVHRNGKSLQGDNHKMNMEDARQLVDAVDAAVRHIDKQIKDGLLDEIEDDFSSV

pLDDT: mean 89.64, std 10.65, range [32.72, 98.06]

Radius of gyration: 30.91 Å; Cα contacts (8 Å, |Δi|>4): 493; chains: 1; bounding box: 75×58×83 Å